Protein 7OPK (pdb70)

Sequence (649 aa):
GIPAAFRWLSNKYPKIISPVVEERPIVMPDGTEIPVDATRPNPNGEEFDNLYLDMNGIVHPCSHPEDKPAPKDEEEMMIEIFKYTDRIVKMVRPRKILMIAVDGVAPRAKMNQQRSRRFRAAQEAKEKEEEKKKAFDSNSITPGTPFMDILAASLRYWCAYKLNTDPAWAKLKVIISDATVPGEGEHKIMEFIRSQRSSPEHNPNTRHVIYGLDADLIMLGLATHEPHFRVLREDVFFQEKPFIWLHVSILREYLAAELEVPNLPFRWDLERAIDDWVFLCFFVGNDFLPHLPALEIRENGIDTLTAIWKDNLPIMGGYLTKDGHVDLERAQYILNGLAKQEDAIFRRRREVEERREAVDTVRLWEEGYADRYYEQKFKVDPKDIEFRHKVGRAYAEGLAWVLQYYYQGCPSWEWFYPYHYAPFAADFVDLAKMEIKFEKGRISRPFEQLMSVLPAASRHAIPEVYHDLMTDPNSPIIDFYPEEFEIDLNGKKMAWQGVALLPFIEMPRLLAAMKEREHLLSEEDRARNEPGFDVLLISDAHPGLYEDITSHFYSKKQGAPKFKLNPRRSDGLAGKVEKIEGYVPHGSLVYPLARNSMPDVDYDRSITVRYIMPSSAHQHKSMLLRGVKLPPPALSRSDIEIIRSKAKN

Solvent-accessible surface area: 29882 Å² total; per-residue (Å²): 27,9,70,33,2,16,124,31,2,20,115,48,1,78,96,0,46,36,108,16,78,51,85,192,54,123,102,83,133,114,46,81,111,67,102,13,73,5,69,149,89,8,54,22,81,50,70,1,23,8,0,1,0,10,0,18,30,0,0,61,47,8,1,70,17,154,114,101,124,66,18,188,48,61,14,56,6,0,29,42,0,8,135,43,1,36,60,0,5,29,1,0,5,3,62,64,6,0,0,1,0,2,10,0,6,2,1,12,5,4,3,29,46,0,10,24,100,12,3,33,27,20,16,91,58,67,92,115,97,105,115,152,217,247,106,52,40,34,4,10,3,1,2,10,0,66,9,6,57,57,1,20,42,0,1,86,3,7,0,5,46,14,3,22,65,9,101,21,4,29,120,2,0,0,0,0,0,4,6,51,20,39,9,1,0,8,12,10,1,2,92,0,5,19,12,10,13,42,16,132,80,35,78,25,29,10,63,4,0,4,1,1,77,35,8,1,0,1,4,4,1,0,0,1,2,1,4,11,5,30,0,0,10,28,34,66,78,114,122,190,187,49,5,15,2,0,25,0,21,22,0,13,40,3,0,27,9,6,1,92,21,116,139,30,100,43,178,63,23,42,11,59,0,0,1,0,3,0,1,2,0,2,1,9,8,20,24,11,4,34,45,0,10,3,0,31,8,121,62,76,2,4,37,31,0,4,46,6,2,43,118,20,0,48,115,15,48,8,10,2,1,137,26,0,89,28,52,16,105,55,1,28,79,2,1,68,14,0,29,169,64,3,72,35,18,1,116,140,58,63,84,90,81,89,170,194,123,126,191,75,72,10,80,28,74,69,173,36,26,24,53,38,13,0,90,51,34,24,124,46,80,31,161,65,85,103,31,16,42,99,0,0,79,15,0,0,54,0,1,10,0,0,0,40,7,1,0,40,16,27,17,7,34,94,32,48,13,55,45,50,8,2,0,3,1,58,11,3,47,86,1,57,164,42,170,54,161,24,120,128,31,104,51,16,93,10,0,16,0,0,0,2,0,0,7,16,74,2,94,95,3,5,16,144,37,4,34,62,0,3,64,61,111,136,12,84,2,53,74,2,7,40,146,126,25,113,46,24,74,47,81,46,180,111,72,127,33,21,31,6,38,9,53,54,3,91,34,105,87,0,44,61,9,7,143,133,57,80,118,108,13,61,132,134,33,99,69,54,14,90,85,29,73,14,0,1,2,1,0,44,47,6,75,16,0,44,106,26,0,30,53,70,1,49,49,182,168,91,54,62,81,77,30,150,7,70,25,195,104,2,36,36,0,6,4,83,0,47,42,33,135,88,58,125,18,39,39,74,21,94,6,63,26,97,133,94,62,36,67,71,27,123,131,15,77,1,1,19,1,72,6,50,35,34,115,56,105,131,88,8,96,10,83,52,42,220,42,21,146,97,41,120,109,42,14,57,211,75,21,50,86,92,12,95,62,136,19,155,154

Structure (mmCIF, N/CA/C/O backbone):
data_7OPK
#
_entry.id   7OPK
#
_cell.length_a   198.780
_cell.length_b   198.780
_cell.length_c   69.140
_cell.angle_alpha   90.000
_cell.angle_beta   90.000
_cell.angle_gamma   120.000
#
_symmetry.space_group_name_H-M   'P 31 2 1'
#
loop_
_entity.id
_entity.type
_entity.pdbx_description
1 polymer "5'-3' exoribonuclease"
2 non-polymer 'MAGNESIUM ION'
3 water water
#
loop_
_atom_site.group_PDB
_atom_site.id
_atom_site.type_symbol
_atom_site.label_atom_id
_atom_site.label_alt_id
_atom_site.label_comp_id
_atom_site.label_asym_id
_atom_site.label_entity_id
_atom_site.label_seq_id
_atom_site.pdbx_PDB_ins_code
_atom_site.Cartn_x
_atom_site.Cartn_y
_atom_site.Cartn_z
_atom_site.occupancy
_atom_site.B_iso_or_equiv
_atom_site.auth_seq_id
_atom_site.auth_comp_id
_atom_site.auth_asym_id
_atom_site.auth_atom_id
_atom_site.pdbx_PDB_model_num
ATOM 1 N N . GLY A 1 2 ? 92.25119 -28.63278 -4.53587 1.000 60.08066 2 GLY A N 1
ATOM 2 C CA . GLY A 1 2 ? 93.36078 -27.92587 -5.14690 1.000 61.69010 2 GLY A CA 1
ATOM 3 C C . GLY A 1 2 ? 93.43630 -28.13652 -6.64374 1.000 64.94446 2 GLY A C 1
ATOM 4 O O . GLY A 1 2 ? 93.52643 -29.26951 -7.11657 1.000 64.30923 2 GLY A O 1
ATOM 5 N N . ILE A 1 3 ? 93.38761 -27.04333 -7.39759 1.000 64.74667 3 ILE A N 1
ATOM 6 C CA . ILE A 1 3 ? 93.50650 -27.11128 -8.85283 1.000 62.63304 3 ILE A CA 1
ATOM 7 C C . ILE A 1 3 ? 94.65352 -26.20430 -9.28308 1.000 61.05617 3 ILE A C 1
ATOM 8 O O . ILE A 1 3 ? 94.43244 -25.01203 -9.54872 1.000 61.90248 3 ILE A O 1
ATOM 13 N N . PRO A 1 4 ? 95.88382 -26.71457 -9.35794 1.000 54.58346 4 PRO A N 1
ATOM 14 C CA . PRO A 1 4 ? 97.02165 -25.84888 -9.69282 1.000 52.91251 4 PRO A CA 1
ATOM 15 C C . PRO A 1 4 ? 96.86255 -25.22998 -11.07338 1.000 64.60329 4 PRO A C 1
ATOM 16 O O . PRO A 1 4 ? 96.36933 -25.86508 -12.00919 1.000 70.06012 4 PRO A O 1
ATOM 20 N N . ALA A 1 5 ? 97.27982 -23.96927 -11.18200 1.000 66.19204 5 ALA A N 1
ATOM 21 C CA . ALA A 1 5 ? 97.22710 -23.13803 -12.37982 1.000 62.03930 5 ALA A CA 1
ATOM 22 C C . ALA A 1 5 ? 95.80884 -22.73893 -12.76599 1.000 56.19806 5 ALA A C 1
ATOM 23 O O . ALA A 1 5 ? 95.63878 -21.98754 -13.73074 1.000 60.77782 5 ALA A O 1
ATOM 25 N N . ALA A 1 6 ? 94.78405 -23.20037 -12.04787 1.000 61.35715 6 ALA A N 1
ATOM 26 C CA . ALA A 1 6 ? 93.42321 -22.80981 -12.39808 1.000 54.00050 6 ALA A CA 1
ATOM 27 C C . ALA A 1 6 ? 93.19210 -21.32432 -12.15363 1.000 54.72342 6 ALA A C 1
ATOM 28 O O . ALA A 1 6 ? 92.45883 -20.67599 -12.90735 1.000 53.66980 6 ALA A O 1
ATOM 30 N N . PHE A 1 7 ? 93.80759 -20.76139 -11.11196 1.000 58.39397 7 PHE A N 1
ATOM 31 C CA . PHE A 1 7 ? 93.59698 -19.34471 -10.83526 1.000 49.17802 7 PHE A CA 1
ATOM 32 C C . PHE A 1 7 ? 94.30700 -18.47607 -11.86456 1.000 59.90669 7 PHE A C 1
ATOM 33 O O . PHE A 1 7 ? 93.73308 -17.50752 -12.37758 1.000 51.61359 7 PHE A O 1
ATOM 41 N N . ARG A 1 8 ? 95.56682 -18.79906 -12.16770 1.000 61.38319 8 ARG A N 1
ATOM 42 C CA . ARG A 1 8 ? 96.30336 -18.03988 -13.17215 1.000 48.55283 8 ARG A CA 1
ATOM 43 C C . ARG A 1 8 ? 95.61900 -18.11345 -14.53039 1.000 60.01453 8 ARG A C 1
ATOM 44 O O . ARG A 1 8 ? 95.76472 -17.20221 -15.35309 1.000 60.43579 8 ARG A O 1
ATOM 52 N N . TRP A 1 9 ? 94.85064 -19.17523 -14.77431 1.000 58.67265 9 TRP A N 1
ATOM 53 C CA . TRP A 1 9 ? 94.13624 -19.30455 -16.03697 1.000 52.62844 9 TRP A CA 1
ATOM 54 C C . TRP A 1 9 ? 92.86536 -18.46310 -16.04074 1.000 52.84564 9 TRP A C 1
ATOM 55 O O . TRP A 1 9 ? 92.64433 -17.67036 -16.96094 1.000 60.73161 9 TRP A O 1
ATOM 66 N N . LEU A 1 10 ? 92.02333 -18.61102 -15.01387 1.000 52.86339 10 LEU A N 1
ATOM 67 C CA . LEU A 1 10 ? 90.76369 -17.87185 -14.98526 1.000 51.26528 10 LEU A CA 1
ATOM 68 C C . LEU A 1 10 ? 90.99839 -16.36812 -14.96605 1.000 53.65652 10 LEU A C 1
ATOM 69 O O . LEU A 1 10 ? 90.28601 -15.61466 -15.63883 1.000 57.85375 10 LEU A O 1
ATOM 74 N N . SER A 1 11 ? 91.99338 -15.90851 -14.20572 1.000 53.52434 11 SER A N 1
ATOM 75 C CA . SER A 1 11 ? 92.22983 -14.47135 -14.12486 1.000 59.13453 11 SER A CA 1
ATOM 76 C C . SER A 1 11 ? 92.78199 -13.91097 -15.43428 1.000 61.73001 11 SER A C 1
ATOM 77 O O . SER A 1 11 ? 92.58940 -12.72415 -15.72436 1.000 60.63330 11 SER A O 1
ATOM 80 N N . ASN A 1 12 ? 93.45704 -14.73455 -16.24285 1.000 60.06647 12 ASN A N 1
ATOM 81 C CA . ASN A 1 12 ? 93.88771 -14.26065 -17.55807 1.000 66.21917 12 ASN A CA 1
ATOM 82 C C . ASN A 1 12 ? 92.74123 -14.26067 -18.56130 1.000 60.70037 12 ASN A C 1
ATOM 83 O O . ASN A 1 12 ? 92.56282 -13.28625 -19.29936 1.000 51.35119 12 ASN A O 1
ATOM 88 N N . LYS A 1 13 ? 91.95067 -15.33576 -18.59113 1.000 60.96534 13 LYS A N 1
ATOM 89 C CA . LYS A 1 13 ? 90.83001 -15.40706 -19.52134 1.000 56.77690 13 LYS A CA 1
ATOM 90 C C . LYS A 1 13 ? 89.72795 -14.42218 -19.14100 1.000 56.04032 13 LYS A C 1
ATOM 91 O O . LYS A 1 13 ? 89.18093 -13.72807 -20.00562 1.000 54.90484 13 LYS A O 1
ATOM 97 N N . TYR A 1 14 ? 89.39523 -14.33900 -17.85209 1.000 57.37165 14 TYR A N 1
ATOM 98 C CA . TYR A 1 14 ? 88.27893 -13.53683 -17.35539 1.000 58.19280 14 TYR A CA 1
ATOM 99 C C . TYR A 1 14 ? 88.82548 -12.44682 -16.43818 1.000 63.49832 14 TYR A C 1
ATOM 100 O O . TYR A 1 14 ? 88.70451 -12.54051 -15.20844 1.000 64.02916 14 TYR A O 1
ATOM 109 N N . PRO A 1 15 ? 89.41069 -11.38447 -16.99974 1.000 64.79168 15 PRO A N 1
ATOM 110 C CA . PRO A 1 15 ? 90.18374 -10.45704 -16.15559 1.000 49.89243 15 PRO A CA 1
ATOM 111 C C . PRO A 1 15 ? 89.34331 -9.69075 -15.15152 1.000 52.86485 15 PRO A C 1
ATOM 112 O O . PRO A 1 15 ? 89.80460 -9.45380 -14.02939 1.000 54.39645 15 PRO A O 1
ATOM 116 N N . LYS A 1 16 ? 88.12541 -9.28871 -15.51798 1.000 59.16343 16 LYS A N 1
ATOM 117 C CA . LYS A 1 16 ? 87.34503 -8.39194 -14.67220 1.000 59.75592 16 LYS A CA 1
ATOM 118 C C . LYS A 1 16 ? 86.84002 -9.05194 -13.39033 1.000 66.78659 16 LYS A C 1
ATOM 119 O O . LYS A 1 16 ? 86.22257 -8.36371 -12.56875 1.000 59.05722 16 LYS A O 1
ATOM 125 N N . ILE A 1 17 ? 87.08870 -10.34915 -13.18541 1.000 55.03824 17 ILE A N 1
ATOM 126 C CA . ILE A 1 17 ? 86.71183 -10.98949 -11.92703 1.000 55.65456 17 ILE A CA 1
ATOM 127 C C . ILE A 1 17 ? 87.64734 -10.63769 -10.78084 1.000 64.45133 17 ILE A C 1
ATOM 128 O O . ILE A 1 17 ? 87.35694 -10.98224 -9.62617 1.000 62.96366 17 ILE A O 1
ATOM 133 N N . ILE A 1 18 ? 88.75821 -9.95989 -11.05825 1.000 51.97765 18 ILE A N 1
ATOM 134 C CA . ILE A 1 18 ? 89.74885 -9.61164 -10.04756 1.000 50.56547 18 ILE A CA 1
ATOM 135 C C . ILE A 1 18 ? 89.71486 -8.10581 -9.82451 1.000 55.85395 18 ILE A C 1
ATOM 136 O O . ILE A 1 18 ? 89.62766 -7.32713 -10.78165 1.000 59.26890 18 ILE A O 1
ATOM 141 N N . SER A 1 19 ? 89.77008 -7.69783 -8.55764 1.000 63.39550 19 SER A N 1
ATOM 142 C CA . SER A 1 19 ? 89.86035 -6.29324 -8.17961 1.000 56.27612 19 SER A CA 1
ATOM 143 C C . SER A 1 19 ? 90.61339 -6.20550 -6.86460 1.000 57.38395 19 SER A C 1
ATOM 144 O O . SER A 1 19 ? 90.51292 -7.11730 -6.03526 1.000 62.17290 19 SER A O 1
ATOM 147 N N . PRO A 1 20 ? 91.37579 -5.13850 -6.64528 1.000 60.94900 20 PRO A N 1
ATOM 148 C CA . PRO A 1 20 ? 92.17542 -5.04914 -5.41924 1.000 60.86851 20 PRO A CA 1
ATOM 149 C C . PRO A 1 20 ? 91.30399 -4.81780 -4.19751 1.000 65.29818 20 PRO A C 1
ATOM 150 O O . PRO A 1 20 ? 90.22822 -4.21615 -4.27032 1.000 66.85660 20 PRO A O 1
ATOM 154 N N . VAL A 1 21 ? 91.78535 -5.31355 -3.06323 1.000 66.75141 21 VAL A N 1
ATOM 155 C CA . VAL A 1 21 ? 91.12943 -5.10065 -1.77976 1.000 62.13861 21 VAL A CA 1
ATOM 156 C C . VAL A 1 21 ? 91.62766 -3.78188 -1.20747 1.000 65.62397 21 VAL A C 1
ATOM 157 O O . VAL A 1 21 ? 92.83795 -3.57704 -1.05789 1.000 56.51234 21 VAL A O 1
ATOM 161 N N . VAL A 1 22 ? 90.69807 -2.88227 -0.89982 1.000 69.85135 22 VAL A N 1
ATOM 162 C CA . VAL A 1 22 ? 91.03461 -1.64750 -0.20174 1.000 62.95171 22 VAL A CA 1
ATOM 163 C C . VAL A 1 22 ? 91.17408 -1.98343 1.27805 1.000 69.50015 22 VAL A C 1
ATOM 164 O O . VAL A 1 22 ? 90.19582 -2.33586 1.94137 1.000 69.68489 22 VAL A O 1
ATOM 168 N N . GLU A 1 23 ? 92.39511 -1.89646 1.79068 1.000 73.59942 23 GLU A N 1
ATOM 169 C CA . GLU A 1 23 ? 92.69316 -2.20486 3.18099 1.000 62.94924 23 GLU A CA 1
ATOM 170 C C . GLU A 1 23 ? 93.17228 -0.93344 3.86473 1.000 66.35725 23 GLU A C 1
ATOM 171 O O . GLU A 1 23 ? 94.17354 -0.34078 3.44893 1.000 59.69979 23 GLU A O 1
ATOM 177 N N . GLU A 1 24 ? 92.44845 -0.51316 4.89881 1.000 71.69976 24 GLU A N 1
ATOM 178 C CA . GLU A 1 24 ? 92.86937 0.62352 5.70580 1.000 69.17783 24 GLU A CA 1
ATOM 179 C C . GLU A 1 24 ? 94.05793 0.21802 6.57034 1.000 67.68653 24 GLU A C 1
ATOM 180 O O . GLU A 1 24 ? 94.07424 -0.87559 7.14315 1.000 67.67301 24 GLU A O 1
ATOM 186 N N . ARG A 1 25 ? 95.07638 1.09392 6.64474 1.000 61.38104 25 ARG A N 1
ATOM 187 C CA . ARG A 1 25 ? 96.22952 0.67766 7.43091 1.000 77.31616 25 ARG A CA 1
ATOM 188 C C . ARG A 1 25 ? 96.25703 1.39535 8.77719 1.000 79.04527 25 ARG A C 1
ATOM 189 O O . ARG A 1 25 ? 95.74648 2.51168 8.90523 1.000 84.69834 25 ARG A O 1
ATOM 197 N N . PRO A 1 26 ? 96.83528 0.78108 9.80700 1.000 80.32291 26 PRO A N 1
ATOM 198 C CA . PRO A 1 26 ? 96.89447 1.44202 11.11365 1.000 76.70041 26 PRO A CA 1
ATOM 199 C C . PRO A 1 26 ? 97.87448 2.60377 11.10665 1.000 78.30332 26 PRO A C 1
ATOM 200 O O . PRO A 1 26 ? 98.86982 2.60357 10.37845 1.000 90.13938 26 PRO A O 1
ATOM 204 N N . ILE A 1 27 ? 97.57646 3.60609 11.92919 1.000 81.08908 27 ILE A N 1
ATOM 205 C CA . ILE A 1 27 ? 98.48289 4.72705 12.15659 1.000 86.37634 27 ILE A CA 1
ATOM 206 C C . ILE A 1 27 ? 99.49091 4.32071 13.22400 1.000 87.82927 27 ILE A C 1
ATOM 207 O O . ILE A 1 27 ? 99.11877 3.73783 14.24921 1.000 89.10209 27 ILE A O 1
ATOM 212 N N . VAL A 1 28 ? 100.76690 4.61680 12.98583 1.000 86.46058 28 VAL A N 1
ATOM 213 C CA . VAL A 1 28 ? 101.84779 4.23689 13.89141 1.000 99.44437 28 VAL A CA 1
ATOM 214 C C . VAL A 1 28 ? 102.32571 5.48489 14.62699 1.000 95.35481 28 VAL A C 1
ATOM 215 O O . VAL A 1 28 ? 102.75182 6.46461 14.00149 1.000 82.41765 28 VAL A O 1
ATOM 219 N N . MET A 1 29 ? 102.25088 5.44713 15.95608 1.000 97.94252 29 MET A N 1
ATOM 220 C CA . MET A 1 29 ? 102.61414 6.59265 16.76922 1.000 97.91028 29 MET A CA 1
ATOM 221 C C . MET A 1 29 ? 104.11900 6.83334 16.71725 1.000 100.87453 29 MET A C 1
ATOM 222 O O . MET A 1 29 ? 104.89464 5.92149 16.41931 1.000 101.88676 29 MET A O 1
ATOM 227 N N . PRO A 1 30 ? 104.55578 8.06651 16.98624 1.000 96.52608 30 PRO A N 1
ATOM 228 C CA . PRO A 1 30 ? 105.99796 8.29806 17.14938 1.000 97.00403 30 PRO A CA 1
ATOM 229 C C . PRO A 1 30 ? 106.61363 7.42310 18.22721 1.000 105.11661 30 PRO A C 1
ATOM 230 O O . PRO A 1 30 ? 107.76213 6.98960 18.07447 1.000 112.90337 30 PRO A O 1
ATOM 234 N N . ASP A 1 31 ? 105.87574 7.12562 19.30268 1.000 109.05866 31 ASP A N 1
ATOM 235 C CA . ASP A 1 31 ? 106.34754 6.17181 20.30151 1.000 104.18381 31 ASP A CA 1
ATOM 236 C C . ASP A 1 31 ? 106.32397 4.73397 19.80166 1.000 105.94140 31 ASP A C 1
ATOM 237 O O . ASP A 1 31 ? 106.78275 3.84321 20.52335 1.000 111.74163 31 ASP A O 1
ATOM 242 N N . GLY A 1 32 ? 105.81421 4.48750 18.59334 1.000 111.72072 32 GLY A N 1
ATOM 243 C CA . GLY A 1 32 ? 105.77179 3.16696 18.00803 1.000 111.90267 32 GLY A CA 1
ATOM 244 C C . GLY A 1 32 ? 104.43356 2.46870 18.12666 1.000 112.70053 32 GLY A C 1
ATOM 245 O O . GLY A 1 32 ? 104.16575 1.53518 17.35890 1.000 102.86247 32 GLY A O 1
ATOM 246 N N . THR A 1 33 ? 103.59123 2.90163 19.06189 1.000 110.36100 33 THR A N 1
ATOM 247 C CA . THR A 1 33 ? 102.28954 2.28177 19.27430 1.000 111.51250 33 THR A CA 1
ATOM 248 C C . THR A 1 33 ? 101.43831 2.37450 18.01200 1.000 104.12169 33 THR A C 1
ATOM 249 O O . THR A 1 33 ? 101.21397 3.46685 17.48279 1.000 107.12144 33 THR A O 1
ATOM 253 N N . GLU A 1 34 ? 100.97205 1.22930 17.52167 1.000 92.60064 34 GLU A N 1
ATOM 254 C CA . GLU A 1 34 ? 100.04215 1.21999 16.40065 1.000 100.25532 34 GLU A CA 1
ATOM 255 C C . GLU A 1 34 ? 98.62508 1.44469 16.91279 1.000 95.47927 34 GLU A C 1
ATOM 256 O O . GLU A 1 34 ? 98.19485 0.80042 17.87456 1.000 106.90593 34 GLU A O 1
ATOM 262 N N . ILE A 1 35 ? 97.90868 2.36993 16.28401 1.000 80.38584 35 ILE A N 1
ATOM 263 C CA . ILE A 1 35 ? 96.51561 2.64528 16.61896 1.000 73.80656 35 ILE A CA 1
ATOM 264 C C . ILE A 1 35 ? 95.64304 1.75095 15.74383 1.000 80.90738 35 ILE A C 1
ATOM 265 O O . ILE A 1 35 ? 95.69738 1.87636 14.50975 1.000 84.94889 35 ILE A O 1
ATOM 270 N N . PRO A 1 36 ? 94.83144 0.86811 16.32326 1.000 71.85180 36 PRO A N 1
ATOM 271 C CA . PRO A 1 36 ? 94.05506 -0.07434 15.50970 1.000 74.14533 36 PRO A CA 1
ATOM 272 C C . PRO A 1 36 ? 93.04270 0.63257 14.61720 1.000 70.73505 36 PRO A C 1
ATOM 273 O O . PRO A 1 36 ? 92.67821 1.79125 14.82852 1.000 75.85283 36 PRO A O 1
ATOM 277 N N . VAL A 1 37 ? 92.58212 -0.09658 13.60677 1.000 64.30527 37 VAL A N 1
ATOM 278 C CA . VAL A 1 37 ? 91.67019 0.43825 12.60148 1.000 73.63890 37 VAL A CA 1
ATOM 279 C C . VAL A 1 37 ? 90.24035 0.34979 13.11992 1.000 67.92423 37 VAL A C 1
ATOM 280 O O . VAL A 1 37 ? 89.81809 -0.69225 13.63777 1.000 67.28905 37 VAL A O 1
ATOM 284 N N . ASP A 1 38 ? 89.49472 1.44470 12.97998 1.000 58.83425 38 ASP A N 1
ATOM 285 C CA . ASP A 1 38 ? 88.08064 1.48983 13.34894 1.000 58.84363 38 ASP A CA 1
ATOM 286 C C . ASP A 1 38 ? 87.28165 0.77382 12.26702 1.000 57.53228 38 ASP A C 1
ATOM 287 O O . ASP A 1 38 ? 86.94645 1.35818 11.23480 1.000 75.06728 38 ASP A O 1
ATOM 292 N N . ALA A 1 39 ? 86.97354 -0.49965 12.50237 1.000 66.28743 39 ALA A N 1
ATOM 293 C CA . ALA A 1 39 ? 86.25493 -1.33048 11.54610 1.000 54.79114 39 ALA A CA 1
ATOM 294 C C . ALA A 1 39 ? 84.74304 -1.18554 11.65143 1.000 59.11061 39 ALA A C 1
ATOM 295 O O . ALA A 1 39 ? 84.01540 -1.93888 11.00044 1.000 65.26488 39 ALA A O 1
ATOM 297 N N . THR A 1 40 ? 84.25301 -0.25164 12.46432 1.000 63.75038 40 THR A N 1
ATOM 298 C CA . THR A 1 40 ? 82.82504 0.03485 12.49711 1.000 64.82294 40 THR A CA 1
ATOM 299 C C . THR A 1 40 ? 82.41692 1.02910 11.42142 1.000 66.83765 40 THR A C 1
ATOM 300 O O . THR A 1 40 ? 81.22549 1.14007 11.11419 1.000 71.47017 40 THR A O 1
ATOM 304 N N . ARG A 1 41 ? 83.38055 1.74771 10.85155 1.000 69.73471 41 ARG A N 1
ATOM 305 C CA . ARG A 1 41 ? 83.11719 2.68958 9.78259 1.000 70.16143 41 ARG A CA 1
ATOM 306 C C . ARG A 1 41 ? 82.77860 1.94363 8.49120 1.000 63.79634 41 ARG A C 1
ATOM 307 O O . ARG A 1 41 ? 83.06683 0.75057 8.36171 1.000 67.72379 41 ARG A O 1
ATOM 315 N N . PRO A 1 42 ? 82.14430 2.62062 7.52857 1.000 67.36195 42 PRO A N 1
ATOM 316 C CA . PRO A 1 42 ? 81.76753 1.94328 6.28040 1.000 71.56666 42 PRO A CA 1
ATOM 317 C C . PRO A 1 42 ? 82.96020 1.28508 5.60276 1.000 59.71301 42 PRO A C 1
ATOM 318 O O . PRO A 1 42 ? 84.06820 1.82408 5.58559 1.000 69.59233 42 PRO A O 1
ATOM 322 N N . ASN A 1 43 ? 82.71624 0.10863 5.04615 1.000 55.72275 43 ASN A N 1
ATOM 323 C CA . ASN A 1 43 ? 83.75422 -0.65961 4.36518 1.000 60.72289 43 ASN A CA 1
ATOM 324 C C . ASN A 1 43 ? 84.24453 0.07272 3.12291 1.000 65.68196 43 ASN A C 1
ATOM 325 O O . ASN A 1 43 ? 83.45355 0.33206 2.20824 1.000 68.03954 43 ASN A O 1
ATOM 330 N N . PRO A 1 44 ? 85.52988 0.40750 3.03882 1.000 63.89006 44 PRO A N 1
ATOM 331 C CA . PRO A 1 44 ? 86.06171 1.10694 1.86729 1.000 68.68942 44 PRO A CA 1
ATOM 332 C C . PRO A 1 44 ? 86.10756 0.27610 0.59260 1.000 68.35111 44 PRO A C 1
ATOM 333 O O . PRO A 1 44 ? 86.74308 0.70593 -0.37179 1.000 63.48826 44 PRO A O 1
ATOM 337 N N . ASN A 1 45 ? 85.46413 -0.88850 0.54249 1.000 61.92191 45 ASN A N 1
ATOM 338 C CA . ASN A 1 45 ? 85.37946 -1.68257 -0.67503 1.000 59.59849 45 ASN A CA 1
ATOM 339 C C . ASN A 1 45 ? 84.05841 -1.48530 -1.39547 1.000 60.00426 45 ASN A C 1
ATOM 340 O O . ASN A 1 45 ? 83.77116 -2.21693 -2.34921 1.000 69.26646 45 ASN A O 1
ATOM 345 N N . GLY A 1 46 ? 83.24748 -0.52121 -0.95086 1.000 55.04329 46 GLY A N 1
ATOM 346 C CA . GLY A 1 46 ? 82.00954 -0.16772 -1.60184 1.000 60.80626 46 GLY A CA 1
ATOM 347 C C . GLY A 1 46 ? 80.79439 -0.93966 -1.13884 1.000 60.93898 46 GLY A C 1
ATOM 348 O O . GLY A 1 46 ? 79.67021 -0.46311 -1.32662 1.000 69.37371 46 GLY A O 1
ATOM 349 N N . GLU A 1 47 ? 80.98602 -2.11388 -0.54381 1.000 55.06854 47 GLU A N 1
ATOM 350 C CA . GLU A 1 47 ? 79.89588 -2.98472 -0.13576 1.000 62.82203 47 GLU A CA 1
ATOM 351 C C . GLU A 1 47 ? 80.06794 -3.33914 1.33527 1.000 62.43913 47 GLU A C 1
ATOM 352 O O . GLU A 1 47 ? 81.13501 -3.13882 1.91899 1.000 61.98400 47 GLU A O 1
ATOM 358 N N . GLU A 1 48 ? 79.00476 -3.86350 1.93778 1.000 57.00289 48 GLU A N 1
ATOM 359 C CA . GLU A 1 48 ? 79.05269 -4.37839 3.30088 1.000 58.94044 48 GLU A CA 1
ATOM 360 C C . GLU A 1 48 ? 78.84326 -5.88260 3.27479 1.000 56.68386 48 GLU A C 1
ATOM 361 O O . GLU A 1 48 ? 77.85528 -6.36277 2.71089 1.000 70.54792 48 GLU A O 1
ATOM 367 N N . PHE A 1 49 ? 79.76128 -6.61924 3.89269 1.000 56.32851 49 PHE A N 1
ATOM 368 C CA . PHE A 1 49 ? 79.76248 -8.07547 3.83401 1.000 59.35907 49 PHE A CA 1
ATOM 369 C C . PHE A 1 49 ? 79.15321 -8.64514 5.10994 1.000 59.93623 49 PHE A C 1
ATOM 370 O O . PHE A 1 49 ? 79.63101 -8.36181 6.21359 1.000 60.26210 49 PHE A O 1
ATOM 378 N N . ASP A 1 50 ? 78.10658 -9.45687 4.95362 1.000 59.88642 50 ASP A N 1
ATOM 379 C CA . ASP A 1 50 ? 77.45112 -10.05858 6.10927 1.000 52.01935 50 ASP A CA 1
ATOM 380 C C . ASP A 1 50 ? 78.30791 -11.16439 6.71311 1.000 58.35525 50 ASP A C 1
ATOM 381 O O . ASP A 1 50 ? 78.67222 -11.11116 7.89344 1.000 64.59031 50 ASP A O 1
ATOM 386 N N . ASN A 1 51 ? 78.64038 -12.17697 5.91507 1.000 51.69394 51 ASN A N 1
ATOM 387 C CA . ASN A 1 51 ? 79.31977 -13.37329 6.39176 1.000 52.26622 51 ASN A CA 1
ATOM 388 C C . ASN A 1 51 ? 80.73899 -13.43734 5.84315 1.000 50.30041 51 ASN A C 1
ATOM 389 O O . ASN A 1 51 ? 80.97540 -13.13243 4.67117 1.000 58.48412 51 ASN A O 1
ATOM 394 N N . LEU A 1 52 ? 81.67983 -13.84210 6.69385 1.000 45.34785 52 LEU A N 1
ATOM 395 C CA . LEU A 1 52 ? 83.07007 -14.04674 6.30196 1.000 49.81449 52 LEU A CA 1
ATOM 396 C C . LEU A 1 52 ? 83.49867 -15.42846 6.76651 1.000 54.94998 52 LEU A C 1
ATOM 397 O O . LEU A 1 52 ? 83.48362 -15.71084 7.96850 1.000 60.94259 52 LEU A O 1
ATOM 402 N N . TYR A 1 53 ? 83.87400 -16.28618 5.82344 1.000 52.70752 53 TYR A N 1
ATOM 403 C CA . TYR A 1 53 ? 84.28568 -17.65125 6.12353 1.000 57.33812 53 TYR A CA 1
ATOM 404 C C . TYR A 1 53 ? 85.78752 -17.77731 5.91582 1.000 61.58472 53 TYR A C 1
ATOM 405 O O . TYR A 1 53 ? 86.30236 -17.40756 4.85519 1.000 61.28184 53 TYR A O 1
ATOM 414 N N . LEU A 1 54 ? 86.48704 -18.29845 6.92172 1.000 49.93100 54 LEU A N 1
ATOM 415 C CA . LEU A 1 54 ? 87.94140 -18.41256 6.88668 1.000 46.95002 54 LEU A CA 1
ATOM 416 C C . LEU A 1 54 ? 88.32903 -19.88049 6.76872 1.000 54.51684 54 LEU A C 1
ATOM 417 O O . LEU A 1 54 ? 88.15703 -20.64723 7.72129 1.000 53.60939 54 LEU A O 1
ATOM 422 N N . ASP A 1 55 ? 88.84047 -20.27284 5.59794 1.000 59.32391 55 ASP A N 1
ATOM 423 C CA . ASP A 1 55 ? 89.53853 -21.54711 5.47617 1.000 48.47220 55 ASP A CA 1
ATOM 424 C C . ASP A 1 55 ? 90.83569 -21.40205 6.25760 1.000 49.23705 55 ASP A C 1
ATOM 425 O O . ASP A 1 55 ? 91.84670 -20.93765 5.72182 1.000 55.50225 55 ASP A O 1
ATOM 430 N N . MET A 1 56 ? 90.79975 -21.79079 7.53378 1.000 56.31635 56 MET A N 1
ATOM 431 C CA . MET A 1 56 ? 91.77904 -21.31051 8.50241 1.000 49.89931 56 MET A CA 1
ATOM 432 C C . MET A 1 56 ? 93.18299 -21.83054 8.22375 1.000 55.78336 56 MET A C 1
ATOM 433 O O . MET A 1 56 ? 94.16449 -21.13852 8.51688 1.000 52.57775 56 MET A O 1
ATOM 438 N N . ASN A 1 57 ? 93.30662 -23.03604 7.66707 1.000 64.87890 57 ASN A N 1
ATOM 439 C CA . ASN A 1 57 ? 94.63046 -23.60142 7.44293 1.000 64.82260 57 ASN A CA 1
ATOM 440 C C . ASN A 1 57 ? 95.43298 -22.80720 6.42404 1.000 62.73190 57 ASN A C 1
ATOM 441 O O . ASN A 1 57 ? 96.65775 -22.95443 6.36876 1.000 65.91200 57 ASN A O 1
ATOM 446 N N . GLY A 1 58 ? 94.77895 -21.95891 5.63227 1.000 61.29075 58 GLY A N 1
ATOM 447 C CA . GLY A 1 58 ? 95.50331 -21.02253 4.79635 1.000 52.75383 58 GLY A CA 1
ATOM 448 C C . GLY A 1 58 ? 96.17006 -19.89565 5.55626 1.000 61.54693 58 GLY A C 1
ATOM 449 O O . GLY A 1 58 ? 96.95831 -19.15414 4.96054 1.000 66.20108 58 GLY A O 1
ATOM 450 N N . ILE A 1 59 ? 95.86680 -19.74709 6.84626 1.000 67.16570 59 ILE A N 1
ATOM 451 C CA . ILE A 1 59 ? 96.50052 -18.75203 7.70575 1.000 59.01527 59 ILE A CA 1
ATOM 452 C C . ILE A 1 59 ? 97.56036 -19.43567 8.55965 1.000 65.26328 59 ILE A C 1
ATOM 453 O O . ILE A 1 59 ? 98.60488 -18.84916 8.86818 1.000 64.99905 59 ILE A O 1
ATOM 458 N N . VAL A 1 60 ? 97.29888 -20.68663 8.94263 1.000 59.98028 60 VAL A N 1
ATOM 459 C CA . VAL A 1 60 ? 98.22932 -21.40763 9.80394 1.000 58.34997 60 VAL A CA 1
ATOM 460 C C . VAL A 1 60 ? 99.53534 -21.69717 9.07045 1.000 60.76848 60 VAL A C 1
ATOM 461 O O . VAL A 1 60 ? 100.62493 -21.53812 9.63436 1.000 58.68132 60 VAL A O 1
ATOM 465 N N . HIS A 1 61 ? 99.45364 -22.10703 7.80224 1.000 67.02296 61 HIS A N 1
ATOM 466 C CA . HIS A 1 61 ? 100.66578 -22.45914 7.06194 1.000 67.19979 61 HIS A CA 1
ATOM 467 C C . HIS A 1 61 ? 101.61561 -21.28209 6.87186 1.000 67.09160 61 HIS A C 1
ATOM 468 O O . HIS A 1 61 ? 102.79815 -21.41252 7.23541 1.000 65.80003 61 HIS A O 1
ATOM 475 N N . PRO A 1 62 ? 101.19748 -20.13104 6.32909 1.000 62.96395 62 PRO A N 1
ATOM 476 C CA . PRO A 1 62 ? 102.15819 -19.02558 6.16141 1.000 62.51953 62 PRO A CA 1
ATOM 477 C C . PRO A 1 62 ? 102.71801 -18.49501 7.47225 1.000 73.87265 62 PRO A C 1
ATOM 478 O O . PRO A 1 62 ? 103.85114 -17.99846 7.49415 1.000 69.05146 62 PRO A O 1
ATOM 482 N N . CYS A 1 63 ? 101.96129 -18.57936 8.56765 1.000 63.81644 63 CYS A N 1
ATOM 483 C CA . CYS A 1 63 ? 102.42722 -18.03961 9.83736 1.000 61.56678 63 CYS A CA 1
ATOM 484 C C . CYS A 1 63 ? 103.33461 -18.99812 10.59226 1.000 72.39273 63 CYS A C 1
ATOM 485 O O . CYS A 1 63 ? 104.03659 -18.56428 11.51171 1.000 73.17779 63 CYS A O 1
ATOM 488 N N . SER A 1 64 ? 103.33612 -20.28087 10.23003 1.000 72.36588 64 SER A N 1
ATOM 489 C CA . SER A 1 64 ? 104.14664 -21.28907 10.90316 1.000 64.72559 64 SER A CA 1
ATOM 490 C C . SER A 1 64 ? 105.46983 -21.55575 10.19687 1.000 79.23178 64 SER A C 1
ATOM 491 O O . SER A 1 64 ? 106.51531 -21.62600 10.84783 1.000 76.10720 64 SER A O 1
ATOM 494 N N . HIS A 1 65 ? 105.45073 -21.71650 8.87664 1.000 86.32733 65 HIS A N 1
ATOM 495 C CA . HIS A 1 65 ? 106.67077 -21.87374 8.08544 1.000 79.96921 65 HIS A CA 1
ATOM 496 C C . HIS A 1 65 ? 106.66915 -20.82170 6.98557 1.000 81.44427 65 HIS A C 1
ATOM 497 O O . HIS A 1 65 ? 106.42078 -21.12748 5.81176 1.000 83.87157 65 HIS A O 1
ATOM 504 N N . PRO A 1 66 ? 106.94036 -19.56313 7.33366 1.000 85.53912 66 PRO A N 1
ATOM 505 C CA . PRO A 1 66 ? 106.97534 -18.51089 6.31334 1.000 96.51479 66 PRO A CA 1
ATOM 506 C C . PRO A 1 66 ? 108.16168 -18.71004 5.38379 1.000 115.58637 66 PRO A C 1
ATOM 507 O O . PRO A 1 66 ? 109.28037 -18.97879 5.82781 1.000 114.75813 66 PRO A O 1
ATOM 511 N N . GLU A 1 67 ? 107.90398 -18.58172 4.08639 1.000 127.74238 67 GLU A N 1
ATOM 512 C CA . GLU A 1 67 ? 108.93815 -18.69318 3.06952 1.000 125.48862 67 GLU A CA 1
ATOM 513 C C . GLU A 1 67 ? 109.64048 -17.37095 2.79112 1.000 132.10638 67 GLU A C 1
ATOM 514 O O . GLU A 1 67 ? 110.63716 -17.35832 2.06160 1.000 133.45435 67 GLU A O 1
ATOM 520 N N . ASP A 1 68 ? 109.15386 -16.26531 3.35916 1.000 129.39239 68 ASP A N 1
ATOM 521 C CA . ASP A 1 68 ? 109.67914 -14.94112 3.06342 1.000 123.78171 68 ASP A CA 1
ATOM 522 C C . ASP A 1 68 ? 110.36059 -14.26643 4.24350 1.000 122.81383 68 ASP A C 1
ATOM 523 O O . ASP A 1 68 ? 111.13940 -13.33224 4.02988 1.000 121.00854 68 ASP A O 1
ATOM 528 N N . LYS A 1 69 ? 110.09507 -14.70652 5.46431 1.000 122.70307 69 LYS A N 1
ATOM 529 C CA . LYS A 1 69 ? 110.61204 -14.09003 6.67649 1.000 116.37481 69 LYS A CA 1
ATOM 530 C C . LYS A 1 69 ? 111.20281 -15.16344 7.57341 1.000 113.30559 69 LYS A C 1
ATOM 531 O O . LYS A 1 69 ? 111.04434 -16.36115 7.31449 1.000 105.43455 69 LYS A O 1
ATOM 537 N N . PRO A 1 70 ? 111.92813 -14.77023 8.62402 1.000 111.25793 70 PRO A N 1
ATOM 538 C CA . PRO A 1 70 ? 112.39252 -15.75857 9.60697 1.000 101.79221 70 PRO A CA 1
ATOM 539 C C . PRO A 1 70 ? 111.22848 -16.46677 10.28876 1.000 108.55013 70 PRO A C 1
ATOM 540 O O . PRO A 1 70 ? 110.22246 -15.85023 10.64834 1.000 104.54267 70 PRO A O 1
ATOM 544 N N . ALA A 1 71 ? 111.38346 -17.77614 10.47521 1.000 98.56618 71 ALA A N 1
ATOM 545 C CA . ALA A 1 71 ? 110.32224 -18.58538 11.05173 1.000 90.63208 71 ALA A CA 1
ATOM 546 C C . ALA A 1 71 ? 110.15748 -18.28737 12.54363 1.000 89.84162 71 ALA A C 1
ATOM 547 O O . ALA A 1 71 ? 111.11676 -17.90556 13.21948 1.000 93.66034 71 ALA A O 1
ATOM 549 N N . PRO A 1 72 ? 108.94690 -18.45335 13.07955 1.000 78.93596 72 PRO A N 1
ATOM 550 C CA . PRO A 1 72 ? 108.71997 -18.17236 14.50163 1.000 84.48174 72 PRO A CA 1
ATOM 551 C C . PRO A 1 72 ? 109.50618 -19.11100 15.40601 1.000 85.01669 72 PRO A C 1
ATOM 552 O O . PRO A 1 72 ? 109.85981 -20.23304 15.03457 1.000 83.05494 72 PRO A O 1
ATOM 556 N N . LYS A 1 73 ? 109.75324 -18.63417 16.63085 1.000 72.94366 73 LYS A N 1
ATOM 557 C CA . LYS A 1 73 ? 110.63573 -19.33226 17.55984 1.000 64.90147 73 LYS A CA 1
ATOM 558 C C . LYS A 1 73 ? 109.96062 -20.51659 18.24339 1.000 74.66831 73 LYS A C 1
ATOM 559 O O . LYS A 1 73 ? 110.63481 -21.50406 18.55488 1.000 76.29385 73 LYS A O 1
ATOM 565 N N . ASP A 1 74 ? 108.65641 -20.44184 18.50377 1.000 73.60413 74 ASP A N 1
ATOM 566 C CA . ASP A 1 74 ? 107.91946 -21.58098 19.03784 1.000 62.93922 74 ASP A CA 1
ATOM 567 C C . ASP A 1 74 ? 106.44983 -21.43967 18.66072 1.000 63.23477 74 ASP A C 1
ATOM 568 O O . ASP A 1 74 ? 106.05065 -20.49270 17.97662 1.000 66.59022 74 ASP A O 1
ATOM 573 N N . GLU A 1 75 ? 105.64147 -22.39944 19.12175 1.000 58.81020 75 GLU A N 1
ATOM 574 C CA . GLU A 1 75 ? 104.22219 -22.41344 18.77695 1.000 57.99479 75 GLU A CA 1
ATOM 575 C C . GLU A 1 75 ? 103.50257 -21.16220 19.25869 1.000 65.32344 75 GLU A C 1
ATOM 576 O O . GLU A 1 75 ? 102.57502 -20.69028 18.59181 1.000 66.73742 75 GLU A O 1
ATOM 582 N N . GLU A 1 76 ? 103.89931 -20.61826 20.41264 1.000 60.33557 76 GLU A N 1
ATOM 583 C CA . GLU A 1 76 ? 103.23388 -19.42518 20.92304 1.000 55.92687 76 GLU A CA 1
ATOM 584 C C . GLU A 1 76 ? 103.42401 -18.24211 19.98402 1.000 67.76333 76 GLU A C 1
ATOM 585 O O . GLU A 1 76 ? 102.46745 -17.51471 19.69286 1.000 72.62437 76 GLU A O 1
ATOM 591 N N . GLU A 1 77 ? 104.64905 -18.03500 19.49119 1.000 66.73675 77 GLU A N 1
ATOM 592 C CA . GLU A 1 77 ? 104.87134 -16.95050 18.54055 1.000 66.90780 77 GLU A CA 1
ATOM 593 C C . GLU A 1 77 ? 104.14192 -17.20261 17.22586 1.000 66.43686 77 GLU A C 1
ATOM 594 O O . GLU A 1 77 ? 103.74031 -16.24762 16.55149 1.000 67.54893 77 GLU A O 1
ATOM 600 N N . MET A 1 78 ? 103.95352 -18.47170 16.84978 1.000 59.88786 78 MET A N 1
ATOM 601 C CA . MET A 1 78 ? 103.14032 -18.77728 15.67775 1.000 54.82507 78 MET A CA 1
ATOM 602 C C . MET A 1 78 ? 101.69275 -18.36766 15.89733 1.000 62.45332 78 MET A C 1
ATOM 603 O O . MET A 1 78 ? 101.06475 -17.78414 15.00700 1.000 66.61459 78 MET A O 1
ATOM 608 N N . MET A 1 79 ? 101.14206 -18.67450 17.07609 1.000 59.55594 79 MET A N 1
ATOM 609 C CA . MET A 1 79 ? 99.77611 -18.26384 17.38483 1.000 53.01638 79 MET A CA 1
ATOM 610 C C . MET A 1 79 ? 99.64505 -16.74811 17.37394 1.000 62.51332 79 MET A C 1
ATOM 611 O O . MET A 1 79 ? 98.60804 -16.20808 16.97044 1.000 64.09483 79 MET A O 1
ATOM 616 N N . ILE A 1 80 ? 100.68706 -16.04430 17.81821 1.000 60.96486 80 ILE A N 1
ATOM 617 C CA . ILE A 1 80 ? 100.66056 -14.58592 17.79243 1.000 61.66689 80 ILE A CA 1
ATOM 618 C C . ILE A 1 80 ? 100.57253 -14.08677 16.35671 1.000 64.78804 80 ILE A C 1
ATOM 619 O O . ILE A 1 80 ? 99.74903 -13.22340 16.03127 1.000 65.89253 80 ILE A O 1
ATOM 624 N N . GLU A 1 81 ? 101.41499 -14.63074 15.47346 1.000 58.45657 81 GLU A N 1
ATOM 625 C CA . GLU A 1 81 ? 101.34006 -14.26080 14.06439 1.000 60.53909 81 GLU A CA 1
ATOM 626 C C . GLU A 1 81 ? 99.97376 -14.60144 13.48502 1.000 56.69388 81 GLU A C 1
ATOM 627 O O . GLU A 1 81 ? 99.41690 -13.83376 12.69099 1.000 56.71957 81 GLU A O 1
ATOM 633 N N . ILE A 1 82 ? 99.41177 -15.74291 13.88508 1.000 47.71917 82 ILE A N 1
ATOM 634 C CA . ILE A 1 82 ? 98.08552 -16.12630 13.41274 1.000 53.71866 82 ILE A CA 1
ATOM 635 C C . ILE A 1 82 ? 97.04545 -15.11894 13.87995 1.000 54.21014 82 ILE A C 1
ATOM 636 O O . ILE A 1 82 ? 96.10925 -14.78503 13.14452 1.000 55.18552 82 ILE A O 1
ATOM 641 N N . PHE A 1 83 ? 97.19830 -14.60926 15.10432 1.000 61.22992 83 PHE A N 1
ATOM 642 C CA . PHE A 1 83 ? 96.30030 -13.56567 15.59113 1.000 58.84002 83 PHE A CA 1
ATOM 643 C C . PHE A 1 83 ? 96.42934 -12.30228 14.74828 1.000 60.26789 83 PHE A C 1
ATOM 644 O O . PHE A 1 83 ? 95.42835 -11.75122 14.27398 1.000 55.18399 83 PHE A O 1
ATOM 652 N N . LYS A 1 84 ? 97.66617 -11.83268 14.55041 1.000 53.23039 84 LYS A N 1
ATOM 653 C CA . LYS A 1 84 ? 97.89785 -10.62610 13.76278 1.000 48.54987 84 LYS A CA 1
ATOM 654 C C . LYS A 1 84 ? 97.39194 -10.78770 12.33487 1.000 57.48974 84 LYS A C 1
ATOM 655 O O . LYS A 1 84 ? 96.81414 -9.85624 11.76261 1.000 61.93629 84 LYS A O 1
ATOM 661 N N . TYR A 1 85 ? 97.60570 -11.95992 11.73793 1.000 52.81409 85 TYR A N 1
ATOM 662 C CA . TYR A 1 85 ? 97.17917 -12.16525 10.35834 1.000 55.50063 85 TYR A CA 1
ATOM 663 C C . TYR A 1 85 ? 95.66009 -12.21139 10.26133 1.000 56.35635 85 TYR A C 1
ATOM 664 O O . TYR A 1 85 ? 95.06056 -11.53588 9.41610 1.000 57.69239 85 TYR A O 1
ATOM 673 N N . THR A 1 86 ? 95.01853 -12.99256 11.13460 1.000 55.31133 86 THR A N 1
ATOM 674 C CA . THR A 1 86 ? 93.56294 -13.09466 11.10460 1.000 52.37671 86 THR A CA 1
ATOM 675 C C . THR A 1 86 ? 92.90588 -11.75988 11.42592 1.000 58.27527 86 THR A C 1
ATOM 676 O O . THR A 1 86 ? 91.89414 -11.39865 10.81245 1.000 61.07904 86 THR A O 1
ATOM 680 N N . ASP A 1 87 ? 93.45933 -11.01455 12.38627 1.000 48.85651 87 ASP A N 1
ATOM 681 C CA . ASP A 1 87 ? 92.91002 -9.69663 12.68645 1.000 59.97361 87 ASP A CA 1
ATOM 682 C C . ASP A 1 87 ? 92.97524 -8.79105 11.46451 1.000 60.57963 87 ASP A C 1
ATOM 683 O O . ASP A 1 87 ? 92.02895 -8.04907 11.17901 1.000 58.88431 87 ASP A O 1
ATOM 688 N N . ARG A 1 88 ? 94.08214 -8.85217 10.72295 1.000 56.12788 88 ARG A N 1
ATOM 689 C CA . ARG A 1 88 ? 94.21900 -8.03921 9.52110 1.000 54.46981 88 ARG A CA 1
ATOM 690 C C . ARG A 1 88 ? 93.13100 -8.36746 8.50775 1.000 61.29537 88 ARG A C 1
ATOM 691 O O . ARG A 1 88 ? 92.58656 -7.46885 7.85258 1.000 51.10326 88 ARG A O 1
ATOM 699 N N . ILE A 1 89 ? 92.79556 -9.65177 8.37464 1.000 54.71996 89 ILE A N 1
ATOM 700 C CA . ILE A 1 89 ? 91.75300 -10.06024 7.44039 1.000 51.66508 89 ILE A CA 1
ATOM 701 C C . ILE A 1 89 ? 90.39886 -9.52312 7.88320 1.000 60.01835 89 ILE A C 1
ATOM 702 O O . ILE A 1 89 ? 89.65305 -8.94423 7.08415 1.000 55.20164 89 ILE A O 1
ATOM 707 N N . VAL A 1 90 ? 90.06193 -9.70048 9.16404 1.000 52.02977 90 VAL A N 1
ATOM 708 C CA . VAL A 1 90 ? 88.75749 -9.25379 9.63976 1.000 46.45477 90 VAL A CA 1
ATOM 709 C C . VAL A 1 90 ? 88.65525 -7.73504 9.57600 1.000 50.83976 90 VAL A C 1
ATOM 710 O O . VAL A 1 90 ? 87.57053 -7.18805 9.34131 1.000 56.43252 90 VAL A O 1
ATOM 714 N N . LYS A 1 91 ? 89.77344 -7.02830 9.75841 1.000 51.04772 91 LYS A N 1
ATOM 715 C CA . LYS A 1 91 ? 89.77110 -5.58159 9.57954 1.000 52.02401 91 LYS A CA 1
ATOM 716 C C . LYS A 1 91 ? 89.60148 -5.18757 8.11758 1.000 62.99017 91 LYS A C 1
ATOM 717 O O . LYS A 1 91 ? 89.23524 -4.04033 7.83900 1.000 59.38041 91 LYS A O 1
ATOM 723 N N . MET A 1 92 ? 89.86003 -6.11277 7.18555 1.000 67.09244 92 MET A N 1
ATOM 724 C CA . MET A 1 92 ? 89.65553 -5.86521 5.75903 1.000 56.21467 92 MET A CA 1
ATOM 725 C C . MET A 1 92 ? 88.20699 -6.10121 5.35114 1.000 62.05502 92 MET A C 1
ATOM 726 O O . MET A 1 92 ? 87.56249 -5.22742 4.75845 1.000 57.57883 92 MET A O 1
ATOM 731 N N . VAL A 1 93 ? 87.69885 -7.30503 5.62769 1.000 53.52062 93 VAL A N 1
ATOM 732 C CA . VAL A 1 93 ? 86.34917 -7.67213 5.21444 1.000 48.80429 93 VAL A CA 1
ATOM 733 C C . VAL A 1 93 ? 85.31425 -6.94250 6.05889 1.000 55.50397 93 VAL A C 1
ATOM 734 O O . VAL A 1 93 ? 84.27130 -6.51161 5.55095 1.000 59.52875 93 VAL A O 1
ATOM 738 N N . ARG A 1 94 ? 85.59037 -6.78227 7.35011 1.000 52.70352 94 ARG A N 1
ATOM 739 C CA . ARG A 1 94 ? 84.65137 -6.19964 8.30020 1.000 52.61131 94 ARG A CA 1
ATOM 740 C C . ARG A 1 94 ? 83.28974 -6.89225 8.21069 1.000 55.45384 94 ARG A C 1
ATOM 741 O O . ARG A 1 94 ? 82.29584 -6.26806 7.82332 1.000 56.86629 94 ARG A O 1
ATOM 749 N N . PRO A 1 95 ? 83.21360 -8.18330 8.53670 1.000 51.30415 95 PRO A N 1
ATOM 750 C CA . PRO A 1 95 ? 81.91565 -8.86515 8.49467 1.000 50.80303 95 PRO A CA 1
ATOM 751 C C . PRO A 1 95 ? 80.97353 -8.28330 9.53463 1.000 55.32103 95 PRO A C 1
ATOM 752 O O . PRO A 1 95 ? 81.38447 -7.91752 10.63812 1.000 58.48191 95 PRO A O 1
ATOM 756 N N . ARG A 1 96 ? 79.69446 -8.19953 9.17043 1.000 53.06400 96 ARG A N 1
ATOM 757 C CA . ARG A 1 96 ? 78.69879 -7.57299 10.02388 1.000 53.58219 96 ARG A CA 1
ATOM 758 C C . ARG A 1 96 ? 77.76951 -8.55409 10.72042 1.000 62.65755 96 ARG A C 1
ATOM 759 O O . ARG A 1 96 ? 77.10146 -8.16392 11.68461 1.000 70.93180 96 ARG A O 1
ATOM 767 N N . LYS A 1 97 ? 77.71035 -9.80596 10.27261 1.000 51.31096 97 LYS A N 1
ATOM 768 C CA . LYS A 1 97 ? 76.76628 -10.74517 10.86179 1.000 62.60192 97 LYS A CA 1
ATOM 769 C C . LYS A 1 97 ? 77.44367 -12.01833 11.34983 1.000 62.04624 97 LYS A C 1
ATOM 770 O O . LYS A 1 97 ? 77.35037 -12.35905 12.53290 1.000 66.60217 97 LYS A O 1
ATOM 776 N N . ILE A 1 98 ? 78.12218 -12.73070 10.45678 1.000 55.36811 98 ILE A N 1
ATOM 777 C CA . ILE A 1 98 ? 78.63178 -14.06289 10.75078 1.000 53.94231 98 ILE A CA 1
ATOM 778 C C . ILE A 1 98 ? 80.11718 -14.11447 10.41987 1.000 53.22300 98 ILE A C 1
ATOM 779 O O . ILE A 1 98 ? 80.57207 -13.48288 9.46087 1.000 56.11127 98 ILE A O 1
ATOM 784 N N . LEU A 1 99 ? 80.87577 -14.84388 11.23888 1.000 55.65308 99 LEU A N 1
ATOM 785 C CA . LEU A 1 99 ? 82.30069 -15.08181 11.01662 1.000 47.34840 99 LEU A CA 1
ATOM 786 C C . LEU A 1 99 ? 82.58848 -16.52362 11.40241 1.000 51.77621 99 LEU A C 1
ATOM 787 O O . LEU A 1 99 ? 82.49475 -16.87841 12.58107 1.000 55.27317 99 LEU A O 1
ATOM 792 N N . MET A 1 100 ? 82.93227 -17.35360 10.42329 1.000 54.58852 100 MET A N 1
ATOM 793 C CA . MET A 1 100 ? 83.18896 -18.76741 10.65965 1.000 53.15579 100 MET A CA 1
ATOM 794 C C . MET A 1 100 ? 84.68307 -19.04760 10.58731 1.000 51.72912 100 MET A C 1
ATOM 795 O O . MET A 1 100 ? 85.34672 -18.66267 9.61843 1.000 61.88667 100 MET A O 1
ATOM 800 N N . ILE A 1 101 ? 85.20500 -19.71166 11.61231 1.000 42.29375 101 ILE A N 1
ATOM 801 C CA . ILE A 1 101 ? 86.58740 -20.17106 11.64015 1.000 40.95396 101 ILE A CA 1
ATOM 802 C C . ILE A 1 101 ? 86.56306 -21.66957 11.38913 1.000 56.11068 101 ILE A C 1
ATOM 803 O O . ILE A 1 101 ? 86.16314 -22.44349 12.26451 1.000 55.31586 101 ILE A O 1
ATOM 808 N N . ALA A 1 102 ? 86.99815 -22.09296 10.20643 1.000 55.41343 102 ALA A N 1
ATOM 809 C CA . ALA A 1 102 ? 86.93070 -23.49448 9.80960 1.000 49.87655 102 ALA A CA 1
ATOM 810 C C . ALA A 1 102 ? 88.34009 -24.06850 9.73087 1.000 54.66493 102 ALA A C 1
ATOM 811 O O . ALA A 1 102 ? 89.09222 -23.76296 8.79852 1.000 59.89013 102 ALA A O 1
ATOM 813 N N . VAL A 1 103 ? 88.68811 -24.91018 10.70176 1.000 52.26697 103 VAL A N 1
ATOM 814 C CA . VAL A 1 103 ? 89.95490 -25.63366 10.70800 1.000 60.20927 103 VAL A CA 1
ATOM 815 C C . VAL A 1 103 ? 89.72024 -27.02714 10.14114 1.000 58.07024 103 VAL A C 1
ATOM 816 O O . VAL A 1 103 ? 88.69141 -27.65629 10.42102 1.000 48.35514 103 VAL A O 1
ATOM 820 N N . ASP A 1 104 ? 90.66316 -27.50328 9.32506 1.000 64.06598 104 ASP A N 1
ATOM 821 C CA . ASP A 1 104 ? 90.53980 -28.82279 8.71676 1.000 56.76867 104 ASP A CA 1
ATOM 822 C C . ASP A 1 104 ? 90.36573 -29.88166 9.79558 1.000 58.56842 104 ASP A C 1
ATOM 823 O O . ASP A 1 104 ? 91.21686 -30.02731 10.67815 1.000 59.71870 104 ASP A O 1
ATOM 828 N N . GLY A 1 105 ? 89.24676 -30.60290 9.73850 1.000 51.19388 105 GLY A N 1
ATOM 829 C CA . GLY A 1 105 ? 89.03285 -31.76747 10.56608 1.000 46.67355 105 GLY A CA 1
ATOM 830 C C . GLY A 1 105 ? 89.28368 -33.05184 9.79675 1.000 47.00607 105 GLY A C 1
ATOM 831 O O . GLY A 1 105 ? 89.72926 -33.04899 8.64832 1.000 58.27754 105 GLY A O 1
ATOM 832 N N . VAL A 1 106 ? 88.99970 -34.17298 10.45954 1.000 53.97822 106 VAL A N 1
ATOM 833 C CA . VAL A 1 106 ? 89.15350 -35.47632 9.81936 1.000 44.64437 106 VAL A CA 1
ATOM 834 C C . VAL A 1 106 ? 88.33234 -35.49034 8.53811 1.000 48.59372 106 VAL A C 1
ATOM 835 O O . VAL A 1 106 ? 87.12553 -35.21565 8.55060 1.000 50.45314 106 VAL A O 1
ATOM 839 N N . ALA A 1 107 ? 88.98973 -35.77693 7.42289 1.000 53.77886 107 ALA A N 1
ATOM 840 C CA . ALA A 1 107 ? 88.42275 -35.62892 6.09024 1.000 46.08215 107 ALA A CA 1
ATOM 841 C C . ALA A 1 107 ? 88.01711 -36.98067 5.52485 1.000 44.69766 107 ALA A C 1
ATOM 842 O O . ALA A 1 107 ? 88.38496 -38.03047 6.06083 1.000 47.55590 107 ALA A O 1
ATOM 844 N N . PRO A 1 108 ? 87.22585 -36.99653 4.44532 1.000 48.50595 108 PRO A N 1
ATOM 845 C CA . PRO A 1 108 ? 86.90819 -38.26647 3.78306 1.000 38.40203 108 PRO A CA 1
ATOM 846 C C . PRO A 1 108 ? 88.15588 -38.95946 3.25288 1.000 42.09198 108 PRO A C 1
ATOM 847 O O . PRO A 1 108 ? 89.20871 -38.34758 3.05721 1.000 38.88561 108 PRO A O 1
ATOM 851 N N . ARG A 1 109 ? 88.01313 -40.26552 3.00423 1.000 40.83027 109 ARG A N 1
ATOM 852 C CA . ARG A 1 109 ? 89.14666 -41.07624 2.56415 1.000 39.97016 109 ARG A CA 1
ATOM 853 C C . ARG A 1 109 ? 89.78065 -40.51582 1.29512 1.000 50.59393 109 ARG A C 1
ATOM 854 O O . ARG A 1 109 ? 91.00806 -40.54158 1.14289 1.000 48.37787 109 ARG A O 1
ATOM 862 N N . ALA A 1 110 ? 88.95915 -39.99545 0.37762 1.000 50.44189 110 ALA A N 1
ATOM 863 C CA . ALA A 1 110 ? 89.48107 -39.44759 -0.87179 1.000 41.45479 110 ALA A CA 1
ATOM 864 C C . ALA A 1 110 ? 90.39838 -38.25487 -0.62604 1.000 44.30544 110 ALA A C 1
ATOM 865 O O . ALA A 1 110 ? 91.41148 -38.09050 -1.31566 1.000 54.23263 110 ALA A O 1
ATOM 867 N N . LYS A 1 111 ? 90.05427 -37.39950 0.33637 1.000 41.98038 111 LYS A N 1
ATOM 868 C CA . LYS A 1 111 ? 90.93279 -36.28247 0.65637 1.000 45.29933 111 LYS A CA 1
ATOM 869 C C . LYS A 1 111 ? 92.14648 -36.73660 1.45327 1.000 53.30653 111 LYS A C 1
ATOM 870 O O . LYS A 1 111 ? 93.22962 -36.15747 1.30627 1.000 50.75797 111 LYS A O 1
ATOM 876 N N . MET A 1 112 ? 91.99394 -37.77311 2.28407 1.000 47.68149 112 MET A N 1
ATOM 877 C CA . MET A 1 112 ? 93.12169 -38.23601 3.08498 1.000 48.87679 112 MET A CA 1
ATOM 878 C C . MET A 1 112 ? 94.25772 -38.74209 2.20706 1.000 46.76434 112 MET A C 1
ATOM 879 O O . MET A 1 112 ? 95.43196 -38.54465 2.54000 1.000 46.52994 112 MET A O 1
ATOM 884 N N . ASN A 1 113 ? 93.93556 -39.37104 1.07410 1.000 44.97528 113 ASN A N 1
ATOM 885 C CA . ASN A 1 113 ? 94.98616 -39.81897 0.16293 1.000 43.35049 113 ASN A CA 1
ATOM 886 C C . ASN A 1 113 ? 95.76707 -38.64106 -0.41190 1.000 42.88699 113 ASN A C 1
ATOM 887 O O . ASN A 1 113 ? 96.98488 -38.73721 -0.60974 1.000 43.71754 113 ASN A O 1
ATOM 892 N N . GLN A 1 114 ? 95.09348 -37.51661 -0.66935 1.000 43.05828 114 GLN A N 1
ATOM 893 C CA . GLN A 1 114 ? 95.80686 -36.31376 -1.08691 1.000 37.49689 114 GLN A CA 1
ATOM 894 C C . GLN A 1 114 ? 96.66607 -35.78418 0.04681 1.000 46.21008 114 GLN A C 1
ATOM 895 O O . GLN A 1 114 ? 97.83180 -35.42785 -0.15719 1.000 44.17007 114 GLN A O 1
ATOM 901 N N . GLN A 1 115 ? 96.09742 -35.72375 1.25400 1.000 50.03063 115 GLN A N 1
ATOM 902 C CA . GLN A 1 115 ? 96.84873 -35.24933 2.40862 1.000 48.39394 115 GLN A CA 1
ATOM 903 C C . GLN A 1 115 ? 98.02255 -36.16824 2.70247 1.000 50.00482 115 GLN A C 1
ATOM 904 O O . GLN A 1 115 ? 99.11161 -35.70595 3.06519 1.000 44.57941 115 GLN A O 1
ATOM 910 N N . ARG A 1 116 ? 97.81825 -37.47669 2.53975 1.000 47.37467 116 ARG A N 1
ATOM 911 C CA . ARG A 1 116 ? 98.91195 -38.42635 2.70053 1.000 48.26657 116 ARG A CA 1
ATOM 912 C C . ARG A 1 116 ? 100.03796 -38.13311 1.71639 1.000 49.65381 116 ARG A C 1
ATOM 913 O O . ARG A 1 116 ? 101.22120 -38.23393 2.06368 1.000 50.51866 116 ARG A O 1
ATOM 921 N N . SER A 1 117 ? 99.68926 -37.74358 0.48782 1.000 46.18621 117 SER A N 1
ATOM 922 C CA . SER A 1 117 ? 100.71225 -37.46825 -0.51453 1.000 48.94273 117 SER A CA 1
ATOM 923 C C . SER A 1 117 ? 101.51135 -36.21419 -0.16548 1.000 52.63868 117 SER A C 1
ATOM 924 O O . SER A 1 117 ? 102.74439 -36.26492 -0.06600 1.000 46.54143 117 SER A O 1
ATOM 927 N N . ARG A 1 118 ? 100.83243 -35.07702 0.03516 1.000 47.39415 118 ARG A N 1
ATOM 928 C CA . ARG A 1 118 ? 101.56799 -33.84721 0.31454 1.000 48.82627 118 ARG A CA 1
ATOM 929 C C . ARG A 1 118 ? 102.35620 -33.93344 1.61894 1.000 52.90596 118 ARG A C 1
ATOM 930 O O . ARG A 1 118 ? 103.38890 -33.26729 1.74434 1.000 46.62761 118 ARG A O 1
ATOM 938 N N . ARG A 1 119 ? 101.93098 -34.77827 2.56415 1.000 51.41909 119 ARG A N 1
ATOM 939 C CA . ARG A 1 119 ? 102.65990 -34.92070 3.81960 1.000 46.99147 119 ARG A CA 1
ATOM 940 C C . ARG A 1 119 ? 103.83488 -35.87913 3.68694 1.000 51.26325 119 ARG A C 1
ATOM 941 O O . ARG A 1 119 ? 104.87235 -35.67571 4.32547 1.000 47.78919 119 ARG A O 1
ATOM 949 N N . PHE A 1 120 ? 103.69280 -36.93781 2.88555 1.000 49.43887 120 PHE A N 1
ATOM 950 C CA . PHE A 1 120 ? 104.84328 -37.79422 2.61584 1.000 46.62194 120 PHE A CA 1
ATOM 951 C C . PHE A 1 120 ? 105.93481 -37.04513 1.86302 1.000 55.42337 120 PHE A C 1
ATOM 952 O O . PHE A 1 120 ? 107.12507 -37.31745 2.06632 1.000 57.08639 120 PHE A O 1
ATOM 960 N N . ARG A 1 121 ? 105.55143 -36.10255 0.99607 1.000 53.31144 121 ARG A N 1
ATOM 961 C CA . ARG A 1 121 ? 106.54123 -35.33310 0.24893 1.000 53.08557 121 ARG A CA 1
ATOM 962 C C . ARG A 1 121 ? 107.27707 -34.35023 1.14793 1.000 55.86662 121 ARG A C 1
ATOM 963 O O . ARG A 1 121 ? 108.48912 -34.15798 0.99899 1.000 55.73509 121 ARG A O 1
ATOM 971 N N . ALA A 1 122 ? 106.55578 -33.70359 2.07085 1.000 59.71660 122 ALA A N 1
ATOM 972 C CA . ALA A 1 122 ? 107.19128 -32.77432 3.00122 1.000 51.25895 122 ALA A CA 1
ATOM 973 C C . ALA A 1 122 ? 108.26759 -33.46844 3.82308 1.000 56.39036 122 ALA A C 1
ATOM 974 O O . ALA A 1 122 ? 109.31939 -32.88222 4.10654 1.000 59.38366 122 ALA A O 1
ATOM 976 N N . ALA A 1 123 ? 108.02284 -34.72158 4.21176 1.000 50.46003 123 ALA A N 1
ATOM 977 C CA . ALA A 1 123 ? 109.02280 -35.47108 4.96077 1.000 51.07268 123 ALA A CA 1
ATOM 978 C C . ALA A 1 123 ? 110.24833 -35.76151 4.10694 1.000 61.76605 123 ALA A C 1
ATOM 979 O O . ALA A 1 123 ? 111.38008 -35.70097 4.60070 1.000 71.26979 123 ALA A O 1
ATOM 981 N N . GLN A 1 124 ? 110.04677 -36.07398 2.82251 1.000 65.39822 124 GLN A N 1
ATOM 982 C CA . GLN A 1 124 ? 111.17995 -36.35192 1.94634 1.000 64.93181 124 GLN A CA 1
ATOM 983 C C . GLN A 1 124 ? 111.92865 -35.08113 1.56442 1.000 65.94883 124 GLN A C 1
ATOM 984 O O . GLN A 1 124 ? 113.15942 -35.09652 1.47151 1.000 75.78845 124 GLN A O 1
ATOM 990 N N . GLU A 1 125 ? 111.21465 -33.97489 1.34074 1.000 63.87443 125 GLU A N 1
ATOM 991 C CA . GLU A 1 125 ? 111.89752 -32.70725 1.10110 1.000 66.28448 125 GLU A CA 1
ATOM 992 C C . GLU A 1 125 ? 112.74873 -32.31449 2.29960 1.000 74.20643 125 GLU A C 1
ATOM 993 O O . GLU A 1 125 ? 113.87342 -31.83026 2.13820 1.000 80.19343 125 GLU A O 1
ATOM 999 N N . ALA A 1 126 ? 112.23031 -32.52499 3.51288 1.000 77.29290 126 ALA A N 1
ATOM 1000 C CA . ALA A 1 126 ? 112.98873 -32.19230 4.71458 1.000 68.24481 126 ALA A CA 1
ATOM 1001 C C . ALA A 1 126 ? 114.21918 -33.07846 4.85861 1.000 82.45644 126 ALA A C 1
ATOM 1002 O O . ALA A 1 126 ? 115.29652 -32.59929 5.23140 1.000 93.76594 126 ALA A O 1
ATOM 1004 N N . LYS A 1 127 ? 114.07836 -34.37376 4.57163 1.000 82.56823 127 LYS A N 1
ATOM 1005 C CA . LYS A 1 127 ? 115.22617 -35.27059 4.63223 1.000 70.95826 127 LYS A CA 1
ATOM 1006 C C . LYS A 1 127 ? 116.26263 -34.90730 3.57716 1.000 92.14285 127 LYS A C 1
ATOM 1007 O O . LYS A 1 127 ? 117.46432 -34.87262 3.86691 1.000 106.39300 127 LYS A O 1
ATOM 1013 N N . GLU A 1 128 ? 115.81432 -34.61761 2.35103 1.000 95.23023 128 GLU A N 1
ATOM 1014 C CA . GLU A 1 128 ? 116.73043 -34.27856 1.26617 1.000 95.61626 128 GLU A CA 1
ATOM 1015 C C . GLU A 1 128 ? 117.35867 -32.89960 1.43476 1.000 95.38281 128 GLU A C 1
ATOM 1016 O O . GLU A 1 128 ? 118.41829 -32.64509 0.85357 1.000 102.09803 128 GLU A O 1
ATOM 1022 N N . LYS A 1 129 ? 116.73197 -32.00349 2.19919 1.000 98.14328 129 LYS A N 1
ATOM 1023 C CA . LYS A 1 129 ? 117.32208 -30.70347 2.49444 1.000 104.52143 129 LYS A CA 1
ATOM 1024 C C . LYS A 1 129 ? 118.23439 -30.73199 3.71492 1.000 113.68942 129 LYS A C 1
ATOM 1025 O O . LYS A 1 129 ? 118.96319 -29.76126 3.94753 1.000 124.18163 129 LYS A O 1
ATOM 1031 N N . GLU A 1 130 ? 118.21244 -31.80979 4.49777 1.000 107.77195 130 GLU A N 1
ATOM 1032 C CA . GLU A 1 130 ? 119.18861 -32.00156 5.56209 1.000 117.48183 130 GLU A CA 1
ATOM 1033 C C . GLU A 1 130 ? 120.35363 -32.88202 5.14060 1.000 124.66643 130 GLU A C 1
ATOM 1034 O O . GLU A 1 130 ? 121.46121 -32.71466 5.66074 1.000 129.77973 130 GLU A O 1
ATOM 1040 N N . GLU A 1 131 ? 120.13348 -33.81271 4.20909 1.000 110.40014 131 GLU A N 1
ATOM 1041 C CA . GLU A 1 131 ? 121.25248 -34.55380 3.64026 1.000 111.49402 131 GLU A CA 1
ATOM 1042 C C . GLU A 1 131 ? 122.13960 -33.65185 2.79110 1.000 128.69584 131 GLU A C 1
ATOM 1043 O O . GLU A 1 131 ? 123.34285 -33.90823 2.66979 1.000 132.33606 131 GLU A O 1
ATOM 1049 N N . GLU A 1 132 ? 121.57132 -32.59318 2.20247 1.000 145.61196 132 GLU A N 1
ATOM 1050 C CA . GLU A 1 132 ? 122.37105 -31.62773 1.45699 1.000 147.47080 132 GLU A CA 1
ATOM 1051 C C . GLU A 1 132 ? 123.15515 -30.69750 2.37214 1.000 144.26442 132 GLU A C 1
ATOM 1052 O O . GLU A 1 132 ? 124.09497 -30.04220 1.90944 1.000 145.32731 132 GLU A O 1
ATOM 1058 N N . LYS A 1 133 ? 122.78999 -30.62117 3.65215 1.000 128.38209 133 LYS A N 1
ATOM 1059 C CA . LYS A 1 133 ? 123.56361 -29.89130 4.64499 1.000 128.51319 133 LYS A CA 1
ATOM 1060 C C . LYS A 1 133 ? 124.61717 -30.76545 5.31730 1.000 134.02474 133 LYS A C 1
ATOM 1061 O O . LYS A 1 133 ? 125.10433 -30.41383 6.39810 1.000 126.75180 133 LYS A O 1
ATOM 1067 N N . LYS A 1 134 ? 124.96948 -31.89429 4.70589 1.000 134.97765 134 LYS A N 1
ATOM 1068 C CA . LYS A 1 134 ? 126.02002 -32.76782 5.21978 1.000 134.56515 134 LYS A CA 1
ATOM 1069 C C . LYS A 1 134 ? 127.10460 -32.98670 4.16713 1.000 121.37319 134 LYS A C 1
ATOM 1070 O O . LYS A 1 134 ? 127.46197 -32.06945 3.42637 1.000 110.93310 134 LYS A O 1
ATOM 1076 N N . LYS A 1 159 ? 115.55766 -28.74429 16.76857 1.000 84.31591 159 LYS A N 1
ATOM 1077 C CA . LYS A 1 159 ? 114.68197 -29.34366 15.76493 1.000 95.10382 159 LYS A CA 1
ATOM 1078 C C . LYS A 1 159 ? 113.72009 -28.31328 15.17296 1.000 95.86566 159 LYS A C 1
ATOM 1079 O O . LYS A 1 159 ? 113.05312 -27.58039 15.90259 1.000 89.11413 159 LYS A O 1
ATOM 1085 N N . ALA A 1 160 ? 113.64950 -28.26626 13.84417 1.000 103.91584 160 ALA A N 1
ATOM 1086 C CA . ALA A 1 160 ? 112.76162 -27.33364 13.16639 1.000 95.46364 160 ALA A CA 1
ATOM 1087 C C . ALA A 1 160 ? 111.30553 -27.76293 13.35004 1.000 90.87348 160 ALA A C 1
ATOM 1088 O O . ALA A 1 160 ? 110.99854 -28.79576 13.95206 1.000 92.64454 160 ALA A O 1
ATOM 1090 N N . PHE A 1 161 ? 110.39253 -26.95269 12.82383 1.000 74.63740 161 PHE A N 1
ATOM 1091 C CA . PHE A 1 161 ? 108.96500 -27.21842 12.94263 1.000 68.23428 161 PHE A CA 1
ATOM 1092 C C . PHE A 1 161 ? 108.52079 -28.10702 11.78849 1.000 72.96480 161 PHE A C 1
ATOM 1093 O O . PHE A 1 161 ? 108.71149 -27.75656 10.61906 1.000 79.26823 161 PHE A O 1
ATOM 1101 N N . ASP A 1 162 ? 107.93502 -29.25445 12.11594 1.000 69.37954 162 ASP A N 1
ATOM 1102 C CA . ASP A 1 162 ? 107.38653 -30.13416 11.09280 1.000 59.60812 162 ASP A CA 1
ATOM 1103 C C . ASP A 1 162 ? 106.09370 -29.53441 10.55627 1.000 57.06117 162 ASP A C 1
ATOM 1104 O O . ASP A 1 162 ? 105.11399 -29.39871 11.29508 1.000 62.07609 162 ASP A O 1
ATOM 1109 N N . SER A 1 163 ? 106.08791 -29.17130 9.27119 1.000 60.37574 163 SER A N 1
ATOM 1110 C CA . SER A 1 163 ? 104.87201 -28.63645 8.67043 1.000 61.95329 163 SER A CA 1
ATOM 1111 C C . SER A 1 163 ? 103.72222 -29.63209 8.73519 1.000 59.15395 163 SER A C 1
ATOM 1112 O O . SER A 1 163 ? 102.55989 -29.22633 8.62946 1.000 61.40564 163 SER A O 1
ATOM 1115 N N . ASN A 1 164 ? 104.01699 -30.92297 8.91797 1.000 53.21177 164 ASN A N 1
ATOM 1116 C CA . ASN A 1 164 ? 102.96439 -31.92771 8.99352 1.000 59.14948 164 ASN A CA 1
ATOM 1117 C C . ASN A 1 164 ? 102.18730 -31.85949 10.29796 1.000 53.53702 164 ASN A C 1
ATOM 1118 O O . ASN A 1 164 ? 101.18098 -32.56361 10.43641 1.000 51.60098 164 ASN A O 1
ATOM 1123 N N . SER A 1 165 ? 102.63130 -31.04456 11.25655 1.000 53.92668 165 SER A N 1
ATOM 1124 C CA . SER A 1 165 ? 101.84396 -30.83420 12.46279 1.000 51.77096 165 SER A CA 1
ATOM 1125 C C . SER A 1 165 ? 100.52149 -30.14361 12.15787 1.000 55.77714 165 SER A C 1
ATOM 1126 O O . SER A 1 165 ? 99.56816 -30.28114 12.93180 1.000 53.13609 165 SER A O 1
ATOM 1129 N N . ILE A 1 166 ? 100.43765 -29.41720 11.04359 1.000 51.98467 166 ILE A N 1
ATOM 1130 C CA . ILE A 1 166 ? 99.18904 -28.80237 10.60916 1.000 48.00956 166 ILE A CA 1
ATOM 1131 C C . ILE A 1 166 ? 98.32473 -29.88522 9.97230 1.000 58.56099 166 ILE A C 1
ATOM 1132 O O . ILE A 1 166 ? 98.13296 -29.91541 8.75074 1.000 47.52508 166 ILE A O 1
ATOM 1137 N N . THR A 1 167 ? 97.80879 -30.79098 10.80864 1.000 57.99531 167 THR A N 1
ATOM 1138 C CA . THR A 1 167 ? 97.04431 -31.96622 10.41929 1.000 52.58151 167 THR A CA 1
ATOM 1139 C C . THR A 1 167 ? 96.03629 -32.22021 11.52860 1.000 52.26310 167 THR A C 1
ATOM 1140 O O . THR A 1 167 ? 96.38525 -32.07317 12.70783 1.000 58.23993 167 THR A O 1
ATOM 1144 N N . PRO A 1 168 ? 94.79744 -32.57682 11.19767 1.000 53.98405 168 PRO A N 1
ATOM 1145 C CA . PRO A 1 168 ? 93.79332 -32.82917 12.24107 1.000 49.02050 168 PRO A CA 1
ATOM 1146 C C . PRO A 1 168 ? 94.27044 -33.83721 13.27842 1.000 48.60574 168 PRO A C 1
ATOM 1147 O O . PRO A 1 168 ? 94.82209 -34.88612 12.94558 1.000 68.97291 168 PRO A O 1
ATOM 1151 N N . GLY A 1 169 ? 94.06416 -33.50639 14.55077 1.000 53.92282 169 GLY A N 1
ATOM 1152 C CA . GLY A 1 169 ? 94.33845 -34.42526 15.63684 1.000 54.51187 169 GLY A CA 1
ATOM 1153 C C . GLY A 1 169 ? 95.72376 -34.34216 16.24079 1.000 56.74110 169 GLY A C 1
ATOM 1154 O O . GLY A 1 169 ? 95.99903 -35.05422 17.21586 1.000 54.84184 169 GLY A O 1
ATOM 1155 N N . THR A 1 170 ? 96.60368 -33.50723 15.70255 1.000 59.54983 170 THR A N 1
ATOM 1156 C CA . THR A 1 170 ? 97.95238 -33.40483 16.23278 1.000 56.85634 170 THR A CA 1
ATOM 1157 C C . THR A 1 170 ? 97.97165 -32.57568 17.50853 1.000 56.93514 170 THR A C 1
ATOM 1158 O O . THR A 1 170 ? 97.04586 -31.80829 17.77691 1.000 58.69760 170 THR A O 1
ATOM 1162 N N . PRO A 1 171 ? 99.02132 -32.72259 18.31944 1.000 58.40429 171 PRO A N 1
ATOM 1163 C CA . PRO A 1 171 ? 99.19288 -31.81676 19.46336 1.000 51.19718 171 PRO A CA 1
ATOM 1164 C C . PRO A 1 171 ? 99.21932 -30.35069 19.07339 1.000 56.24367 171 PRO A C 1
ATOM 1165 O O . PRO A 1 171 ? 98.81034 -29.49667 19.87108 1.000 59.77586 171 PRO A O 1
ATOM 1169 N N . PHE A 1 172 ?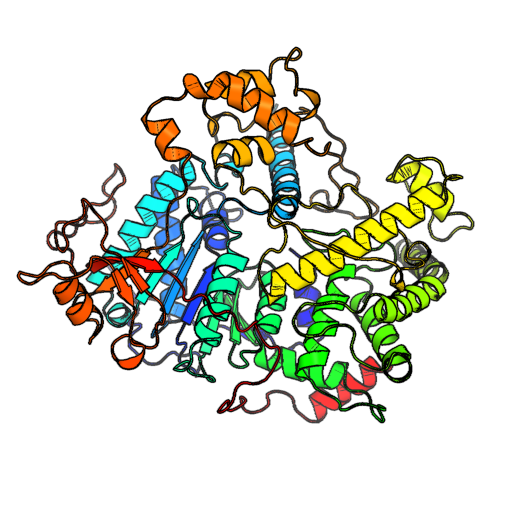 99.69756 -30.03022 17.87088 1.000 53.76792 172 PHE A N 1
ATOM 1170 C CA . PHE A 1 172 ? 99.72767 -28.63782 17.43721 1.000 60.43019 172 PHE A CA 1
ATOM 1171 C C . PHE A 1 172 ? 98.31897 -28.07836 17.27934 1.000 59.13074 172 PHE A C 1
ATOM 1172 O O . PHE A 1 172 ? 98.04635 -26.94392 17.68763 1.000 51.19828 172 PHE A O 1
ATOM 1180 N N . MET A 1 173 ? 97.40952 -28.86303 16.69655 1.000 54.79817 173 MET A N 1
ATOM 1181 C CA . MET A 1 173 ? 96.03748 -28.41154 16.50654 1.000 47.48102 173 MET A CA 1
ATOM 1182 C C . MET A 1 173 ? 95.30288 -28.19269 17.82092 1.000 51.57661 173 MET A C 1
ATOM 1183 O O . MET A 1 173 ? 94.33607 -27.42558 17.85179 1.000 56.98683 173 MET A O 1
ATOM 1188 N N . ASP A 1 174 ? 95.72794 -28.85309 18.90022 1.000 58.53294 174 ASP A N 1
ATOM 1189 C CA . ASP A 1 174 ? 95.12899 -28.59483 20.20621 1.000 58.73942 174 ASP A CA 1
ATOM 1190 C C . ASP A 1 174 ? 95.54730 -27.22903 20.73603 1.000 56.50967 174 ASP A C 1
ATOM 1191 O O . ASP A 1 174 ? 94.73092 -26.50528 21.31937 1.000 57.15020 174 ASP A O 1
ATOM 1196 N N . ILE A 1 175 ? 96.81905 -26.86526 20.54706 1.000 51.83105 175 ILE A N 1
ATOM 1197 C CA . ILE A 1 175 ? 97.26608 -25.50928 20.85470 1.000 45.63970 175 ILE A CA 1
ATOM 1198 C C . ILE A 1 175 ? 96.47886 -24.49529 20.03811 1.000 56.70292 175 ILE A C 1
ATOM 1199 O O . ILE A 1 175 ? 96.05641 -23.45201 20.55286 1.000 47.68074 175 ILE A O 1
ATOM 1204 N N . LEU A 1 176 ? 96.27618 -24.78397 18.74812 1.000 52.90120 176 LEU A N 1
ATOM 1205 C CA . LEU A 1 176 ? 95.58209 -23.84495 17.87628 1.000 48.31279 176 LEU A CA 1
ATOM 1206 C C . LEU A 1 176 ? 94.11990 -23.70426 18.27262 1.000 50.37712 176 LEU A C 1
ATOM 1207 O O . LEU A 1 176 ? 93.56030 -22.60346 18.21188 1.000 51.55893 176 LEU A O 1
ATOM 1212 N N . ALA A 1 177 ? 93.48362 -24.80482 18.67977 1.000 39.45413 177 ALA A N 1
ATOM 1213 C CA . ALA A 1 177 ? 92.08586 -24.73388 19.09259 1.000 40.30125 177 ALA A CA 1
ATOM 1214 C C . ALA A 1 177 ? 91.92690 -23.83130 20.30705 1.000 55.75863 177 ALA A C 1
ATOM 1215 O O . ALA A 1 177 ? 91.04057 -22.97084 20.34864 1.000 53.41587 177 ALA A O 1
ATOM 1217 N N . ALA A 1 178 ? 92.79109 -24.00958 21.30595 1.000 55.59577 178 ALA A N 1
ATOM 1218 C CA . ALA A 1 178 ? 92.72315 -23.18273 22.50114 1.000 42.56411 178 ALA A CA 1
ATOM 1219 C C . ALA A 1 178 ? 93.07311 -21.73084 22.20130 1.000 56.43367 178 ALA A C 1
ATOM 1220 O O . ALA A 1 178 ? 92.54781 -20.82016 22.85456 1.000 53.54114 178 ALA A O 1
ATOM 1222 N N . SER A 1 179 ? 93.94307 -21.49322 21.21475 1.000 47.66059 179 SER A N 1
ATOM 1223 C CA . SER A 1 179 ? 94.33839 -20.12451 20.89579 1.000 50.77951 179 SER A CA 1
ATOM 1224 C C . SER A 1 179 ? 93.22974 -19.38015 20.16058 1.000 56.22925 179 SER A C 1
ATOM 1225 O O . SER A 1 179 ? 93.00817 -18.18810 20.40640 1.000 71.10284 179 SER A O 1
ATOM 1228 N N . LEU A 1 180 ? 92.52134 -20.05850 19.25535 1.000 47.98699 180 LEU A N 1
ATOM 1229 C CA . LEU A 1 180 ? 91.43772 -19.39119 18.54085 1.000 53.05183 180 LEU A CA 1
ATOM 1230 C C . LEU A 1 180 ? 90.24087 -19.13321 19.44675 1.000 51.60372 180 LEU A C 1
ATOM 1231 O O . LEU A 1 180 ? 89.57333 -18.10315 19.30268 1.000 51.35552 180 LEU A O 1
ATOM 1236 N N . ARG A 1 181 ? 89.96310 -20.03928 20.38748 1.000 53.84012 181 ARG A N 1
ATOM 1237 C CA . ARG A 1 181 ? 88.92217 -19.77763 21.37452 1.000 50.02553 181 ARG A CA 1
ATOM 1238 C C . ARG A 1 181 ? 89.23953 -18.52851 22.18163 1.000 51.02878 181 ARG A C 1
ATOM 1239 O O . ARG A 1 181 ? 88.35733 -17.69925 22.42918 1.000 54.44572 181 ARG A O 1
ATOM 1247 N N . TYR A 1 182 ? 90.49498 -18.37729 22.60534 1.000 45.19667 182 TYR A N 1
ATOM 1248 C CA . TYR A 1 182 ? 90.87824 -17.17637 23.33679 1.000 47.98139 182 TYR A CA 1
ATOM 1249 C C . TYR A 1 182 ? 90.72681 -15.93542 22.47300 1.000 63.22770 182 TYR A C 1
ATOM 1250 O O . TYR A 1 182 ? 90.09866 -14.95153 22.88060 1.000 60.51873 182 TYR A O 1
ATOM 1259 N N . TRP A 1 183 ? 91.31746 -15.96072 21.27610 1.000 63.87313 183 TRP A N 1
ATOM 1260 C CA . TRP A 1 183 ? 91.41072 -14.75031 20.47015 1.000 56.00304 183 TRP A CA 1
ATOM 1261 C C . TRP A 1 183 ? 90.03533 -14.25710 20.04399 1.000 58.64911 183 TRP A C 1
ATOM 1262 O O . TRP A 1 183 ? 89.79200 -13.04610 19.99440 1.000 63.42913 183 TRP A O 1
ATOM 1273 N N . CYS A 1 184 ? 89.11845 -15.17454 19.73952 1.000 50.84561 184 CYS A N 1
ATOM 1274 C CA . CYS A 1 184 ? 87.77449 -14.75307 19.36450 1.000 51.09101 184 CYS A CA 1
ATOM 1275 C C . CYS A 1 184 ? 87.05498 -14.11808 20.54480 1.000 58.17190 184 CYS A C 1
ATOM 1276 O O . CYS A 1 184 ? 86.46922 -13.03594 20.41963 1.000 57.10013 184 CYS A O 1
ATOM 1279 N N . ALA A 1 185 ? 87.09498 -14.77460 21.70579 1.000 65.19409 185 ALA A N 1
ATOM 1280 C CA . ALA A 1 185 ? 86.52236 -14.17528 22.90509 1.000 60.91724 185 ALA A CA 1
ATOM 1281 C C . ALA A 1 185 ? 87.19940 -12.84975 23.22980 1.000 64.36085 185 ALA A C 1
ATOM 1282 O O . ALA A 1 185 ? 86.54280 -11.89963 23.67116 1.000 69.66739 185 ALA A O 1
ATOM 1284 N N . TYR A 1 186 ? 88.51047 -12.75993 22.99952 1.000 61.25274 186 TYR A N 1
ATOM 1285 C CA . TYR A 1 186 ? 89.21950 -11.50912 23.24781 1.000 59.05373 186 TYR A CA 1
ATOM 1286 C C . TYR A 1 186 ? 88.73010 -10.40789 22.31624 1.000 61.73628 186 TYR A C 1
ATOM 1287 O O . TYR A 1 186 ? 88.47914 -9.27801 22.74956 1.000 53.97537 186 TYR A O 1
ATOM 1296 N N . LYS A 1 187 ? 88.59246 -10.71931 21.02499 1.000 66.27752 187 LYS A N 1
ATOM 1297 C CA . LYS A 1 187 ? 88.10869 -9.72003 20.07939 1.000 61.44220 187 LYS A CA 1
ATOM 1298 C C . LYS A 1 187 ? 86.66827 -9.32831 20.38480 1.000 63.09289 187 LYS A C 1
ATOM 1299 O O . LYS A 1 187 ? 86.30657 -8.15034 20.28348 1.000 57.69470 187 LYS A O 1
ATOM 1305 N N . LEU A 1 188 ? 85.83490 -10.29824 20.77398 1.000 58.99580 188 LEU A N 1
ATOM 1306 C CA . LEU A 1 188 ? 84.47258 -9.97563 21.18444 1.000 56.21935 188 LEU A CA 1
ATOM 1307 C C . LEU A 1 188 ? 84.45688 -9.01324 22.36339 1.000 61.46335 188 LEU A C 1
ATOM 1308 O O . LEU A 1 188 ? 83.51588 -8.22550 22.50932 1.000 62.57980 188 LEU A O 1
ATOM 1313 N N . ASN A 1 189 ? 85.48822 -9.05945 23.20870 1.000 62.16199 189 ASN A N 1
ATOM 1314 C CA . ASN A 1 189 ? 85.58117 -8.14558 24.34155 1.000 58.83042 189 ASN A CA 1
ATOM 1315 C C . ASN A 1 189 ? 86.09265 -6.77303 23.92330 1.000 62.58620 189 ASN A C 1
ATOM 1316 O O . ASN A 1 189 ? 85.54435 -5.75009 24.34601 1.000 73.91782 189 ASN A O 1
ATOM 1321 N N . THR A 1 190 ? 87.13375 -6.73115 23.09176 1.000 68.18106 190 THR A N 1
ATOM 1322 C CA . THR A 1 190 ? 87.85981 -5.49379 22.81748 1.000 56.69585 190 THR A CA 1
ATOM 1323 C C . THR A 1 190 ? 87.32628 -4.75450 21.59119 1.000 65.95554 190 THR A C 1
ATOM 1324 O O . THR A 1 190 ? 86.94268 -3.58525 21.68924 1.000 78.21702 190 THR A O 1
ATOM 1328 N N . ASP A 1 191 ? 87.30906 -5.41620 20.43621 1.000 75.08278 191 ASP A N 1
ATOM 1329 C CA . ASP A 1 191 ? 86.95338 -4.75727 19.17636 1.000 75.22466 191 ASP A CA 1
ATOM 1330 C C . ASP A 1 191 ? 85.47342 -4.39048 19.16660 1.000 71.67039 191 ASP A C 1
ATOM 1331 O O . ASP A 1 191 ? 84.62113 -5.28681 19.23827 1.000 70.58976 191 ASP A O 1
ATOM 1336 N N . PRO A 1 192 ? 85.11948 -3.10351 19.07935 1.000 66.63440 192 PRO A N 1
ATOM 1337 C CA . PRO A 1 192 ? 83.69708 -2.72840 19.05897 1.000 63.87233 192 PRO A CA 1
ATOM 1338 C C . PRO A 1 192 ? 82.98392 -3.09914 17.77270 1.000 70.24417 192 PRO A C 1
ATOM 1339 O O . PRO A 1 192 ? 81.76033 -2.92584 17.69736 1.000 70.84986 192 PRO A O 1
ATOM 1343 N N . ALA A 1 193 ? 83.69956 -3.59378 16.76595 1.000 72.15718 193 ALA A N 1
ATOM 1344 C CA . ALA A 1 193 ? 83.09168 -4.03783 15.52152 1.000 64.74015 193 ALA A CA 1
ATOM 1345 C C . ALA A 1 193 ? 82.68369 -5.50313 15.55680 1.000 63.35620 193 ALA A C 1
ATOM 1346 O O . ALA A 1 193 ? 82.21444 -6.02034 14.54030 1.000 70.12028 193 ALA A O 1
ATOM 1348 N N . TRP A 1 194 ? 82.84785 -6.18233 16.69306 1.000 67.71448 194 TRP A N 1
ATOM 1349 C CA . TRP A 1 194 ? 82.41762 -7.56713 16.84651 1.000 65.56719 194 TRP A CA 1
ATOM 1350 C C . TRP A 1 194 ? 81.18023 -7.71604 17.71946 1.000 69.67539 194 TRP A C 1
ATOM 1351 O O . TRP A 1 194 ? 80.77229 -8.85002 17.99417 1.000 61.64630 194 TRP A O 1
ATOM 1362 N N . ALA A 1 195 ? 80.58478 -6.60817 18.17121 1.000 67.17966 195 ALA A N 1
ATOM 1363 C CA . ALA A 1 195 ? 79.44040 -6.67425 19.07565 1.000 53.68990 195 ALA A CA 1
ATOM 1364 C C . ALA A 1 195 ? 78.33433 -7.56204 18.51209 1.000 70.41460 195 ALA A C 1
ATOM 1365 O O . ALA A 1 195 ? 77.99908 -8.60087 19.09171 1.000 79.70999 195 ALA A O 1
ATOM 1367 N N . LYS A 1 196 ? 77.76341 -7.17896 17.37116 1.000 58.69490 196 LYS A N 1
ATOM 1368 C CA . LYS A 1 196 ? 76.69245 -7.96076 16.76685 1.000 56.30329 196 LYS A CA 1
ATOM 1369 C C . LYS A 1 196 ? 77.20548 -9.15745 15.97382 1.000 63.99563 196 LYS A C 1
ATOM 1370 O O . LYS A 1 196 ? 76.41340 -9.80014 15.27459 1.000 73.54448 196 LYS A O 1
ATOM 1376 N N . LEU A 1 197 ? 78.49543 -9.47505 16.06534 1.000 54.45938 197 LEU A N 1
ATOM 1377 C CA . LEU A 1 197 ? 79.09981 -10.51069 15.23679 1.000 53.40975 197 LEU A CA 1
ATOM 1378 C C . LEU A 1 197 ? 78.96898 -11.87304 15.90593 1.000 54.19749 197 LEU A C 1
ATOM 1379 O O . LEU A 1 197 ? 79.33059 -12.03470 17.07548 1.000 72.04080 197 LEU A O 1
ATOM 1384 N N . LYS A 1 198 ? 78.44834 -12.84551 15.16319 1.000 52.22506 198 LYS A N 1
ATOM 1385 C CA . LYS A 1 198 ? 78.33668 -14.22242 15.62673 1.000 53.62573 198 LYS A CA 1
ATOM 1386 C C . LYS A 1 198 ? 79.53183 -15.01528 15.10984 1.000 57.63669 198 LYS A C 1
ATOM 1387 O O . LYS A 1 198 ? 79.71296 -15.15478 13.89521 1.000 56.61770 198 LYS A O 1
ATOM 1393 N N . VAL A 1 199 ? 80.34098 -15.53075 16.02834 1.000 51.94227 199 VAL A N 1
ATOM 1394 C CA . VAL A 1 199 ? 81.57355 -16.23009 15.68902 1.000 50.48531 199 VAL A CA 1
ATOM 1395 C C . VAL A 1 199 ? 81.33817 -17.72580 15.83905 1.000 58.95034 199 VAL A C 1
ATOM 1396 O O . VAL A 1 199 ? 81.00056 -18.20560 16.92774 1.000 61.97871 199 VAL A O 1
ATOM 1400 N N . ILE A 1 200 ? 81.51997 -18.46419 14.74934 1.000 58.14677 200 ILE A N 1
ATOM 1401 C CA . ILE A 1 200 ? 81.36915 -19.91312 14.73833 1.000 49.91394 200 ILE A CA 1
ATOM 1402 C C . ILE A 1 200 ? 82.74687 -20.52144 14.53088 1.000 53.03866 200 ILE A C 1
ATOM 1403 O O . ILE A 1 200 ? 83.43060 -20.19994 13.55149 1.000 54.69199 200 ILE A O 1
ATOM 1408 N N . ILE A 1 201 ? 83.15564 -21.39659 15.44810 1.000 46.97613 201 ILE A N 1
ATOM 1409 C CA . ILE A 1 201 ? 84.48985 -21.99207 15.44067 1.000 42.90199 201 ILE A CA 1
ATOM 1410 C C . ILE A 1 201 ? 84.33969 -23.50113 15.30104 1.000 49.51576 201 ILE A C 1
ATOM 1411 O O . ILE A 1 201 ? 83.92040 -24.18364 16.24537 1.000 60.10464 201 ILE A O 1
ATOM 1416 N N . SER A 1 202 ? 84.69679 -24.02726 14.13585 1.000 50.35086 202 SER A N 1
ATOM 1417 C CA . SER A 1 202 ? 84.70355 -25.46686 13.89075 1.000 57.42810 202 SER A CA 1
ATOM 1418 C C . SER A 1 202 ? 86.16099 -25.92165 13.82426 1.000 62.13175 202 SER A C 1
ATOM 1419 O O . SER A 1 202 ? 86.77940 -25.91605 12.75782 1.000 56.66894 202 SER A O 1
ATOM 1422 N N . ASP A 1 203 ? 86.69961 -26.32971 14.97479 1.000 56.21759 203 ASP A N 1
ATOM 1423 C CA . ASP A 1 203 ? 88.10932 -26.67027 15.10151 1.000 54.42233 203 ASP A CA 1
ATOM 1424 C C . ASP A 1 203 ? 88.39877 -28.05271 14.51139 1.000 56.13490 203 ASP A C 1
ATOM 1425 O O . ASP A 1 203 ? 87.51347 -28.74691 14.00273 1.000 59.19909 203 ASP A O 1
ATOM 1430 N N . ALA A 1 204 ? 89.66867 -28.46063 14.59187 1.000 53.27809 204 ALA A N 1
ATOM 1431 C CA . ALA A 1 204 ? 90.14847 -29.69967 13.98624 1.000 47.81200 204 ALA A CA 1
ATOM 1432 C C . ALA A 1 204 ? 89.64329 -30.95436 14.68389 1.000 50.29130 204 ALA A C 1
ATOM 1433 O O . ALA A 1 204 ? 90.00614 -32.05760 14.26348 1.000 39.10919 204 ALA A O 1
ATOM 1435 N N . THR A 1 205 ? 88.84077 -30.83237 15.73279 1.000 45.53509 205 THR A N 1
ATOM 1436 C CA . THR A 1 205 ? 88.21526 -31.99822 16.33367 1.000 52.00550 205 THR A CA 1
ATOM 1437 C C . THR A 1 205 ? 86.82791 -32.25519 15.77086 1.000 54.87466 205 THR A C 1
ATOM 1438 O O . THR A 1 205 ? 86.19883 -33.25457 16.13585 1.000 61.56842 205 THR A O 1
ATOM 1442 N N . VAL A 1 206 ? 86.34596 -31.38395 14.89471 1.000 41.11365 206 VAL A N 1
ATOM 1443 C CA . VAL A 1 206 ? 85.06510 -31.55883 14.21773 1.000 55.11146 206 VAL A CA 1
ATOM 1444 C C . VAL A 1 206 ? 85.34445 -32.08573 12.81404 1.000 59.31389 206 VAL A C 1
ATOM 1445 O O . VAL A 1 206 ? 85.98909 -31.38117 12.01840 1.000 52.11080 206 VAL A O 1
ATOM 1449 N N . PRO A 1 207 ? 84.88943 -33.29062 12.46951 1.000 49.31274 207 PRO A N 1
ATOM 1450 C CA . PRO A 1 207 ? 85.24492 -33.87184 11.17199 1.000 50.30776 207 PRO A CA 1
ATOM 1451 C C . PRO A 1 207 ? 84.77690 -33.00422 10.01265 1.000 58.30793 207 PRO A C 1
ATOM 1452 O O . PRO A 1 207 ? 83.77066 -32.29499 10.09558 1.000 51.21813 207 PRO A O 1
ATOM 1456 N N . GLY A 1 208 ? 85.52728 -33.06998 8.91942 1.000 45.09307 208 GLY A N 1
ATOM 1457 C CA . GLY A 1 208 ? 85.16501 -32.32445 7.73910 1.000 53.50860 208 GLY A CA 1
ATOM 1458 C C . GLY A 1 208 ? 86.29150 -31.46203 7.22489 1.000 57.68736 208 GLY A C 1
ATOM 1459 O O . GLY A 1 208 ? 86.98298 -30.80138 8.00562 1.000 50.89407 208 GLY A O 1
ATOM 1460 N N . GLU A 1 209 ? 86.49077 -31.48307 5.90831 1.000 55.17865 209 GLU A N 1
ATOM 1461 C CA . GLU A 1 209 ? 87.45317 -30.59704 5.27388 1.000 42.44221 209 GLU A CA 1
ATOM 1462 C C . GLU A 1 209 ? 87.04108 -29.14485 5.49354 1.000 45.66620 209 GLU A C 1
ATOM 1463 O O . GLU A 1 209 ? 85.85839 -28.80363 5.41602 1.000 52.86011 209 GLU A O 1
ATOM 1469 N N . GLY A 1 210 ? 88.02566 -28.28646 5.77095 1.000 42.33043 210 GLY A N 1
ATOM 1470 C CA . GLY A 1 210 ? 87.72046 -26.90420 6.11865 1.000 40.42262 210 GLY A CA 1
ATOM 1471 C C . GLY A 1 210 ? 86.88065 -26.18846 5.07649 1.000 53.74466 210 GLY A C 1
ATOM 1472 O O . GLY A 1 210 ? 85.95463 -25.44626 5.41699 1.000 48.35786 210 GLY A O 1
ATOM 1473 N N . GLU A 1 211 ? 87.19735 -26.39512 3.79292 1.000 61.01880 211 GLU A N 1
ATOM 1474 C CA . GLU A 1 211 ? 86.39754 -25.81448 2.71605 1.000 50.03772 211 GLU A CA 1
ATOM 1475 C C . GLU A 1 211 ? 84.94463 -26.26775 2.79674 1.000 47.45343 211 GLU A C 1
ATOM 1476 O O . GLU A 1 211 ? 84.02460 -25.47190 2.58130 1.000 43.20067 211 GLU A O 1
ATOM 1482 N N . HIS A 1 212 ? 84.71805 -27.54140 3.11326 1.000 44.95957 212 HIS A N 1
ATOM 1483 C CA . HIS A 1 212 ? 83.38177 -28.11038 3.05223 1.000 41.65919 212 HIS A CA 1
ATOM 1484 C C . HIS A 1 212 ? 82.61811 -27.99999 4.36144 1.000 45.72016 212 HIS A C 1
ATOM 1485 O O . HIS A 1 212 ? 81.39412 -28.17394 4.36211 1.000 45.28516 212 HIS A O 1
ATOM 1492 N N . LYS A 1 213 ? 83.29622 -27.71820 5.47475 1.000 48.82889 213 LYS A N 1
ATOM 1493 C CA . LYS A 1 213 ? 82.55706 -27.30006 6.65899 1.000 47.50185 213 LYS A CA 1
ATOM 1494 C C . LYS A 1 213 ? 81.95216 -25.91882 6.44586 1.000 52.32888 213 LYS A C 1
ATOM 1495 O O . LYS A 1 213 ? 80.84451 -25.63958 6.92309 1.000 53.59239 213 LYS A O 1
ATOM 1501 N N . ILE A 1 214 ? 82.65157 -25.05925 5.70479 1.000 44.18204 214 ILE A N 1
ATOM 1502 C CA . ILE A 1 214 ? 82.07211 -23.79244 5.27481 1.000 42.19372 214 ILE A CA 1
ATOM 1503 C C . ILE A 1 214 ? 80.92866 -24.03723 4.29985 1.000 46.06515 214 ILE A C 1
ATOM 1504 O O . ILE A 1 214 ? 79.85152 -23.44096 4.41266 1.000 46.20123 214 ILE A O 1
ATOM 1509 N N . MET A 1 215 ? 81.15011 -24.92189 3.32640 1.000 50.43622 215 MET A N 1
ATOM 1510 C CA . MET A 1 215 ? 80.15566 -25.15401 2.28690 1.000 43.81994 215 MET A CA 1
ATOM 1511 C C . MET A 1 215 ? 78.87449 -25.73435 2.86995 1.000 49.41615 215 MET A C 1
ATOM 1512 O O . MET A 1 215 ? 77.77119 -25.40695 2.41606 1.000 46.19544 215 MET A O 1
ATOM 1517 N N . GLU A 1 216 ? 78.99949 -26.59218 3.88563 1.000 52.82773 216 GLU A N 1
ATOM 1518 C CA . GLU A 1 216 ? 77.81453 -27.17035 4.50773 1.000 55.89196 216 GLU A CA 1
ATOM 1519 C C . GLU A 1 216 ? 77.06908 -26.14334 5.35232 1.000 58.65104 216 GLU A C 1
ATOM 1520 O O . GLU A 1 216 ? 75.83799 -26.20844 5.45909 1.000 55.35441 216 GLU A O 1
ATOM 1526 N N . PHE A 1 217 ? 77.78638 -25.18616 5.95078 1.000 49.15200 217 PHE A N 1
ATOM 1527 C CA . PHE A 1 217 ? 77.10601 -24.11603 6.67387 1.000 55.69256 217 PHE A CA 1
ATOM 1528 C C . PHE A 1 217 ? 76.33082 -23.21630 5.71908 1.000 53.68559 217 PHE A C 1
ATOM 1529 O O . PHE A 1 217 ? 75.21308 -22.78878 6.03003 1.000 58.27655 217 PHE A O 1
ATOM 1537 N N . ILE A 1 218 ? 76.90462 -22.91994 4.55244 1.000 48.37966 218 ILE A N 1
ATOM 1538 C CA . ILE A 1 218 ? 76.20454 -22.08922 3.57959 1.000 53.69142 218 ILE A CA 1
ATOM 1539 C C . ILE A 1 218 ? 74.95214 -22.79517 3.07478 1.000 55.93730 218 ILE A C 1
ATOM 1540 O O . ILE A 1 218 ? 73.88988 -22.17685 2.94093 1.000 57.85893 218 ILE A O 1
ATOM 1545 N N . ARG A 1 219 ? 75.04802 -24.10083 2.80349 1.000 53.27188 219 ARG A N 1
ATOM 1546 C CA . ARG A 1 219 ? 73.87817 -24.84872 2.34978 1.000 57.27363 219 ARG A CA 1
ATOM 1547 C C . ARG A 1 219 ? 72.78977 -24.88692 3.41556 1.000 61.82502 219 ARG A C 1
ATOM 1548 O O . ARG A 1 219 ? 71.59890 -24.81270 3.09068 1.000 69.75721 219 ARG A O 1
ATOM 1556 N N . SER A 1 220 ? 73.17625 -25.00352 4.69078 1.000 56.81423 220 SER A N 1
ATOM 1557 C CA . SER A 1 220 ? 72.18560 -25.07864 5.76184 1.000 63.38055 220 SER A CA 1
ATOM 1558 C C . SER A 1 220 ? 71.44435 -23.75812 5.92626 1.000 68.52663 220 SER A C 1
ATOM 1559 O O . SER A 1 220 ? 70.21880 -23.74493 6.09350 1.000 72.03628 220 SER A O 1
ATOM 1562 N N . GLN A 1 221 ? 72.17170 -22.63873 5.89667 1.000 63.48627 221 GLN A N 1
ATOM 1563 C CA . GLN A 1 221 ? 71.52739 -21.33637 6.01039 1.000 60.65486 221 GLN A CA 1
ATOM 1564 C C . GLN A 1 221 ? 70.67984 -21.02785 4.78689 1.000 65.97982 221 GLN A C 1
ATOM 1565 O O . GLN A 1 221 ? 69.63605 -20.37740 4.90581 1.000 72.06285 221 GLN A O 1
ATOM 1571 N N . ARG A 1 222 ? 71.10779 -21.49548 3.61210 1.000 67.91337 222 ARG A N 1
ATOM 1572 C CA . ARG A 1 222 ? 70.36806 -21.24324 2.37905 1.000 61.36505 222 ARG A CA 1
ATOM 1573 C C . ARG A 1 222 ? 69.01099 -21.93780 2.38990 1.000 60.38401 222 ARG A C 1
ATOM 1574 O O . ARG A 1 222 ? 68.02076 -21.37812 1.90686 1.000 58.85352 222 ARG A O 1
ATOM 1582 N N . SER A 1 223 ? 68.94197 -23.15110 2.94614 1.000 67.13937 223 SER A N 1
ATOM 1583 C CA . SER A 1 223 ? 67.68773 -23.88687 3.06630 1.000 56.70941 223 SER A CA 1
ATOM 1584 C C . SER A 1 223 ? 66.76682 -23.33711 4.14533 1.000 69.01033 223 SER A C 1
ATOM 1585 O O . SER A 1 223 ? 65.63807 -23.82279 4.26823 1.000 67.78244 223 SER A O 1
ATOM 1588 N N . SER A 1 224 ? 67.21951 -22.36211 4.93176 1.000 73.69164 224 SER A N 1
ATOM 1589 C CA . SER A 1 224 ? 66.38502 -21.80355 5.98628 1.000 73.03708 224 SER A CA 1
ATOM 1590 C C . SER A 1 224 ? 65.27495 -20.94347 5.38314 1.000 75.48207 224 SER A C 1
ATOM 1591 O O . SER A 1 224 ? 65.51320 -20.19973 4.42560 1.000 75.30035 224 SER A O 1
ATOM 1594 N N . PRO A 1 225 ? 64.05430 -21.02008 5.92150 1.000 69.34463 225 PRO A N 1
ATOM 1595 C CA . PRO A 1 225 ? 62.94705 -20.23550 5.35019 1.000 72.61850 225 PRO A CA 1
ATOM 1596 C C . PRO A 1 225 ? 63.10077 -18.73923 5.53586 1.000 72.62600 225 PRO A C 1
ATOM 1597 O O . PRO A 1 225 ? 62.52705 -17.97197 4.75390 1.000 75.25140 225 PRO A O 1
ATOM 1601 N N . GLU A 1 226 ? 63.84410 -18.29970 6.54430 1.000 82.71166 226 GLU A N 1
ATOM 1602 C CA . GLU A 1 226 ? 64.03241 -16.88532 6.82388 1.000 82.31852 226 GLU A CA 1
ATOM 1603 C C . GLU A 1 226 ? 65.28220 -16.31953 6.16223 1.000 78.01046 226 GLU A C 1
ATOM 1604 O O . GLU A 1 226 ? 65.62649 -15.16012 6.40460 1.000 71.81368 226 GLU A O 1
ATOM 1610 N N . HIS A 1 227 ? 65.95590 -17.10284 5.32568 1.000 74.44061 227 HIS A N 1
ATOM 1611 C CA . HIS A 1 227 ? 67.26299 -16.71349 4.81746 1.000 64.97630 227 HIS A CA 1
ATOM 1612 C C . HIS A 1 227 ? 67.17343 -15.48409 3.92214 1.000 70.61906 227 HIS A C 1
ATOM 1613 O O . HIS A 1 227 ? 66.20161 -15.29547 3.18555 1.000 76.02204 227 HIS A O 1
ATOM 1620 N N . ASN A 1 228 ? 68.19615 -14.64463 3.99214 1.000 70.66465 228 ASN A N 1
ATOM 1621 C CA . ASN A 1 228 ? 68.30261 -13.50797 3.09048 1.000 55.75316 228 ASN A CA 1
ATOM 1622 C C . ASN A 1 228 ? 68.89346 -13.96817 1.76427 1.000 66.56170 228 ASN A C 1
ATOM 1623 O O . ASN A 1 228 ? 70.04619 -14.41500 1.73505 1.000 66.77293 228 ASN A O 1
ATOM 1628 N N . PRO A 1 229 ? 68.15779 -13.87407 0.65421 1.000 65.29448 229 PRO A N 1
ATOM 1629 C CA . PRO A 1 229 ? 68.72734 -14.29509 -0.63455 1.000 65.55071 229 PRO A CA 1
ATOM 1630 C C . PRO A 1 229 ? 69.85509 -13.40408 -1.12208 1.000 67.74258 229 PRO A C 1
ATOM 1631 O O . PRO A 1 229 ? 70.66980 -13.85504 -1.94046 1.000 67.67379 229 PRO A O 1
ATOM 1635 N N . ASN A 1 230 ? 69.93287 -12.16191 -0.64356 1.000 63.03366 230 ASN A N 1
ATOM 1636 C CA . ASN A 1 230 ? 70.95727 -11.21489 -1.06186 1.000 67.88416 230 ASN A CA 1
ATOM 1637 C C . ASN A 1 230 ? 72.07302 -11.07741 -0.03310 1.000 60.44398 230 ASN A C 1
ATOM 1638 O O . ASN A 1 230 ? 72.69573 -10.01617 0.07094 1.000 62.37516 230 ASN A O 1
ATOM 1643 N N . THR A 1 231 ? 72.33594 -12.13825 0.72493 1.000 59.18738 231 THR A N 1
ATOM 1644 C CA . THR A 1 231 ? 73.46351 -12.15522 1.64595 1.000 64.00041 231 THR A CA 1
ATOM 1645 C C . THR A 1 231 ? 74.77427 -11.99437 0.88768 1.000 60.82483 231 THR A C 1
ATOM 1646 O O . THR A 1 231 ? 75.00605 -12.66657 -0.12090 1.000 71.40450 231 THR A O 1
ATOM 1650 N N . ARG A 1 232 ? 75.63785 -11.10970 1.37860 1.000 54.85959 232 ARG A N 1
ATOM 1651 C CA . ARG A 1 232 ? 76.96559 -10.92192 0.80118 1.000 66.83396 232 ARG A CA 1
ATOM 1652 C C . ARG A 1 232 ? 77.94715 -11.83769 1.52846 1.000 67.68851 232 ARG A C 1
ATOM 1653 O O . ARG A 1 232 ? 78.23270 -11.63653 2.71434 1.000 61.33884 232 ARG A O 1
ATOM 1661 N N . HIS A 1 233 ? 78.46045 -12.84224 0.82040 1.000 56.49797 233 HIS A N 1
ATOM 1662 C CA . HIS A 1 233 ? 79.39441 -13.80900 1.37858 1.000 48.44781 233 HIS A CA 1
ATOM 1663 C C . HIS A 1 233 ? 80.82091 -13.48932 0.95062 1.000 51.98425 233 HIS A C 1
ATOM 1664 O O . HIS A 1 233 ? 81.05964 -12.99658 -0.15477 1.000 60.54780 233 HIS A O 1
ATOM 1671 N N . VAL A 1 234 ? 81.77131 -13.78210 1.83778 1.000 45.55225 234 VAL A N 1
ATOM 1672 C CA . VAL A 1 234 ? 83.19506 -13.74265 1.51449 1.000 46.64074 234 VAL A CA 1
ATOM 1673 C C . VAL A 1 234 ? 83.85113 -14.97971 2.10470 1.000 54.87236 234 VAL A C 1
ATOM 1674 O O . VAL A 1 234 ? 83.63664 -15.30023 3.27835 1.000 59.87306 234 VAL A O 1
ATOM 1678 N N . ILE A 1 235 ? 84.65886 -15.66573 1.30170 1.000 52.75585 235 ILE A N 1
ATOM 1679 C CA . ILE A 1 235 ? 85.41423 -16.82815 1.74928 1.000 53.77578 235 ILE A CA 1
ATOM 1680 C C . ILE A 1 235 ? 86.89178 -16.57346 1.48357 1.000 56.27832 235 ILE A C 1
ATOM 1681 O O . ILE A 1 235 ? 87.26159 -16.05811 0.42292 1.000 63.69759 235 ILE A O 1
ATOM 1686 N N . TYR A 1 236 ? 87.73263 -16.90687 2.46055 1.000 59.73763 236 TYR A N 1
ATOM 1687 C CA . TYR A 1 236 ? 89.16706 -16.66807 2.38066 1.000 57.20704 236 TYR A CA 1
ATOM 1688 C C . TYR A 1 236 ? 89.91714 -17.96985 2.13882 1.000 60.31926 236 TYR A C 1
ATOM 1689 O O . TYR A 1 236 ? 89.63905 -18.98524 2.78420 1.000 62.43613 236 TYR A O 1
ATOM 1698 N N . GLY A 1 237 ? 90.88801 -17.92172 1.24304 1.000 62.33209 237 GLY A N 1
ATOM 1699 C CA . GLY A 1 237 ? 91.76412 -19.04713 0.98131 1.000 60.23675 237 GLY A CA 1
ATOM 1700 C C . GLY A 1 237 ? 92.31038 -18.99212 -0.42754 1.000 54.74491 237 GLY A C 1
ATOM 1701 O O . GLY A 1 237 ? 91.79461 -18.30662 -1.30634 1.000 63.00286 237 GLY A O 1
ATOM 1702 N N . LEU A 1 238 ? 93.39686 -19.73424 -0.64431 1.000 63.27917 238 LEU A N 1
ATOM 1703 C CA . LEU A 1 238 ? 94.01265 -19.83542 -1.96178 1.000 46.08475 238 LEU A CA 1
ATOM 1704 C C . LEU A 1 238 ? 93.62221 -21.10107 -2.71040 1.000 49.44982 238 LEU A C 1
ATOM 1705 O O . LEU A 1 238 ? 93.76727 -21.13977 -3.93681 1.000 64.57401 238 LEU A O 1
ATOM 1710 N N . ASP A 1 239 ? 93.14829 -22.12816 -2.00276 1.000 50.06307 239 ASP A N 1
ATOM 1711 C CA . ASP A 1 239 ? 92.63647 -23.34820 -2.61987 1.000 43.83159 239 ASP A CA 1
ATOM 1712 C C . ASP A 1 239 ? 91.66100 -23.00672 -3.73656 1.000 57.83511 239 ASP A C 1
ATOM 1713 O O . ASP A 1 239 ? 90.62082 -22.38766 -3.49566 1.000 48.48978 239 ASP A O 1
ATOM 1718 N N . ALA A 1 240 ? 92.01419 -23.39974 -4.96721 1.000 56.80575 240 ALA A N 1
ATOM 1719 C CA . ALA A 1 240 ? 91.15759 -23.13648 -6.11794 1.000 41.40264 240 ALA A CA 1
ATOM 1720 C C . ALA A 1 240 ? 89.78702 -23.78082 -5.97429 1.000 49.35192 240 ALA A C 1
ATOM 1721 O O . ALA A 1 240 ? 88.84911 -23.37648 -6.66893 1.000 52.09603 240 ALA A 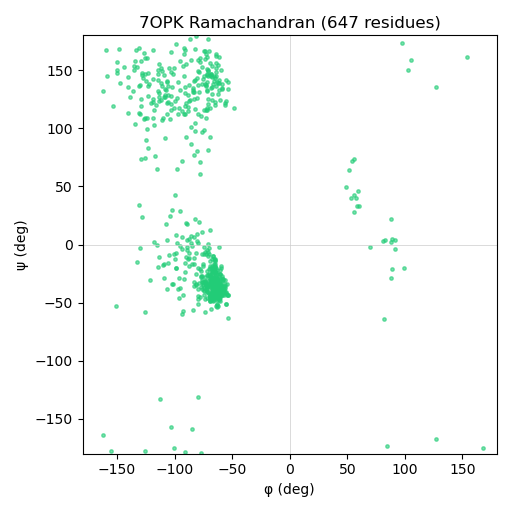O 1
ATOM 1723 N N . ASP A 1 241 ? 89.65004 -24.76799 -5.08377 1.000 48.35751 241 ASP A N 1
ATOM 1724 C CA . ASP A 1 241 ? 88.34645 -25.37039 -4.82826 1.000 54.21135 241 ASP A CA 1
ATOM 1725 C C . ASP A 1 241 ? 87.33845 -24.34750 -4.31505 1.000 54.80059 241 ASP A C 1
ATOM 1726 O O . ASP A 1 241 ? 86.12774 -24.53556 -4.48142 1.000 58.79557 241 ASP A O 1
ATOM 1731 N N . LEU A 1 242 ? 87.81080 -23.26534 -3.68813 1.000 53.28282 242 LEU A N 1
ATOM 1732 C CA . LEU A 1 242 ? 86.89343 -22.26629 -3.14945 1.000 45.42414 242 LEU A CA 1
ATOM 1733 C C . LEU A 1 242 ? 86.19513 -21.49392 -4.25619 1.000 48.40544 242 LEU A C 1
ATOM 1734 O O . LEU A 1 242 ? 85.08432 -20.99140 -4.05361 1.000 55.52981 242 LEU A O 1
ATOM 1739 N N . ILE A 1 243 ? 86.82789 -21.38193 -5.42311 1.000 44.62012 243 ILE A N 1
ATOM 1740 C CA . ILE A 1 243 ? 86.17097 -20.75507 -6.56390 1.000 44.98707 243 ILE A CA 1
ATOM 1741 C C . ILE A 1 243 ? 85.02425 -21.62728 -7.05826 1.000 50.76171 243 ILE A C 1
ATOM 1742 O O . ILE A 1 243 ? 83.91062 -21.14439 -7.29551 1.000 46.16710 243 ILE A O 1
ATOM 1747 N N . MET A 1 244 ? 85.27949 -22.92766 -7.21708 1.000 49.83916 244 MET A N 1
ATOM 1748 C CA . MET A 1 244 ? 84.23362 -23.83857 -7.66828 1.000 49.78986 244 MET A CA 1
ATOM 1749 C C . MET A 1 244 ? 83.08231 -23.87672 -6.67585 1.000 53.86694 244 MET A C 1
ATOM 1750 O O . MET A 1 244 ? 81.91015 -23.78970 -7.06123 1.000 49.55351 244 MET A O 1
ATOM 1755 N N . LEU A 1 245 ? 83.40367 -23.99454 -5.38466 1.000 55.64595 245 LEU A N 1
ATOM 1756 C CA . LEU A 1 245 ? 82.36625 -24.04633 -4.36061 1.000 54.65605 245 LEU A CA 1
ATOM 1757 C C . LEU A 1 245 ? 81.59147 -22.73610 -4.28693 1.000 50.89075 245 LEU A C 1
ATOM 1758 O O . LEU A 1 245 ? 80.37705 -22.74478 -4.06426 1.000 55.45606 245 LEU A O 1
ATOM 1763 N N . GLY A 1 246 ? 82.27037 -21.60231 -4.47081 1.000 43.73159 246 GLY A N 1
ATOM 1764 C CA . GLY A 1 246 ? 81.55904 -20.33471 -4.54263 1.000 50.69280 246 GLY A CA 1
ATOM 1765 C C . GLY A 1 246 ? 80.54585 -20.30362 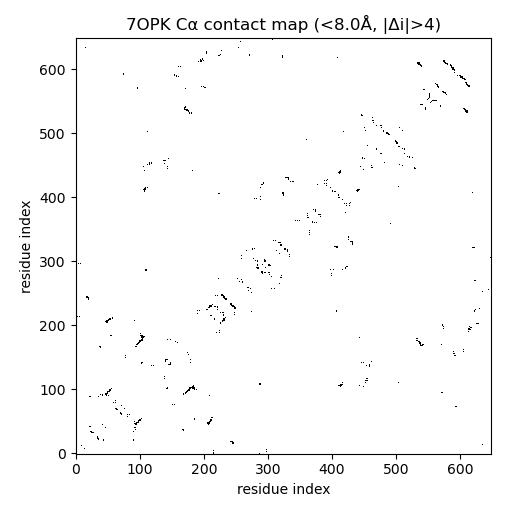-5.67198 1.000 60.92996 246 GLY A C 1
ATOM 1766 O O . GLY A 1 246 ? 79.47800 -19.69691 -5.55004 1.000 62.43229 246 GLY A O 1
ATOM 1767 N N . LEU A 1 247 ? 80.87075 -20.95334 -6.79333 1.000 50.44718 247 LEU A N 1
ATOM 1768 C CA . LEU A 1 247 ? 79.89761 -21.09047 -7.87057 1.000 54.48273 247 LEU A CA 1
ATOM 1769 C C . LEU A 1 247 ? 78.79203 -22.07234 -7.50118 1.000 54.90911 247 LEU A C 1
ATOM 1770 O O . LEU A 1 247 ? 77.62850 -21.86414 -7.86573 1.000 55.38936 247 LEU A O 1
ATOM 1775 N N . ALA A 1 248 ? 79.13024 -23.12977 -6.76089 1.000 54.02805 248 ALA A N 1
ATOM 1776 C CA . ALA A 1 248 ? 78.15509 -24.15840 -6.42280 1.000 56.44411 248 ALA A CA 1
ATOM 1777 C C . ALA A 1 248 ? 77.09596 -23.67736 -5.43634 1.000 61.73308 248 ALA A C 1
ATOM 1778 O O . ALA A 1 248 ? 76.02312 -24.28443 -5.36553 1.000 58.94966 248 ALA A O 1
ATOM 1780 N N . THR A 1 249 ? 77.36059 -22.61002 -4.67499 1.000 58.08640 249 THR A N 1
ATOM 1781 C CA . THR A 1 249 ? 76.35108 -22.11857 -3.73979 1.000 52.85189 249 THR A CA 1
ATOM 1782 C C . THR A 1 249 ? 75.17458 -21.48089 -4.46392 1.000 62.07064 249 THR A C 1
ATOM 1783 O O . THR A 1 249 ? 74.05260 -21.48781 -3.94471 1.000 66.83237 249 THR A O 1
ATOM 1787 N N . HIS A 1 250 ? 75.41191 -20.92229 -5.65234 1.000 69.14569 250 HIS A N 1
ATOM 1788 C CA . HIS A 1 250 ? 74.41570 -20.13519 -6.38048 1.000 65.17544 250 HIS A CA 1
ATOM 1789 C C . HIS A 1 250 ? 73.89407 -18.97867 -5.53178 1.000 62.58653 250 HIS A C 1
ATOM 1790 O O . HIS A 1 250 ? 72.75389 -18.53113 -5.68641 1.000 54.19460 250 HIS A O 1
ATOM 1797 N N . GLU A 1 251 ? 74.73948 -18.50335 -4.61755 1.000 60.15523 251 GLU A N 1
ATOM 1798 C CA . GLU A 1 251 ? 74.53401 -17.22236 -3.96336 1.000 65.02169 251 GLU A CA 1
ATOM 1799 C C . GLU A 1 251 ? 75.26163 -16.17650 -4.79390 1.000 61.68302 251 GLU A C 1
ATOM 1800 O O . GLU A 1 251 ? 76.50006 -16.21265 -4.86580 1.000 58.18197 251 GLU A O 1
ATOM 1806 N N . PRO A 1 252 ? 74.55360 -15.26060 -5.45892 1.000 65.70845 252 PRO A N 1
ATOM 1807 C CA . PRO A 1 252 ? 75.23955 -14.36370 -6.40317 1.000 57.66009 252 PRO A CA 1
ATOM 1808 C C . PRO A 1 252 ? 76.21847 -13.42209 -5.73358 1.000 63.12595 252 PRO A C 1
ATOM 1809 O O . PRO A 1 252 ? 77.29614 -13.16393 -6.28342 1.000 65.46889 252 PRO A O 1
ATOM 1813 N N . HIS A 1 253 ? 75.87679 -12.90164 -4.55553 1.000 68.64450 253 HIS A N 1
ATOM 1814 C CA . HIS A 1 253 ? 76.70526 -11.90900 -3.87376 1.000 60.03568 253 HIS A CA 1
ATOM 1815 C C . HIS A 1 253 ? 77.79766 -12.63980 -3.10088 1.000 57.81512 253 HIS A C 1
ATOM 1816 O O . HIS A 1 253 ? 77.76062 -12.78360 -1.87694 1.000 63.68111 253 HIS A O 1
ATOM 1823 N N . PHE A 1 254 ? 78.80443 -13.09093 -3.84200 1.000 52.13678 254 PHE A N 1
ATOM 1824 C CA . PHE A 1 254 ? 79.82454 -13.98228 -3.31293 1.000 47.75585 254 PHE A CA 1
ATOM 1825 C C . PHE A 1 254 ? 81.18236 -13.55140 -3.84325 1.000 48.95504 254 PHE A C 1
ATOM 1826 O O . PHE A 1 254 ? 81.35229 -13.39469 -5.05528 1.000 59.57115 254 PHE A O 1
ATOM 1834 N N . ARG A 1 255 ? 82.13783 -13.34795 -2.94182 1.000 49.81442 255 ARG A N 1
ATOM 1835 C CA . ARG A 1 255 ? 83.51011 -13.03726 -3.31014 1.000 51.22089 255 ARG A CA 1
ATOM 1836 C C . ARG A 1 255 ? 84.45278 -14.05220 -2.68018 1.000 58.30908 255 ARG A C 1
ATOM 1837 O O . ARG A 1 255 ? 84.10663 -14.74506 -1.71938 1.000 59.08692 255 ARG A O 1
ATOM 1845 N N . VAL A 1 256 ? 85.65663 -14.13178 -3.23531 1.000 54.70439 256 VAL A N 1
ATOM 1846 C CA . VAL A 1 256 ? 86.73639 -14.93085 -2.67091 1.000 52.25625 256 VAL A CA 1
ATOM 1847 C C . VAL A 1 256 ? 87.87636 -13.98128 -2.34011 1.000 57.25029 256 VAL A C 1
ATOM 1848 O O . VAL A 1 256 ? 88.32257 -13.21267 -3.20110 1.000 61.25018 256 VAL A O 1
ATOM 1852 N N . LEU A 1 257 ? 88.32520 -14.01108 -1.09305 1.000 51.84950 257 LEU A N 1
ATOM 1853 C CA . LEU A 1 257 ? 89.43229 -13.18197 -0.64635 1.000 52.70663 257 LEU A CA 1
ATOM 1854 C C . LEU A 1 257 ? 90.70416 -14.01332 -0.66205 1.000 60.15954 257 LEU A C 1
ATOM 1855 O O . LEU A 1 257 ? 90.74768 -15.09555 -0.06698 1.000 65.22098 257 LEU A O 1
ATOM 1860 N N . ARG A 1 258 ? 91.73158 -13.51671 -1.34793 1.000 50.35045 258 ARG A N 1
ATOM 1861 C CA . ARG A 1 258 ? 92.99901 -14.22988 -1.39083 1.000 54.13519 258 ARG A CA 1
ATOM 1862 C C . ARG A 1 258 ? 94.14468 -13.24128 -1.54546 1.000 53.52375 258 ARG A C 1
ATOM 1863 O O . ARG A 1 258 ? 93.96405 -12.11479 -2.01356 1.000 60.61501 258 ARG A O 1
ATOM 1871 N N . GLU A 1 259 ? 95.32954 -13.67750 -1.12544 1.000 52.52431 259 GLU A N 1
ATOM 1872 C CA . GLU A 1 259 ? 96.51905 -12.84629 -1.23300 1.000 50.71826 259 GLU A CA 1
ATOM 1873 C C . GLU A 1 259 ? 96.93723 -12.71632 -2.68954 1.000 59.51167 259 GLU A C 1
ATOM 1874 O O . GLU A 1 259 ? 96.80576 -13.65884 -3.47523 1.000 77.85388 259 GLU A O 1
ATOM 1880 N N . ASP A 1 260 ? 97.45136 -11.54088 -3.05079 1.000 66.84626 260 ASP A N 1
ATOM 1881 C CA . ASP A 1 260 ? 97.91611 -11.29165 -4.41582 1.000 72.16325 260 ASP A CA 1
ATOM 1882 C C . ASP A 1 260 ? 99.19438 -12.09437 -4.64271 1.000 70.99513 260 ASP A C 1
ATOM 1883 O O . ASP A 1 260 ? 100.31548 -11.58918 -4.55494 1.000 76.34102 260 ASP A O 1
ATOM 1888 N N . VAL A 1 261 ? 99.00951 -13.38026 -4.95022 1.000 86.20233 261 VAL A N 1
ATOM 1889 C CA . VAL A 1 261 ? 100.14001 -14.28831 -5.12133 1.000 81.77702 261 VAL A CA 1
ATOM 1890 C C . VAL A 1 261 ? 101.03243 -13.84282 -6.27055 1.000 79.74859 261 VAL A C 1
ATOM 1891 O O . VAL A 1 261 ? 102.25234 -14.04461 -6.23474 1.000 79.58025 261 VAL A O 1
ATOM 1895 N N . PHE A 1 262 ? 100.45202 -13.22483 -7.29738 1.000 83.71372 262 PHE A N 1
ATOM 1896 C CA . PHE A 1 262 ? 101.22132 -12.72965 -8.43896 1.000 83.43417 262 PHE A CA 1
ATOM 1897 C C . PHE A 1 262 ? 101.57998 -11.26254 -8.20971 1.000 85.97227 262 PHE A C 1
ATOM 1898 O O . PHE A 1 262 ? 101.04808 -10.34227 -8.83283 1.000 86.61589 262 PHE A O 1
ATOM 1906 N N . PHE A 1 263 ? 102.50510 -11.05818 -7.27549 1.000 98.88037 263 PHE A N 1
ATOM 1907 C CA . PHE A 1 263 ? 102.98206 -9.71414 -6.98522 1.000 103.98693 263 PHE A CA 1
ATOM 1908 C C . PHE A 1 263 ? 104.46036 -9.60020 -7.33996 1.000 104.55449 263 PHE A C 1
ATOM 1909 O O . PHE A 1 263 ? 105.31102 -9.42566 -6.46218 1.000 103.26933 263 PHE A O 1
ATOM 1917 N N . GLN A 1 264 ? 104.77243 -9.72148 -8.62874 1.000 114.05384 264 GLN A N 1
ATOM 1918 C CA . GLN A 1 264 ? 106.11107 -9.48569 -9.14822 1.000 109.21644 264 GLN A CA 1
ATOM 1919 C C . GLN A 1 264 ? 106.01254 -8.55432 -10.34840 1.000 117.59400 264 GLN A C 1
ATOM 1920 O O . GLN A 1 264 ? 105.12304 -8.70469 -11.19347 1.000 92.38163 264 GLN A O 1
ATOM 1926 N N . GLU A 1 265 ? 106.91421 -7.57801 -10.40458 1.000 123.76870 265 GLU A N 1
ATOM 1927 C CA . GLU A 1 265 ? 106.88346 -6.56561 -11.45488 1.000 113.62050 265 GLU A CA 1
ATOM 1928 C C . GLU A 1 265 ? 108.27854 -6.03024 -11.76208 1.000 106.66994 265 GLU A C 1
ATOM 1929 O O . GLU A 1 265 ? 108.57320 -5.65605 -12.89779 1.000 97.39491 265 GLU A O 1
ATOM 1935 N N . LYS A 1 305 ? 102.49228 -6.64397 -0.06113 1.000 99.98452 305 LYS A N 1
ATOM 1936 C CA . LYS A 1 305 ? 101.79227 -7.69219 0.67613 1.000 80.52814 305 LYS A CA 1
ATOM 1937 C C . LYS A 1 305 ? 100.25866 -7.59571 0.60962 1.000 73.71563 305 LYS A C 1
ATOM 1938 O O . LYS A 1 305 ? 99.59592 -7.79743 1.62462 1.000 78.36541 305 LYS A O 1
ATOM 1944 N N . PRO A 1 306 ? 99.68226 -7.31125 -0.58297 1.000 71.32731 306 PRO A N 1
ATOM 1945 C CA . PRO A 1 306 ? 98.25646 -6.96625 -0.63137 1.000 68.74510 306 PRO A CA 1
ATOM 1946 C C . PRO A 1 306 ? 97.33328 -8.15784 -0.83645 1.000 67.23952 306 PRO A C 1
ATOM 1947 O O . PRO A 1 306 ? 97.77618 -9.30875 -0.92450 1.000 61.60530 306 PRO A O 1
ATOM 1951 N N . PHE A 1 307 ? 96.03480 -7.87312 -0.91458 1.000 67.33969 307 PHE A N 1
ATOM 1952 C CA . PHE A 1 307 ? 95.00511 -8.87991 -1.12335 1.000 63.98102 307 PHE A CA 1
ATOM 1953 C C . PHE A 1 307 ? 94.16716 -8.49074 -2.33124 1.000 62.11103 307 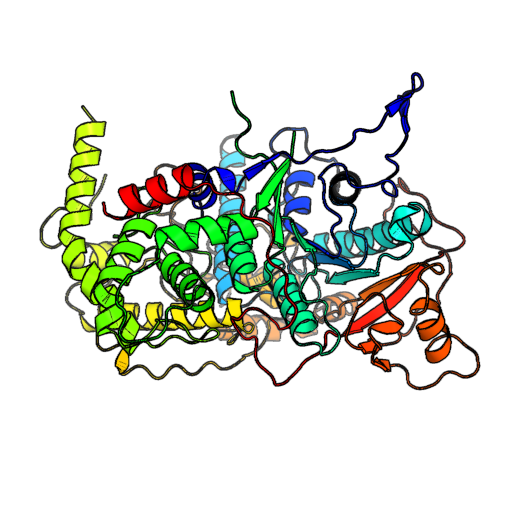PHE A C 1
ATOM 1954 O O . PHE A 1 307 ? 94.15676 -7.33153 -2.75502 1.000 66.57638 307 PHE A O 1
ATOM 1962 N N . ILE A 1 308 ? 93.46160 -9.47691 -2.88709 1.000 49.85792 308 ILE A N 1
ATOM 1963 C CA . ILE A 1 308 ? 92.60683 -9.26113 -4.04758 1.000 60.56337 308 ILE A CA 1
ATOM 1964 C C . ILE A 1 308 ? 91.27348 -9.95589 -3.82237 1.000 57.59355 308 ILE A C 1
ATOM 1965 O O . ILE A 1 308 ? 91.17528 -10.93647 -3.07841 1.000 52.14768 308 ILE A O 1
ATOM 1970 N N . TRP A 1 309 ? 90.24172 -9.42854 -4.47158 1.000 63.20392 309 TRP A N 1
ATOM 1971 C CA . TRP A 1 309 ? 88.94331 -10.07636 -4.53968 1.000 58.53629 309 TRP A CA 1
ATOM 1972 C C . TRP A 1 309 ? 88.86214 -10.93413 -5.79294 1.000 59.07607 309 TRP A C 1
ATOM 1973 O O . TRP A 1 309 ? 89.52681 -10.66563 -6.79714 1.000 63.24580 309 TRP A O 1
ATOM 1984 N N . LEU A 1 310 ? 88.03210 -11.97001 -5.72836 1.000 55.31744 310 LEU A N 1
ATOM 1985 C CA . LEU A 1 310 ? 87.59457 -12.69130 -6.91761 1.000 56.98695 310 LEU A CA 1
ATOM 1986 C C . LEU A 1 310 ? 86.07315 -12.70131 -6.89297 1.000 63.55966 310 LEU A C 1
ATOM 1987 O O . LEU A 1 310 ? 85.46770 -13.38133 -6.05703 1.000 62.70575 310 LEU A O 1
ATOM 1992 N N . HIS A 1 311 ? 85.46004 -11.93869 -7.79666 1.000 55.89827 311 HIS A N 1
ATOM 1993 C CA . HIS A 1 311 ? 84.01146 -11.75082 -7.80055 1.000 50.99333 311 HIS A CA 1
ATOM 1994 C C . HIS A 1 311 ? 83.35597 -12.92780 -8.49920 1.000 46.34914 311 HIS A C 1
ATOM 1995 O O . HIS A 1 311 ? 83.37103 -13.02264 -9.72615 1.000 66.56439 311 HIS A O 1
ATOM 2002 N N . VAL A 1 312 ? 82.76187 -13.82636 -7.71664 1.000 48.08102 312 VAL A N 1
ATOM 2003 C CA . VAL A 1 312 ? 82.00365 -14.92007 -8.30733 1.000 47.86492 312 VAL A CA 1
ATOM 2004 C C . VAL A 1 312 ? 80.81503 -14.37908 -9.08578 1.000 61.87406 312 VAL A C 1
ATOM 2005 O O . VAL A 1 312 ? 80.40401 -14.96464 -10.09464 1.000 61.81422 312 VAL A O 1
ATOM 2009 N N . SER A 1 313 ? 80.25898 -13.24483 -8.65385 1.000 56.85839 313 SER A N 1
ATOM 2010 C CA . SER A 1 313 ? 79.17813 -12.62847 -9.41480 1.000 63.03204 313 SER A CA 1
ATOM 2011 C C . SER A 1 313 ? 79.63946 -12.25265 -10.81823 1.000 70.34802 313 SER A C 1
ATOM 2012 O O . SER A 1 313 ? 78.89879 -12.43081 -11.79339 1.000 66.85384 313 SER A O 1
ATOM 2015 N N . ILE A 1 314 ? 80.86738 -11.74221 -10.93746 1.000 67.67691 314 ILE A N 1
ATOM 2016 C CA . ILE A 1 314 ? 81.42086 -11.37643 -12.23707 1.000 59.59804 314 ILE A CA 1
ATOM 2017 C C . ILE A 1 314 ? 81.85752 -12.61312 -13.01080 1.000 56.27911 314 ILE A C 1
ATOM 2018 O O . ILE A 1 314 ? 81.69641 -12.67950 -14.23384 1.000 61.22266 314 ILE A O 1
ATOM 2023 N N . LEU A 1 315 ? 82.42728 -13.60510 -12.32239 1.000 50.68914 315 LEU A N 1
ATOM 2024 C CA . LEU A 1 315 ? 82.75088 -14.85970 -12.99045 1.000 50.35539 315 LEU A CA 1
ATOM 2025 C C . LEU A 1 315 ? 81.50910 -15.47292 -13.61602 1.000 58.85164 315 LEU A C 1
ATOM 2026 O O . LEU A 1 315 ? 81.57848 -16.07124 -14.69492 1.000 56.80134 315 LEU A O 1
ATOM 2031 N N . ARG A 1 316 ? 80.35871 -15.31948 -12.95651 1.000 59.11456 316 ARG A N 1
ATOM 2032 C CA . ARG A 1 316 ? 79.11039 -15.81832 -13.51777 1.000 53.16234 316 ARG A CA 1
ATOM 2033 C C . ARG A 1 316 ? 78.74464 -15.08419 -14.79759 1.000 55.33018 316 ARG A C 1
ATOM 2034 O O . ARG A 1 316 ? 78.14392 -15.67693 -15.70096 1.000 63.33972 316 ARG A O 1
ATOM 2042 N N . GLU A 1 317 ? 79.09423 -13.79823 -14.89299 1.000 54.95562 317 GLU A N 1
ATOM 2043 C CA . GLU A 1 317 ? 78.86488 -13.05625 -16.12919 1.000 56.35087 317 GLU A CA 1
ATOM 2044 C C . GLU A 1 317 ? 79.73442 -13.59009 -17.25943 1.000 59.88402 317 GLU A C 1
ATOM 2045 O O . GLU A 1 317 ? 79.27333 -13.71547 -18.39990 1.000 48.02527 317 GLU A O 1
ATOM 2051 N N . TYR A 1 318 ? 81.00095 -13.89386 -16.95948 1.000 58.94983 318 TYR A N 1
ATOM 2052 C CA . TYR A 1 318 ? 81.89720 -14.45573 -17.96348 1.000 54.97980 318 TYR A CA 1
ATOM 2053 C C . TYR A 1 318 ? 81.43886 -15.83950 -18.40083 1.000 57.47457 318 TYR A C 1
ATOM 2054 O O . TYR A 1 318 ? 81.48122 -16.16316 -19.59271 1.000 66.39234 318 TYR A O 1
ATOM 2063 N N . LEU A 1 319 ? 81.01064 -16.67639 -17.45164 1.000 55.98032 319 LEU A N 1
ATOM 2064 C CA . LEU A 1 319 ? 80.49424 -17.98898 -17.82016 1.000 54.34954 319 LEU A CA 1
ATOM 2065 C C . LEU A 1 319 ? 79.18733 -17.87390 -18.59535 1.000 62.68110 319 LEU A C 1
ATOM 2066 O O . LEU A 1 319 ? 78.88626 -18.73478 -19.43046 1.000 62.86597 319 LEU A O 1
ATOM 2071 N N . ALA A 1 320 ? 78.41037 -16.81680 -18.34814 1.000 52.08031 320 ALA A N 1
ATOM 2072 C CA . ALA A 1 320 ? 77.19568 -16.59175 -19.12491 1.000 53.50480 320 ALA A CA 1
ATOM 2073 C C . ALA A 1 320 ? 77.51593 -16.40036 -20.60451 1.000 66.52484 320 ALA A C 1
ATOM 2074 O O . ALA A 1 320 ? 76.84898 -16.96835 -21.47570 1.000 70.70851 320 ALA A O 1
ATOM 2076 N N . ALA A 1 321 ? 78.53665 -15.59584 -20.90814 1.000 67.18883 321 ALA A N 1
ATOM 2077 C CA . ALA A 1 321 ? 78.88838 -15.32923 -22.29762 1.000 58.06761 321 ALA A CA 1
ATOM 2078 C C . ALA A 1 321 ? 79.72600 -16.45093 -22.88831 1.000 58.31686 321 ALA A C 1
ATOM 2079 O O . ALA A 1 321 ? 79.72788 -16.64777 -24.10775 1.000 72.41962 321 ALA A O 1
ATOM 2081 N N . GLU A 1 322 ? 80.44185 -17.18965 -22.04380 1.000 57.66414 322 GLU A N 1
ATOM 2082 C CA . GLU A 1 322 ? 81.27496 -18.27954 -22.53445 1.000 60.77152 322 GLU A CA 1
ATOM 2083 C C . GLU A 1 322 ? 80.44169 -19.47892 -22.97163 1.000 67.24948 322 GLU A C 1
ATOM 2084 O O . GLU A 1 322 ? 80.82272 -20.18571 -23.91298 1.000 73.16567 322 GLU A O 1
ATOM 2090 N N . LEU A 1 323 ? 79.29398 -19.70865 -22.32856 1.000 64.65065 323 LEU A N 1
ATOM 2091 C CA . LEU A 1 323 ? 78.57528 -20.96868 -22.46208 1.000 67.10987 323 LEU A CA 1
ATOM 2092 C C . LEU A 1 323 ? 77.23097 -20.86132 -23.16606 1.000 63.97116 323 LEU A C 1
ATOM 2093 O O . LEU A 1 323 ? 76.64470 -21.90016 -23.48679 1.000 70.60887 323 LEU A O 1
ATOM 2098 N N . GLU A 1 324 ? 76.72318 -19.65655 -23.40836 1.000 62.43197 324 GLU A N 1
ATOM 2099 C CA . GLU A 1 324 ? 75.38869 -19.51571 -23.97776 1.000 67.39707 324 GLU A CA 1
ATOM 2100 C C . GLU A 1 324 ? 75.32272 -20.14992 -25.36116 1.000 64.99203 324 GLU A C 1
ATOM 2101 O O . GLU A 1 324 ? 76.16913 -19.88667 -26.21917 1.000 76.60528 324 GLU A O 1
ATOM 2107 N N . VAL A 1 325 ? 74.32045 -20.99777 -25.56896 1.000 69.61652 325 VAL A N 1
ATOM 2108 C CA . VAL A 1 325 ? 74.12785 -21.72000 -26.81949 1.000 74.55094 325 VAL A CA 1
ATOM 2109 C C . VAL A 1 325 ? 72.76707 -21.34095 -27.39499 1.000 92.93944 325 VAL A C 1
ATOM 2110 O O . VAL A 1 325 ? 71.74123 -21.53473 -26.73466 1.000 88.61505 325 VAL A O 1
ATOM 2114 N N . PRO A 1 326 ? 72.70198 -20.80715 -28.61295 1.000 90.14659 326 PRO A N 1
ATOM 2115 C CA . PRO A 1 326 ? 71.40633 -20.49237 -29.21686 1.000 78.91936 326 PRO A CA 1
ATOM 2116 C C . PRO A 1 326 ? 70.69407 -21.73625 -29.72038 1.000 86.46250 326 PRO A C 1
ATOM 2117 O O . PRO A 1 326 ? 71.31310 -22.74071 -30.08163 1.000 85.61477 326 PRO A O 1
ATOM 2121 N N . ASN A 1 327 ? 69.36284 -21.64838 -29.74109 1.000 93.92084 327 ASN A N 1
ATOM 2122 C CA . ASN A 1 327 ? 68.48798 -22.71565 -30.23425 1.000 100.45029 327 ASN A CA 1
ATOM 2123 C C . ASN A 1 327 ? 68.75728 -24.03237 -29.49685 1.000 91.13357 327 ASN A C 1
ATOM 2124 O O . ASN A 1 327 ? 69.36277 -24.97254 -30.01687 1.000 84.87670 327 ASN A O 1
ATOM 2129 N N . LEU A 1 328 ? 68.28816 -24.06114 -28.23805 1.000 84.31359 328 LEU A N 1
ATOM 2130 C CA . LEU A 1 328 ? 68.32256 -25.37867 -27.62878 1.000 79.10104 328 LEU A CA 1
ATOM 2131 C C . LEU A 1 328 ? 66.92859 -25.98714 -27.60830 1.000 75.61111 328 LEU A C 1
ATOM 2132 O O . LEU A 1 328 ? 65.94001 -25.25668 -27.49213 1.000 82.84546 328 LEU A O 1
ATOM 2137 N N . PRO A 1 329 ? 66.80827 -27.31353 -27.71578 1.000 69.27466 329 PRO A N 1
ATOM 2138 C CA . PRO A 1 329 ? 65.47979 -27.93718 -27.59376 1.000 68.54871 329 PRO A CA 1
ATOM 2139 C C . PRO A 1 329 ? 64.86879 -27.79936 -26.21062 1.000 73.57976 329 PRO A C 1
ATOM 2140 O O . PRO A 1 329 ? 63.65185 -27.96636 -26.07102 1.000 84.35070 329 PRO A O 1
ATOM 2144 N N . PHE A 1 330 ? 65.66572 -27.50611 -25.19102 1.000 72.99726 330 PHE A N 1
ATOM 2145 C CA . PHE A 1 330 ? 65.19252 -27.30226 -23.83271 1.000 63.82870 330 PHE A CA 1
ATOM 2146 C C . PHE A 1 330 ? 65.53436 -25.88762 -23.38602 1.000 67.18523 330 PHE A C 1
ATOM 2147 O O . PHE A 1 330 ? 66.31986 -25.18329 -24.02450 1.000 69.68702 330 PHE A O 1
ATOM 2155 N N . ARG A 1 331 ? 64.93566 -25.47424 -22.27184 1.000 70.05239 331 ARG A N 1
ATOM 2156 C CA . ARG A 1 331 ? 65.14261 -24.12080 -21.77172 1.000 73.14037 331 ARG A CA 1
ATOM 2157 C C . ARG A 1 331 ? 66.58147 -23.92619 -21.29886 1.000 72.20529 331 ARG A C 1
ATOM 2158 O O . ARG A 1 331 ? 67.15064 -24.77865 -20.61063 1.000 63.32556 331 ARG A O 1
ATOM 2166 N N . TRP A 1 332 ? 67.17244 -22.79533 -21.68358 1.000 67.23016 332 TRP A N 1
ATOM 2167 C CA . TRP A 1 332 ? 68.51808 -22.44712 -21.24741 1.000 65.00647 332 TRP A CA 1
ATOM 2168 C C . TRP A 1 332 ? 68.47417 -21.85948 -19.84068 1.000 78.58269 332 TRP A C 1
ATOM 2169 O O . TRP A 1 332 ? 67.73132 -20.90724 -19.58001 1.000 86.61327 332 TRP A O 1
ATOM 2180 N N . ASP A 1 333 ? 69.26950 -22.42940 -18.93371 1.000 65.48370 333 ASP A N 1
ATOM 2181 C CA . ASP A 1 333 ? 69.33026 -21.98765 -17.54184 1.000 69.23996 333 ASP A CA 1
ATOM 2182 C C . ASP A 1 333 ? 70.79196 -21.78586 -17.16525 1.000 68.57342 333 ASP A C 1
ATOM 2183 O O . ASP A 1 333 ? 71.55170 -22.75726 -17.07515 1.000 68.32509 333 ASP A O 1
ATOM 2188 N N . LEU A 1 334 ? 71.18016 -20.52701 -16.93604 1.000 66.70004 334 LEU A N 1
ATOM 2189 C CA . LEU A 1 334 ? 72.56073 -20.23171 -16.56399 1.000 58.13588 334 LEU A CA 1
ATOM 2190 C C . LEU A 1 334 ? 72.97850 -21.00090 -15.32016 1.000 57.63419 334 LEU A C 1
ATOM 2191 O O . LEU A 1 334 ? 74.13332 -21.42573 -15.20495 1.000 62.90523 334 LEU A O 1
ATOM 2196 N N . GLU A 1 335 ? 72.05307 -21.19600 -14.37905 1.000 58.14628 335 GLU A N 1
ATOM 2197 C CA . GLU A 1 335 ? 72.40394 -21.89502 -13.14864 1.000 63.21535 335 GLU A CA 1
ATOM 2198 C C . GLU A 1 335 ? 72.79674 -23.33684 -13.43322 1.000 64.05849 335 GLU A C 1
ATOM 2199 O O . GLU A 1 335 ? 73.79325 -23.83492 -12.89621 1.000 59.26300 335 GLU A O 1
ATOM 2205 N N . ARG A 1 336 ? 72.03754 -24.01956 -14.29149 1.000 64.69656 336 ARG A N 1
ATOM 2206 C CA . ARG A 1 336 ? 72.37828 -25.39748 -14.62155 1.000 63.96694 336 ARG A CA 1
ATOM 2207 C C . ARG A 1 336 ? 73.63645 -25.47096 -15.47575 1.000 65.75881 336 ARG A C 1
ATOM 2208 O O . ARG A 1 336 ? 74.35314 -26.47893 -15.43483 1.000 58.46051 336 ARG A O 1
ATOM 2216 N N . ALA A 1 337 ? 73.92939 -24.40914 -16.23487 1.000 56.76900 337 ALA A N 1
ATOM 2217 C CA . ALA A 1 337 ? 75.14755 -24.37442 -17.04037 1.000 57.80836 337 ALA A CA 1
ATOM 2218 C C . ALA A 1 337 ? 76.39208 -24.25384 -16.16868 1.000 54.74978 337 ALA A C 1
ATOM 2219 O O . ALA A 1 337 ? 77.40413 -24.91707 -16.42399 1.000 49.86555 337 ALA A O 1
ATOM 2221 N N . ILE A 1 338 ? 76.33880 -23.40459 -15.14226 1.000 53.02129 338 ILE A N 1
ATOM 2222 C CA . ILE A 1 338 ? 77.46053 -23.27602 -14.21772 1.000 52.47464 338 ILE A CA 1
ATOM 2223 C C . ILE A 1 338 ? 77.77433 -24.61958 -13.56878 1.000 60.36725 338 ILE A C 1
ATOM 2224 O O . ILE A 1 338 ? 78.94424 -24.98081 -13.38971 1.000 56.01178 338 ILE A O 1
ATOM 2229 N N . ASP A 1 339 ? 76.73803 -25.38756 -13.22059 1.000 55.65496 339 ASP A N 1
ATOM 2230 C CA . ASP A 1 339 ? 76.95963 -26.70185 -12.62603 1.000 53.09167 339 ASP A CA 1
ATOM 2231 C C . ASP A 1 339 ? 77.73039 -27.60855 -13.57440 1.000 59.71908 339 ASP A C 1
ATOM 2232 O O . ASP A 1 339 ? 78.68790 -28.27839 -13.16945 1.000 52.60698 339 ASP A O 1
ATOM 2237 N N . ASP A 1 340 ? 77.32518 -27.64458 -14.84744 1.000 57.53425 340 ASP A N 1
ATOM 2238 C CA . ASP A 1 340 ? 78.03364 -28.47737 -15.81398 1.000 53.84603 340 ASP A CA 1
ATOM 2239 C C . ASP A 1 340 ? 79.46985 -28.00662 -15.99680 1.000 55.19431 340 ASP A C 1
ATOM 2240 O O . ASP A 1 340 ? 80.38739 -28.82703 -16.11165 1.000 55.40682 340 ASP A O 1
ATOM 2245 N N . TRP A 1 341 ? 79.68692 -26.68914 -16.01352 1.000 49.74504 341 TRP A N 1
ATOM 2246 C CA . TRP A 1 341 ? 81.04513 -26.16556 -16.11484 1.000 42.22267 341 TRP A CA 1
ATOM 2247 C C . TRP A 1 341 ? 81.88868 -26.60892 -14.92578 1.000 53.29292 341 TRP A C 1
ATOM 2248 O O . TRP A 1 341 ? 83.03094 -27.05464 -15.09081 1.000 48.81666 341 TRP A O 1
ATOM 2259 N N . VAL A 1 342 ? 81.33382 -26.49723 -13.71385 1.000 51.30285 342 VAL A N 1
ATOM 2260 C CA . VAL A 1 342 ? 82.03022 -26.97773 -12.52281 1.000 52.49989 342 VAL A CA 1
ATOM 2261 C C . VAL A 1 342 ? 82.29573 -28.47214 -12.63398 1.000 50.12617 342 VAL A C 1
ATOM 2262 O O . VAL A 1 342 ? 83.38985 -28.95046 -12.30958 1.000 56.23996 342 VAL A O 1
ATOM 2266 N N . PHE A 1 343 ? 81.30189 -29.23263 -13.09681 1.000 48.22861 343 PHE A N 1
ATOM 2267 C CA . PHE A 1 343 ? 81.50498 -30.66330 -13.29075 1.000 55.47819 343 PHE A CA 1
ATOM 2268 C C . PHE A 1 343 ? 82.57440 -30.92820 -14.34179 1.000 54.01162 343 PHE A C 1
ATOM 2269 O O . PHE A 1 343 ? 83.41779 -31.81443 -14.16668 1.000 54.55451 343 PHE A O 1
ATOM 2277 N N . LEU A 1 344 ? 82.56030 -30.16372 -15.43847 1.000 55.47091 344 LEU A N 1
ATOM 2278 C CA . LEU A 1 344 ? 83.53177 -30.38227 -16.50615 1.000 51.58347 344 LEU A CA 1
ATOM 2279 C C . LEU A 1 344 ? 84.95691 -30.16047 -16.01427 1.000 55.56763 344 LEU A C 1
ATOM 2280 O O . LEU A 1 344 ? 85.87024 -30.90627 -16.38592 1.000 52.51665 344 LEU A O 1
ATOM 2285 N N . CYS A 1 345 ? 85.16372 -29.15384 -15.15958 1.000 53.78116 345 CYS A N 1
ATOM 2286 C CA . CYS A 1 345 ? 86.49326 -28.85211 -14.63826 1.000 45.03781 345 CYS A CA 1
ATOM 2287 C C . CYS A 1 345 ? 87.06060 -29.95101 -13.74614 1.000 53.59432 345 CYS A C 1
ATOM 2288 O O . CYS A 1 345 ? 88.25256 -29.90174 -13.42665 1.000 58.44654 345 CYS A O 1
ATOM 2291 N N . PHE A 1 346 ? 86.25266 -30.92824 -13.32379 1.000 45.57446 346 PHE A N 1
ATOM 2292 C CA . PHE A 1 346 ? 86.81433 -32.04679 -12.57471 1.000 42.62639 346 PHE A CA 1
ATOM 2293 C C . PHE A 1 346 ? 87.78928 -32.84563 -13.42741 1.000 50.59007 346 PHE A C 1
ATOM 2294 O O . PHE A 1 346 ? 88.72880 -33.44619 -12.89485 1.000 55.28411 346 PHE A O 1
ATOM 2302 N N . PHE A 1 347 ? 87.58654 -32.85768 -14.74672 1.000 49.80663 347 PHE A N 1
ATOM 2303 C CA . PHE A 1 347 ? 88.43834 -33.63514 -15.63792 1.000 49.35618 347 PHE A CA 1
ATOM 2304 C C . PHE A 1 347 ? 89.86455 -33.10783 -15.70987 1.000 50.79029 347 PHE A C 1
ATOM 2305 O O . PHE A 1 347 ? 90.77124 -33.87316 -16.05666 1.000 44.56636 347 PHE A O 1
ATOM 2313 N N . VAL A 1 348 ? 90.08994 -31.82851 -15.40561 1.000 48.07899 348 VAL A N 1
ATOM 2314 C CA . VAL A 1 348 ? 91.43558 -31.27012 -15.49591 1.000 53.47178 348 VAL A CA 1
ATOM 2315 C C . VAL A 1 348 ? 92.16992 -31.49069 -14.17979 1.000 52.20384 348 VAL A C 1
ATOM 2316 O O . VAL A 1 348 ? 93.29596 -31.01544 -13.99742 1.000 51.13136 348 VAL A O 1
ATOM 2320 N N . GLY A 1 349 ? 91.54286 -32.20899 -13.26184 1.000 59.31828 349 GLY A N 1
ATOM 2321 C CA . GLY A 1 349 ? 92.20703 -32.63984 -12.04953 1.000 52.70146 349 GLY A CA 1
ATOM 2322 C C . GLY A 1 349 ? 91.81912 -31.81652 -10.83482 1.000 57.28879 349 GLY A C 1
ATOM 2323 O O . GLY A 1 349 ? 91.49055 -30.62637 -10.92591 1.000 57.63506 349 GLY A O 1
ATOM 2324 N N . ASN A 1 350 ? 91.85013 -32.46793 -9.67673 1.000 49.86537 350 ASN A N 1
ATOM 2325 C CA . ASN A 1 350 ? 91.65325 -31.83721 -8.37821 1.000 52.51917 350 ASN A CA 1
ATOM 2326 C C . ASN A 1 350 ? 92.19088 -32.79713 -7.31855 1.000 53.99159 350 ASN A C 1
ATOM 2327 O O . ASN A 1 350 ? 92.91623 -33.74424 -7.64286 1.000 62.73785 350 ASN A O 1
ATOM 2332 N N . ASP A 1 351 ? 91.82179 -32.56816 -6.05597 1.000 56.20503 351 ASP A N 1
ATOM 2333 C CA . ASP A 1 351 ? 92.34604 -33.39647 -4.97426 1.000 63.18024 351 ASP A CA 1
ATOM 2334 C C . ASP A 1 351 ? 91.86984 -34.84168 -5.05660 1.000 53.77164 351 ASP A C 1
ATOM 2335 O O . ASP A 1 351 ? 92.50551 -35.72323 -4.46918 1.000 55.98060 351 ASP A O 1
ATOM 2340 N N . PHE A 1 352 ? 90.77546 -35.11090 -5.76837 1.000 44.13889 352 PHE A N 1
ATOM 2341 C CA . PHE A 1 352 ? 90.14726 -36.42256 -5.71639 1.000 47.28400 352 PHE A CA 1
ATOM 2342 C C . PHE A 1 352 ? 90.28725 -37.23397 -6.99406 1.000 45.63518 352 PHE A C 1
ATOM 2343 O O . PHE A 1 352 ? 90.10232 -38.45218 -6.94594 1.000 46.86192 352 PHE A O 1
ATOM 2351 N N . LEU A 1 353 ? 90.61238 -36.60177 -8.12362 1.000 51.94411 353 LEU A N 1
ATOM 2352 C CA . LEU A 1 353 ? 90.78641 -37.28598 -9.39433 1.000 39.10324 353 LEU A CA 1
ATOM 2353 C C . LEU A 1 353 ? 91.97551 -36.68530 -10.13268 1.000 47.41405 353 LEU A C 1
ATOM 2354 O O . LEU A 1 353 ? 92.21287 -35.47104 -10.03578 1.000 51.51465 353 LEU A O 1
ATOM 2359 N N . PRO A 1 354 ? 92.74052 -37.49608 -10.86247 1.000 45.54710 354 PRO A N 1
ATOM 2360 C CA . PRO A 1 354 ? 93.81885 -36.95044 -11.69006 1.000 42.66302 354 PRO A CA 1
ATOM 2361 C C . PRO A 1 354 ? 93.27208 -36.35136 -12.97493 1.000 50.84486 354 PRO A C 1
ATOM 2362 O O . PRO A 1 354 ? 92.19030 -36.70443 -13.44750 1.000 50.21446 354 PRO A O 1
ATOM 2366 N N . HIS A 1 355 ? 94.05152 -35.43693 -13.54650 1.000 56.37986 355 HIS A N 1
ATOM 2367 C CA . HIS A 1 355 ? 93.71447 -34.90314 -14.86003 1.000 53.25492 355 HIS A CA 1
ATOM 2368 C C . HIS A 1 355 ? 93.82513 -35.99834 -15.91236 1.000 47.99908 355 HIS A C 1
ATOM 2369 O O . HIS A 1 355 ? 94.72316 -36.84458 -15.85867 1.000 52.58566 355 HIS A O 1
ATOM 2376 N N . LEU A 1 356 ? 92.88846 -35.99501 -16.85850 1.000 47.01321 356 LEU A N 1
ATOM 2377 C CA . LEU A 1 356 ? 93.00328 -36.87106 -18.01342 1.000 46.97748 356 LEU A CA 1
ATOM 2378 C C . LEU A 1 356 ? 94.22950 -36.47923 -18.83686 1.000 51.79208 356 LEU A C 1
ATOM 2379 O O . LEU A 1 356 ? 94.56957 -35.29507 -18.93241 1.000 55.90703 356 LEU A O 1
ATOM 2384 N N . PRO A 1 357 ? 94.91016 -37.45294 -19.44595 1.000 46.70826 357 PRO A N 1
ATOM 2385 C CA . PRO A 1 357 ? 96.14704 -37.13149 -20.17893 1.000 45.55253 357 PRO A CA 1
ATOM 2386 C C . PRO A 1 357 ? 95.95501 -36.10946 -21.28838 1.000 57.49518 357 PRO A C 1
ATOM 2387 O O . PRO A 1 357 ? 96.88623 -35.35090 -21.58756 1.000 58.30846 357 PRO A O 1
ATOM 2391 N N . ALA A 1 358 ? 94.77311 -36.05561 -21.90206 1.000 48.58184 358 ALA A N 1
ATOM 2392 C CA . ALA A 1 358 ? 94.51567 -35.06520 -22.93738 1.000 49.33006 358 ALA A CA 1
ATOM 2393 C C . ALA A 1 358 ? 94.23000 -33.68024 -22.37340 1.000 55.75795 358 ALA A C 1
ATOM 2394 O O . ALA A 1 358 ? 94.39891 -32.68663 -23.08855 1.000 62.54745 358 ALA A O 1
ATOM 2396 N N . LEU A 1 359 ? 93.81906 -33.58746 -21.11287 1.000 56.17063 359 LEU A N 1
ATOM 2397 C CA . LEU A 1 359 ? 93.33564 -32.34208 -20.52756 1.000 58.11981 359 LEU A CA 1
ATOM 2398 C C . LEU A 1 359 ? 94.37837 -31.78566 -19.56611 1.000 58.84118 359 LEU A C 1
ATOM 2399 O O . LEU A 1 359 ? 94.63990 -32.37550 -18.51494 1.000 57.40782 359 LEU A O 1
ATOM 2404 N N . GLU A 1 360 ? 94.97016 -30.65380 -19.93241 1.000 61.06088 360 GLU A N 1
ATOM 2405 C CA . GLU A 1 360 ? 95.86634 -29.90319 -19.06877 1.000 53.55073 360 GLU A CA 1
ATOM 2406 C C . GLU A 1 360 ? 95.42213 -28.45189 -19.07339 1.000 56.27820 360 GLU A C 1
ATOM 2407 O O . GLU A 1 360 ? 95.08139 -27.90581 -20.12571 1.000 53.62001 360 GLU A O 1
ATOM 2413 N N . ILE A 1 361 ? 95.42137 -27.83053 -17.89452 1.000 58.30503 361 ILE A N 1
ATOM 2414 C CA . ILE A 1 361 ? 94.89441 -26.47400 -17.78566 1.000 61.49016 361 ILE A CA 1
ATOM 2415 C C . ILE A 1 361 ? 95.71515 -25.50859 -18.63031 1.000 68.48472 361 ILE A C 1
ATOM 2416 O O . ILE A 1 361 ? 95.16689 -24.60560 -19.27723 1.000 54.27069 361 ILE A O 1
ATOM 2421 N N . ARG A 1 362 ? 97.03832 -25.69258 -18.65474 1.000 70.13845 362 ARG A N 1
ATOM 2422 C CA . ARG A 1 362 ? 97.90998 -24.82956 -19.44553 1.000 63.83829 362 ARG A CA 1
ATOM 2423 C C . ARG A 1 362 ? 97.71086 -25.00086 -20.94625 1.000 65.25170 362 ARG A C 1
ATOM 2424 O O . ARG A 1 362 ? 98.21989 -24.17887 -21.71460 1.000 75.76518 362 ARG A O 1
ATOM 2432 N N . GLU A 1 363 ? 96.99918 -26.04372 -21.37882 1.000 65.23702 363 GLU A N 1
ATOM 2433 C CA . GLU A 1 363 ? 96.67878 -26.26827 -22.78209 1.000 62.42262 363 GLU A CA 1
ATOM 2434 C C . GLU A 1 363 ? 95.23776 -25.91084 -23.11184 1.000 55.48922 363 GLU A C 1
ATOM 2435 O O . GLU A 1 363 ? 94.67638 -26.45901 -24.06612 1.000 54.57158 363 GLU A O 1
ATOM 2441 N N . ASN A 1 364 ? 94.62475 -25.02698 -22.32817 1.000 52.85165 364 ASN A N 1
ATOM 2442 C CA . ASN A 1 364 ? 93.21851 -24.66406 -22.49572 1.000 55.50642 364 ASN A CA 1
ATOM 2443 C C . ASN A 1 364 ? 92.32377 -25.90174 -22.51503 1.000 57.25639 364 ASN A C 1
ATOM 2444 O O . ASN A 1 364 ? 91.37340 -25.99711 -23.29441 1.000 49.17687 364 ASN A O 1
ATOM 2449 N N . GLY A 1 365 ? 92.63481 -26.86369 -21.64062 1.000 51.88752 365 GLY A N 1
ATOM 2450 C CA . GLY A 1 365 ? 91.81683 -28.06018 -21.54696 1.000 45.98324 365 GLY A CA 1
ATOM 2451 C C . GLY A 1 365 ? 90.37997 -27.76564 -21.16937 1.000 60.11372 365 GLY A C 1
ATOM 2452 O O . GLY A 1 365 ? 89.46219 -28.46012 -21.61538 1.000 60.37371 365 GLY A O 1
ATOM 2453 N N . ILE A 1 366 ? 90.16261 -26.73848 -20.34305 1.000 60.19157 366 ILE A N 1
ATOM 2454 C CA . ILE A 1 366 ? 88.80217 -26.32443 -20.01308 1.000 54.56702 366 ILE A CA 1
ATOM 2455 C C . ILE A 1 366 ? 88.07157 -25.86543 -21.26853 1.000 59.89518 366 ILE A C 1
ATOM 2456 O O . ILE A 1 366 ? 86.88052 -26.14650 -21.45530 1.000 49.53120 366 ILE A O 1
ATOM 2461 N N . ASP A 1 367 ? 88.78107 -25.16940 -22.15863 1.000 62.58059 367 ASP A N 1
ATOM 2462 C CA . ASP A 1 367 ? 88.18686 -24.74925 -23.42195 1.000 53.65372 367 ASP A CA 1
ATOM 2463 C C . ASP A 1 367 ? 87.85673 -25.94809 -24.30476 1.000 59.28848 367 ASP A C 1
ATOM 2464 O O . ASP A 1 367 ? 86.81775 -25.96261 -24.97774 1.000 52.78766 367 ASP A O 1
ATOM 2469 N N . THR A 1 368 ? 88.72620 -26.96280 -24.31656 1.000 53.02372 368 THR A N 1
ATOM 2470 C CA . THR A 1 368 ? 88.40881 -28.19072 -25.03814 1.000 50.03450 368 THR A CA 1
ATOM 2471 C C . THR A 1 368 ? 87.10174 -28.78882 -24.53606 1.000 53.38582 368 THR A C 1
ATOM 2472 O O . THR A 1 368 ? 86.25292 -29.20765 -25.33129 1.000 54.81809 368 THR A O 1
ATOM 2476 N N . LEU A 1 369 ? 86.91419 -28.80954 -23.21520 1.000 57.01878 369 LEU A N 1
ATOM 2477 C CA . LEU A 1 369 ? 85.71892 -29.40839 -22.63326 1.000 52.70265 369 LEU A CA 1
ATOM 2478 C C . LEU A 1 369 ? 84.47531 -28.58583 -22.94526 1.000 53.31481 369 LEU A C 1
ATOM 2479 O O . LEU A 1 369 ? 83.45042 -29.13250 -23.36812 1.000 48.81027 369 LEU A O 1
ATOM 2484 N N . THR A 1 370 ? 84.53803 -27.26904 -22.72791 1.000 49.42941 370 THR A N 1
ATOM 2485 C CA . THR A 1 370 ? 83.36982 -26.43699 -22.99535 1.000 51.38209 370 THR A CA 1
ATOM 2486 C C . THR A 1 370 ? 83.00168 -26.45923 -24.47199 1.000 55.99264 370 THR A C 1
ATOM 2487 O O . THR A 1 370 ? 81.82418 -26.31100 -24.81974 1.000 59.68592 370 THR A O 1
ATOM 2491 N N . ALA A 1 371 ? 83.98461 -26.65978 -25.35238 1.000 49.78382 371 ALA A N 1
ATOM 2492 C CA . ALA A 1 371 ? 83.68003 -26.82324 -26.76984 1.000 53.38262 371 ALA A CA 1
ATOM 2493 C C . ALA A 1 371 ? 82.85362 -28.07940 -27.00379 1.000 56.92385 371 ALA A C 1
ATOM 2494 O O . ALA A 1 371 ? 81.78676 -28.02943 -27.62813 1.000 58.32697 371 ALA A O 1
ATOM 2496 N N . ILE A 1 372 ? 83.33402 -29.21691 -26.49872 1.000 53.83222 372 ILE A N 1
ATOM 2497 C CA . ILE A 1 372 ? 82.61604 -30.47765 -26.65542 1.000 48.02968 372 ILE A CA 1
ATOM 2498 C C . ILE A 1 372 ? 81.24569 -30.39896 -25.99472 1.000 55.03094 372 ILE A C 1
ATOM 2499 O O . ILE A 1 372 ? 80.25714 -30.93191 -26.51264 1.000 52.16564 372 ILE A O 1
ATOM 2504 N N . TRP A 1 373 ? 81.16141 -29.71786 -24.85037 1.000 60.04219 373 TRP A N 1
ATOM 2505 C CA . TRP A 1 373 ? 79.88771 -29.59125 -24.15034 1.000 49.47083 373 TRP A CA 1
ATOM 2506 C C . TRP A 1 373 ? 78.87641 -28.80030 -24.96714 1.000 60.75154 373 TRP A C 1
ATOM 2507 O O . TRP A 1 373 ? 77.68301 -29.12151 -24.96453 1.000 66.35799 373 TRP A O 1
ATOM 2518 N N . LYS A 1 374 ? 79.32741 -27.75640 -25.66441 1.000 65.34912 374 LYS A N 1
ATOM 2519 C CA . LYS A 1 374 ? 78.40621 -26.99943 -26.50277 1.000 60.08821 374 LYS A CA 1
ATOM 2520 C C . LYS A 1 374 ? 78.02601 -27.77579 -27.75685 1.000 65.88570 374 LYS A C 1
ATOM 2521 O O . LYS A 1 374 ? 76.89912 -27.63992 -28.24682 1.000 70.86459 374 LYS A O 1
ATOM 2527 N N . ASP A 1 375 ? 78.93702 -28.60362 -28.27890 1.000 59.57150 375 ASP A N 1
ATOM 2528 C CA . ASP A 1 375 ? 78.63357 -29.36178 -29.48811 1.000 59.05239 375 ASP A CA 1
ATOM 2529 C C . ASP A 1 375 ? 77.58810 -30.43879 -29.23412 1.000 65.15277 375 ASP A C 1
ATOM 2530 O O . ASP A 1 375 ? 76.79787 -30.75525 -30.13047 1.000 74.00115 375 ASP A O 1
ATOM 2535 N N . ASN A 1 376 ? 77.56283 -31.00826 -28.03007 1.000 67.22939 376 ASN A N 1
ATOM 2536 C CA . ASN A 1 376 ? 76.67764 -32.12188 -27.71971 1.000 66.83455 376 ASN A CA 1
ATOM 2537 C C . ASN A 1 376 ? 75.42547 -31.70481 -26.960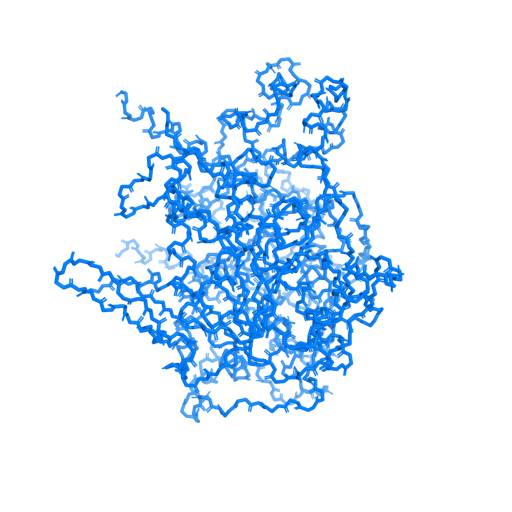47 1.000 72.06645 376 ASN A C 1
ATOM 2538 O O . ASN A 1 376 ? 74.52246 -32.53117 -26.78982 1.000 73.24636 376 ASN A O 1
ATOM 2543 N N . LEU A 1 377 ? 75.34385 -30.45245 -26.51448 1.000 68.39911 377 LEU A N 1
ATOM 2544 C CA . LEU A 1 377 ? 74.23296 -30.04774 -25.65734 1.000 67.25866 377 LEU A CA 1
ATOM 2545 C C . LEU A 1 377 ? 72.86446 -30.18707 -26.31837 1.000 75.09757 377 LEU A C 1
ATOM 2546 O O . LEU A 1 377 ? 71.91996 -30.60032 -25.62271 1.000 69.74010 377 LEU A O 1
ATOM 2551 N N . PRO A 1 378 ? 72.67084 -29.86966 -27.60533 1.000 82.18245 378 PRO A N 1
ATOM 2552 C CA . PRO A 1 378 ? 71.33397 -30.08137 -28.18645 1.000 76.67641 378 PRO A CA 1
ATOM 2553 C C . PRO A 1 378 ? 70.94833 -31.54452 -28.29260 1.000 77.05640 378 PRO A C 1
ATOM 2554 O O . PRO A 1 378 ? 69.79248 -31.89402 -28.02242 1.000 83.91753 378 PRO A O 1
ATOM 2558 N N . ILE A 1 379 ? 71.88522 -32.41955 -28.66641 1.000 71.03146 379 ILE A N 1
ATOM 2559 C CA . ILE A 1 379 ? 71.54470 -33.82741 -28.85819 1.000 66.67402 379 ILE A CA 1
ATOM 2560 C C . ILE A 1 379 ? 71.55102 -34.62424 -27.56497 1.000 68.18290 379 ILE A C 1
ATOM 2561 O O . ILE A 1 379 ? 71.07816 -35.76705 -27.55563 1.000 73.89654 379 ILE A O 1
ATOM 2566 N N . MET A 1 380 ? 72.07005 -34.05916 -26.47137 1.000 69.47392 380 MET A N 1
ATOM 2567 C CA . MET A 1 380 ? 72.02735 -34.75362 -25.18730 1.000 62.46786 380 MET A CA 1
ATOM 2568 C C . MET A 1 380 ? 70.61279 -34.85135 -24.64029 1.000 67.02605 380 MET A C 1
ATOM 2569 O O . MET A 1 380 ? 70.29099 -35.80995 -23.92875 1.000 63.71315 380 MET A O 1
ATOM 2574 N N . GLY A 1 381 ? 69.76804 -33.86683 -24.94070 1.000 69.16465 381 GLY A N 1
ATOM 2575 C CA . GLY A 1 381 ? 68.43672 -33.79396 -24.38447 1.000 66.95244 381 GLY A CA 1
ATOM 2576 C C . GLY A 1 381 ? 68.34156 -33.07111 -23.06096 1.000 66.89085 381 GLY A C 1
ATOM 2577 O O . GLY A 1 381 ? 67.24458 -32.99334 -22.49490 1.000 73.25417 381 GLY A O 1
ATOM 2578 N N . GLY A 1 382 ? 69.44723 -32.53994 -22.55382 1.000 68.14695 382 GLY A N 1
ATOM 2579 C CA . GLY A 1 382 ? 69.44417 -31.87335 -21.26950 1.000 60.85581 382 GLY A CA 1
ATOM 2580 C C . GLY A 1 382 ? 70.86503 -31.63346 -20.80151 1.000 60.06542 382 GLY A C 1
ATOM 2581 O O . GLY A 1 382 ? 71.82957 -31.90267 -21.52021 1.000 61.50198 382 GLY A O 1
ATOM 2582 N N . TYR A 1 383 ? 70.97325 -31.12380 -19.58038 1.000 53.63949 383 TYR A N 1
ATOM 2583 C CA . TYR A 1 383 ? 72.27527 -30.82017 -19.01371 1.000 49.05524 383 TYR A CA 1
ATOM 2584 C C . TYR A 1 383 ? 72.91684 -32.07873 -18.43251 1.000 60.46518 383 TYR A C 1
ATOM 2585 O O . TYR A 1 383 ? 72.28036 -33.12373 -18.27059 1.000 63.43416 383 TYR A O 1
ATOM 2594 N N . LEU A 1 384 ? 74.20698 -31.96518 -18.11529 1.000 53.71619 384 LEU A N 1
ATOM 2595 C CA . LEU A 1 384 ? 74.90640 -33.06790 -17.46661 1.000 53.56134 384 LEU A CA 1
ATOM 2596 C C . LEU A 1 384 ? 74.48084 -33.21710 -16.01418 1.000 63.55344 384 LEU A C 1
ATOM 2597 O O . LEU A 1 384 ? 74.38766 -34.33713 -15.49941 1.000 59.67729 384 LEU A O 1
ATOM 2602 N N . THR A 1 385 ? 74.21211 -32.10094 -15.34609 1.000 59.20441 385 THR A N 1
ATOM 2603 C CA . THR A 1 385 ? 74.08537 -32.04469 -13.90083 1.000 50.92320 385 THR A CA 1
ATOM 2604 C C . THR A 1 385 ? 72.71930 -31.50674 -13.50764 1.000 65.28988 385 THR A C 1
ATOM 2605 O O . THR A 1 385 ? 72.21885 -30.55562 -14.11875 1.000 66.06329 385 THR A O 1
ATOM 2609 N N . LYS A 1 386 ? 72.11955 -32.12789 -12.48949 1.000 56.80810 386 LYS A N 1
ATOM 2610 C CA . LYS A 1 386 ? 70.93435 -31.59833 -11.81570 1.000 53.36562 386 LYS A CA 1
ATOM 2611 C C . LYS A 1 386 ? 71.15601 -31.72201 -10.31367 1.000 60.90539 386 LYS A C 1
ATOM 2612 O O . LYS A 1 386 ? 71.04487 -32.81812 -9.75561 1.000 63.65114 386 LYS A O 1
ATOM 2618 N N . ASP A 1 387 ? 71.47166 -30.59787 -9.66973 1.000 67.23224 387 ASP A N 1
ATOM 2619 C CA . ASP A 1 387 ? 71.55476 -30.52029 -8.21101 1.000 63.23545 387 ASP A CA 1
ATOM 2620 C C . ASP A 1 387 ? 72.53014 -31.54995 -7.64455 1.000 59.93392 387 ASP A C 1
ATOM 2621 O O . ASP A 1 387 ? 72.24760 -32.20953 -6.64381 1.000 58.75175 387 ASP A O 1
ATOM 2626 N N . GLY A 1 388 ? 73.68318 -31.69883 -8.28990 1.000 56.04657 388 GLY A N 1
ATOM 2627 C CA . GLY A 1 388 ? 74.72299 -32.56444 -7.77143 1.000 54.64992 388 GLY A CA 1
ATOM 2628 C C . GLY A 1 388 ? 74.69929 -33.99926 -8.24987 1.000 57.21113 388 GLY A C 1
ATOM 2629 O O . GLY A 1 388 ? 75.51899 -34.80081 -7.78489 1.000 54.72149 388 GLY A O 1
ATOM 2630 N N . HIS A 1 389 ? 73.80083 -34.35323 -9.16220 1.000 61.42715 389 HIS A N 1
ATOM 2631 C CA . HIS A 1 389 ? 73.74766 -35.69337 -9.72495 1.000 54.18115 389 HIS A CA 1
ATOM 2632 C C . HIS A 1 389 ? 74.09344 -35.65866 -11.20941 1.000 56.88479 389 HIS A C 1
ATOM 2633 O O . HIS A 1 389 ? 73.79958 -34.68493 -11.90847 1.000 59.62480 389 HIS A O 1
ATOM 2640 N N . VAL A 1 390 ? 74.73143 -36.73079 -11.68202 1.000 67.63507 390 VAL A N 1
ATOM 2641 C CA . VAL A 1 390 ? 75.26760 -36.81594 -13.03907 1.000 53.62545 390 VAL A CA 1
ATOM 2642 C C . VAL A 1 390 ? 74.42234 -37.78105 -13.85463 1.000 53.54761 390 VAL A C 1
ATOM 2643 O O . VAL A 1 390 ? 74.11939 -38.89023 -13.39850 1.000 68.95631 390 VAL A O 1
ATOM 2647 N N . ASP A 1 391 ? 74.06715 -37.37481 -15.07025 1.000 46.19467 391 ASP A N 1
ATOM 2648 C CA . ASP A 1 391 ? 73.48549 -38.30260 -16.03664 1.000 55.81506 391 ASP A CA 1
ATOM 2649 C C . ASP A 1 391 ? 74.65053 -38.89038 -16.81870 1.000 61.53157 391 ASP A C 1
ATOM 2650 O O . ASP A 1 391 ? 75.10382 -38.33083 -17.81713 1.000 59.98343 391 ASP A O 1
ATOM 2655 N N . LEU A 1 392 ? 75.15374 -40.03258 -16.34417 1.000 63.36874 392 LEU A N 1
ATOM 2656 C CA . LEU A 1 392 ? 76.29808 -40.65903 -16.99642 1.000 52.66226 392 LEU A CA 1
ATOM 2657 C C . LEU A 1 392 ? 76.00587 -40.99515 -18.45104 1.000 57.67483 392 LEU A C 1
ATOM 2658 O O . LEU A 1 392 ? 76.92981 -41.04549 -19.26943 1.000 65.17517 392 LEU A O 1
ATOM 2663 N N . GLU A 1 393 ? 74.73633 -41.22372 -18.79554 1.000 47.54414 393 GLU A N 1
ATOM 2664 C CA . GLU A 1 393 ? 74.38944 -41.42995 -20.19533 1.000 47.98696 393 GLU A CA 1
ATOM 2665 C C . GLU A 1 393 ? 74.70933 -40.19047 -21.01807 1.000 56.00388 393 GLU A C 1
ATOM 2666 O O . GLU A 1 393 ? 75.17766 -40.29508 -22.15748 1.000 60.50325 393 GLU A O 1
ATOM 2672 N N . ARG A 1 394 ? 74.47941 -39.00522 -20.45061 1.000 55.67538 394 ARG A N 1
ATOM 2673 C CA . ARG A 1 394 ? 74.82874 -37.77488 -21.14997 1.000 52.23379 394 ARG A CA 1
ATOM 2674 C C . ARG A 1 394 ? 76.32569 -37.51283 -21.09244 1.000 56.82987 394 ARG A C 1
ATOM 2675 O O . ARG A 1 394 ? 76.91004 -37.02173 -22.06377 1.000 56.75454 394 ARG A O 1
ATOM 2683 N N . ALA A 1 395 ? 76.96252 -37.83585 -19.96531 1.000 57.84375 395 ALA A N 1
ATOM 2684 C CA . ALA A 1 395 ? 78.40953 -37.69566 -19.86966 1.000 56.14243 395 ALA A CA 1
ATOM 2685 C C . ALA A 1 395 ? 79.12981 -38.55629 -20.89485 1.000 59.38260 395 ALA A C 1
ATOM 2686 O O . ALA A 1 395 ? 80.28856 -38.27726 -21.22331 1.000 56.68093 395 ALA A O 1
ATOM 2688 N N . GLN A 1 396 ? 78.46964 -39.59716 -21.40354 1.000 52.17685 396 GLN A N 1
ATOM 2689 C CA . GLN A 1 396 ? 79.07850 -40.42060 -22.43872 1.000 52.40626 396 GLN A CA 1
ATOM 2690 C C . GLN A 1 396 ? 79.35271 -39.60280 -23.69357 1.000 55.35149 396 GLN A C 1
ATOM 2691 O O . GLN A 1 396 ? 80.35094 -39.82842 -24.38655 1.000 58.21697 396 GLN A O 1
ATOM 2697 N N . TYR A 1 397 ? 78.47771 -38.64346 -24.00020 1.000 52.71222 397 TYR A N 1
ATOM 2698 C CA . TYR A 1 397 ? 78.69872 -37.79455 -25.16464 1.000 52.33056 397 TYR A CA 1
ATOM 2699 C C . TYR A 1 397 ? 79.98640 -36.99526 -25.02260 1.000 53.64329 397 TYR A C 1
ATOM 2700 O O . TYR A 1 397 ? 80.75505 -36.86484 -25.98218 1.000 54.75209 397 TYR A O 1
ATOM 2709 N N . ILE A 1 398 ? 80.24047 -36.45922 -23.82720 1.000 53.95037 398 ILE A N 1
ATOM 2710 C CA . ILE A 1 398 ? 81.43335 -35.64551 -23.60632 1.000 45.10088 398 ILE A CA 1
ATOM 2711 C C . ILE A 1 398 ? 82.69008 -36.47413 -23.83205 1.000 43.91247 398 ILE A C 1
ATOM 2712 O O . ILE A 1 398 ? 83.62759 -36.04363 -24.51154 1.000 51.88709 398 ILE A O 1
ATOM 2717 N N . LEU A 1 399 ? 82.72559 -37.68210 -23.27132 1.000 49.01389 399 LEU A N 1
ATOM 2718 C CA . LEU A 1 399 ? 83.94214 -38.48000 -23.34772 1.000 46.28941 399 LEU A CA 1
ATOM 2719 C C . LEU A 1 399 ? 84.11327 -39.10231 -24.72343 1.000 52.58305 399 LEU A C 1
ATOM 2720 O O . LEU A 1 399 ? 85.24755 -39.27296 -25.18685 1.000 58.03271 399 LEU A O 1
ATOM 2725 N N . ASN A 1 400 ? 83.00934 -39.44243 -25.39238 1.000 53.20568 400 ASN A N 1
ATOM 2726 C CA . ASN A 1 400 ? 83.10610 -39.86769 -26.78357 1.000 52.61679 400 ASN A CA 1
ATOM 2727 C C . ASN A 1 400 ? 83.68350 -38.75761 -27.64687 1.000 51.73857 400 ASN A C 1
ATOM 2728 O O . ASN A 1 400 ? 84.49302 -39.01549 -28.54534 1.000 54.48782 400 ASN A O 1
ATOM 2733 N N . GLY A 1 401 ? 83.29009 -37.51146 -27.37469 1.000 43.64537 401 GLY A N 1
ATOM 2734 C CA . GLY A 1 401 ? 83.78448 -36.39695 -28.16032 1.000 55.04361 401 GLY A CA 1
ATOM 2735 C C . GLY A 1 401 ? 85.23723 -36.07946 -27.88500 1.000 58.04367 401 GLY A C 1
ATOM 2736 O O . GLY A 1 401 ? 85.93350 -35.53624 -28.74860 1.000 64.41431 401 GLY A O 1
ATOM 2737 N N . LEU A 1 402 ? 85.71512 -36.40702 -26.68662 1.000 55.96135 402 LEU A N 1
ATOM 2738 C CA . LEU A 1 402 ? 87.11294 -36.17120 -26.36144 1.000 56.34706 402 LEU A CA 1
ATOM 2739 C C . LEU A 1 402 ? 88.00654 -37.29456 -26.86701 1.000 55.48383 402 LEU A C 1
ATOM 2740 O O . LEU A 1 402 ? 89.16002 -37.04397 -27.23660 1.000 54.67925 402 LEU A O 1
ATOM 2745 N N . ALA A 1 403 ? 87.49574 -38.52785 -26.89862 1.000 54.41206 403 ALA A N 1
ATOM 2746 C CA . ALA A 1 403 ? 88.28159 -39.63337 -27.43273 1.000 53.30997 403 ALA A CA 1
ATOM 2747 C C . ALA A 1 403 ? 88.61976 -39.41840 -28.89815 1.000 52.11738 403 ALA A C 1
ATOM 2748 O O . ALA A 1 403 ? 89.71273 -39.78445 -29.34110 1.000 61.36388 403 ALA A O 1
ATOM 2750 N N . LYS A 1 404 ? 87.70963 -38.80541 -29.65565 1.000 58.46404 404 LYS A N 1
ATOM 2751 C CA . LYS A 1 404 ? 87.95616 -38.53171 -31.06260 1.000 50.02147 404 LYS A CA 1
ATOM 2752 C C . LYS A 1 404 ? 89.06382 -37.50582 -31.26803 1.000 58.68020 404 LYS A C 1
ATOM 2753 O O . LYS A 1 404 ? 89.66697 -37.47192 -32.34491 1.000 71.50597 404 LYS A O 1
ATOM 2759 N N . GLN A 1 405 ? 89.36342 -36.68724 -30.26058 1.000 55.73625 405 GLN A N 1
ATOM 2760 C CA . GLN A 1 405 ? 90.41207 -35.68482 -30.37082 1.000 55.73486 405 GLN A CA 1
ATOM 2761 C C . GLN A 1 405 ? 91.68707 -36.04111 -29.62023 1.000 63.98939 405 GLN A C 1
ATOM 2762 O O . GLN A 1 405 ? 92.69277 -35.34176 -29.78875 1.000 65.13534 405 GLN A O 1
ATOM 2768 N N . GLU A 1 406 ? 91.67526 -37.09985 -28.80324 1.000 53.76744 406 GLU A N 1
ATOM 2769 C CA . GLU A 1 406 ? 92.85417 -37.45230 -28.01568 1.000 53.05758 406 GLU A CA 1
ATOM 2770 C C . GLU A 1 406 ? 94.08285 -37.63781 -28.89898 1.000 57.07285 406 GLU A C 1
ATOM 2771 O O . GLU A 1 406 ? 95.14159 -37.05585 -28.63279 1.000 54.32243 406 GLU A O 1
ATOM 2777 N N . ASP A 1 407 ? 93.96531 -38.45871 -29.94956 1.000 50.20988 407 ASP A N 1
ATOM 2778 C CA . ASP A 1 407 ? 95.10877 -38.70582 -30.82265 1.000 46.00985 407 ASP A CA 1
ATOM 2779 C C . ASP A 1 407 ? 95.69564 -37.39644 -31.33399 1.000 57.88569 407 ASP A C 1
ATOM 2780 O O . ASP A 1 407 ? 96.91724 -37.21191 -31.33445 1.000 52.92998 407 ASP A O 1
ATOM 2785 N N . ALA A 1 408 ? 94.83468 -36.45761 -31.73648 1.000 53.05826 408 ALA A N 1
ATOM 2786 C CA . ALA A 1 408 ? 95.32169 -35.20750 -32.30853 1.000 55.77470 408 ALA A CA 1
ATOM 2787 C C . ALA A 1 408 ? 95.87703 -34.26515 -31.24201 1.000 71.21530 408 ALA A C 1
ATOM 2788 O O . ALA A 1 408 ? 96.83019 -33.52317 -31.51409 1.000 58.27234 408 ALA A O 1
ATOM 2790 N N . ILE A 1 409 ? 95.29770 -34.26438 -30.03545 1.000 59.79521 409 ILE A N 1
ATOM 2791 C CA . ILE A 1 409 ? 95.79825 -33.39049 -28.97420 1.000 52.20022 409 ILE A CA 1
ATOM 2792 C C . ILE A 1 409 ? 97.24306 -33.73429 -28.63847 1.000 61.22470 409 ILE A C 1
ATOM 2793 O O . ILE A 1 409 ? 98.09925 -32.85011 -28.51149 1.000 66.81282 409 ILE A O 1
ATOM 2798 N N . PHE A 1 410 ? 97.53276 -35.02721 -28.47804 1.000 51.79468 410 PHE A N 1
ATOM 2799 C CA . PHE A 1 410 ? 98.88927 -35.43825 -28.13978 1.000 53.52407 410 PHE A CA 1
ATOM 2800 C C . PHE A 1 410 ? 99.87739 -35.05505 -29.23294 1.000 60.69648 410 PHE A C 1
ATOM 2801 O O . PHE A 1 410 ? 101.02418 -34.70586 -28.93383 1.000 70.88368 410 PHE A O 1
ATOM 2809 N N . ARG A 1 411 ? 99.45465 -35.10437 -30.49960 1.000 57.99106 411 ARG A N 1
ATOM 2810 C CA . ARG A 1 411 ? 100.33416 -34.68340 -31.58680 1.000 66.29359 411 ARG A CA 1
ATOM 2811 C C . ARG A 1 411 ? 100.56978 -33.17714 -31.55219 1.000 73.88996 411 ARG A C 1
ATOM 2812 O O . ARG A 1 411 ? 101.71064 -32.71729 -31.67838 1.000 73.24840 411 ARG A O 1
ATOM 2820 N N . ARG A 1 412 ? 99.50263 -32.38934 -31.37854 1.000 71.29511 412 ARG A N 1
ATOM 2821 C CA . ARG A 1 412 ? 99.67433 -30.94397 -31.26494 1.000 68.09240 412 ARG A CA 1
ATOM 2822 C C . ARG A 1 412 ? 100.57349 -30.58559 -30.09468 1.000 62.29054 412 ARG A C 1
ATOM 2823 O O . ARG A 1 412 ? 101.30262 -29.59059 -30.15377 1.000 70.20556 412 ARG A O 1
ATOM 2831 N N . ARG A 1 413 ? 100.54690 -31.39251 -29.03355 1.000 71.03852 413 ARG A N 1
ATOM 2832 C CA . ARG A 1 413 ? 101.40895 -31.14347 -27.88497 1.000 73.44240 413 ARG A CA 1
ATOM 2833 C C . ARG A 1 413 ? 102.87381 -31.40020 -28.22445 1.000 76.73219 413 ARG A C 1
ATOM 2834 O O . ARG A 1 413 ? 103.76149 -30.68136 -27.75034 1.000 79.30499 413 ARG A O 1
ATOM 2842 N N . ARG A 1 414 ? 103.14847 -32.41545 -29.04734 1.000 73.84967 414 ARG A N 1
ATOM 2843 C CA . ARG A 1 414 ? 104.52799 -32.68551 -29.43905 1.000 71.03577 414 ARG A CA 1
ATOM 2844 C C . ARG A 1 414 ? 105.04492 -31.62157 -30.39656 1.000 79.54664 414 ARG A C 1
ATOM 2845 O O . ARG A 1 414 ? 106.20973 -31.21853 -30.30949 1.000 95.78557 414 ARG A O 1
ATOM 2853 N N . GLU A 1 415 ? 104.19439 -31.15160 -31.31506 1.000 80.44254 415 GLU A N 1
ATOM 2854 C CA . GLU A 1 415 ? 104.61257 -30.10334 -32.24237 1.000 84.89134 415 GLU A CA 1
ATOM 2855 C C . GLU A 1 415 ? 104.98248 -28.82271 -31.50548 1.000 93.15738 415 GLU A C 1
ATOM 2856 O O . GLU A 1 415 ? 105.87866 -28.08991 -31.94012 1.000 103.67585 415 GLU A O 1
ATOM 2862 N N . VAL A 1 416 ? 104.30946 -28.53974 -30.39053 1.000 92.18105 416 VAL A N 1
ATOM 2863 C CA . VAL A 1 416 ? 104.68731 -27.40028 -29.56417 1.000 86.70785 416 VAL A CA 1
ATOM 2864 C C . VAL A 1 416 ? 106.02914 -27.65259 -28.88840 1.000 97.76000 416 VAL A C 1
ATOM 2865 O O . VAL A 1 416 ? 106.89983 -26.77497 -28.86139 1.000 107.68920 416 VAL A O 1
ATOM 2869 N N . GLU A 1 417 ? 106.22307 -28.85666 -28.34132 1.000 95.84873 417 GLU A N 1
ATOM 2870 C CA . GLU A 1 417 ? 107.47081 -29.16820 -27.65002 1.000 96.17387 417 GLU A CA 1
ATOM 2871 C C . GLU A 1 417 ? 108.66388 -29.17250 -28.60160 1.000 111.04787 417 GLU A C 1
ATOM 2872 O O . GLU A 1 417 ? 109.79256 -28.90039 -28.17593 1.000 122.19563 417 GLU A O 1
ATOM 2878 N N . GLU A 1 418 ? 108.44129 -29.46994 -29.88576 1.000 102.42778 418 GLU A N 1
ATOM 2879 C CA . GLU A 1 418 ? 109.54141 -29.45068 -30.84582 1.000 103.78169 418 GLU A CA 1
ATOM 2880 C C . GLU A 1 418 ? 109.94323 -28.02684 -31.20917 1.000 117.78128 418 GLU A C 1
ATOM 2881 O O . GLU A 1 418 ? 111.12761 -27.75821 -31.44534 1.000 117.55848 418 GLU A O 1
ATOM 2887 N N . ARG A 1 419 ? 108.97860 -27.10677 -31.26665 1.000 117.83177 419 ARG A N 1
ATOM 2888 C CA . ARG A 1 419 ? 109.29093 -25.70956 -31.53424 1.000 114.03911 419 ARG A CA 1
ATOM 2889 C C . ARG A 1 419 ? 109.86068 -25.00022 -30.31358 1.000 111.57209 419 ARG A C 1
ATOM 2890 O O . ARG A 1 419 ? 110.55563 -23.99010 -30.46909 1.000 124.91046 419 ARG A O 1
ATOM 2898 N N . ARG A 1 420 ? 109.58891 -25.50979 -29.10814 1.000 116.97286 420 ARG A N 1
ATOM 2899 C CA . ARG A 1 420 ? 110.19900 -24.94973 -27.90586 1.000 119.79958 420 ARG A CA 1
ATOM 2900 C C . ARG A 1 420 ? 111.69374 -25.24364 -27.85151 1.000 129.50539 420 ARG A C 1
ATOM 2901 O O . ARG A 1 420 ? 112.45221 -24.49227 -27.22759 1.000 135.05593 420 ARG A O 1
ATOM 2909 N N . GLU A 1 421 ? 112.13620 -26.32092 -28.50337 1.000 143.32043 421 GLU A N 1
ATOM 2910 C CA . GLU A 1 421 ? 113.56236 -26.62629 -28.54284 1.000 141.03367 421 GLU A CA 1
ATOM 2911 C C . GLU A 1 421 ? 114.30181 -25.68464 -29.48970 1.000 135.77211 421 GLU A C 1
ATOM 2912 O O . GLU A 1 421 ? 115.37629 -25.17286 -29.15138 1.000 137.65894 421 GLU A O 1
ATOM 2918 N N . ALA A 1 422 ? 113.73778 -25.42993 -30.66772 1.000 124.20767 422 ALA A N 1
ATOM 2919 C CA . ALA A 1 422 ? 114.35062 -24.51861 -31.63173 1.000 127.99010 422 ALA A CA 1
ATOM 2920 C C . ALA A 1 422 ? 114.02032 -23.06187 -31.30835 1.000 123.20452 422 ALA A C 1
ATOM 2921 O O . ALA A 1 422 ? 114.46472 -22.52104 -30.29356 1.000 118.88301 422 ALA A O 1
ATOM 2923 N N . VAL A 1 569 ? 113.85260 -38.53218 -19.96950 1.000 74.83431 569 VAL A N 1
ATOM 2924 C CA . VAL A 1 569 ? 113.47327 -38.88899 -21.33195 1.000 92.31757 569 VAL A CA 1
ATOM 2925 C C . VAL A 1 569 ? 112.09934 -39.56051 -21.32402 1.000 93.06912 569 VAL A C 1
ATOM 2926 O O . VAL A 1 569 ? 111.74476 -40.24743 -20.36381 1.000 89.25820 569 VAL A O 1
ATOM 2930 N N . ASP A 1 570 ? 111.32633 -39.34878 -22.39179 1.000 91.74425 570 ASP A N 1
ATOM 2931 C CA . ASP A 1 570 ? 109.96206 -39.85733 -22.48566 1.000 76.58891 570 ASP A CA 1
ATOM 2932 C C . ASP A 1 570 ? 109.95279 -41.23329 -23.13743 1.000 73.36447 570 ASP A C 1
ATOM 2933 O O . ASP A 1 570 ? 110.54633 -41.42946 -24.20304 1.000 82.24586 570 ASP A O 1
ATOM 2938 N N . THR A 1 571 ? 109.26065 -42.17629 -22.49860 1.000 73.50454 571 THR A N 1
ATOM 2939 C CA . THR A 1 571 ? 109.12332 -43.53384 -23.00395 1.000 72.50960 571 THR A CA 1
ATOM 2940 C C . THR A 1 571 ? 107.69126 -43.90027 -23.36032 1.000 64.38393 571 THR A C 1
ATOM 2941 O O . THR A 1 571 ? 107.45331 -45.03010 -23.80001 1.000 70.53067 571 THR A O 1
ATOM 2945 N N . VAL A 1 572 ? 106.73395 -42.99537 -23.17193 1.000 66.23232 572 VAL A N 1
ATOM 2946 C CA . VAL A 1 572 ? 105.34449 -43.27932 -23.51548 1.000 57.38958 572 VAL A CA 1
ATOM 2947 C C . VAL A 1 572 ? 105.02502 -42.81160 -24.92708 1.000 60.03899 572 VAL A C 1
ATOM 2948 O O . VAL A 1 572 ? 104.37838 -43.53356 -25.68971 1.000 63.10183 572 VAL A O 1
ATOM 2952 N N . ARG A 1 573 ? 105.48984 -41.61630 -25.28986 1.000 75.26288 573 ARG A N 1
ATOM 2953 C CA . ARG A 1 573 ? 105.36290 -41.07136 -26.64201 1.000 61.62343 573 ARG A CA 1
ATOM 2954 C C . ARG A 1 573 ? 103.90028 -41.08189 -27.09572 1.000 58.69144 573 ARG A C 1
ATOM 2955 O O . ARG A 1 573 ? 103.47916 -41.86725 -27.94459 1.000 67.06473 573 ARG A O 1
ATOM 2963 N N . LEU A 1 574 ? 103.13348 -40.17481 -26.48131 1.000 58.43130 574 LEU A N 1
ATOM 2964 C CA . LEU A 1 574 ? 101.70282 -40.07617 -26.75226 1.000 53.84425 574 LEU A CA 1
ATOM 2965 C C . LEU A 1 574 ? 101.40649 -39.65517 -28.18726 1.000 59.63742 574 LEU A C 1
ATOM 2966 O O . LEU A 1 574 ? 100.28756 -39.87122 -28.66585 1.000 58.90256 574 LEU A O 1
ATOM 2971 N N . TRP A 1 575 ? 102.37459 -39.06421 -28.88278 1.000 58.55236 575 TRP A N 1
ATOM 2972 C CA . TRP A 1 575 ? 102.20762 -38.66768 -30.27426 1.000 58.92855 575 TRP A CA 1
ATOM 2973 C C . TRP A 1 575 ? 102.49586 -39.79509 -31.25854 1.000 56.82724 575 TRP A C 1
ATOM 2974 O O . TRP A 1 575 ? 102.37235 -39.58053 -32.46934 1.000 63.66779 575 TRP A O 1
ATOM 2985 N N . GLU A 1 576 ? 102.87504 -40.97884 -30.77690 1.000 55.49484 576 GLU A N 1
ATOM 2986 C CA . GLU A 1 576 ? 103.22564 -42.11000 -31.62427 1.000 63.66617 576 GLU A CA 1
ATOM 2987 C C . GLU A 1 576 ? 102.17715 -43.21037 -31.51733 1.000 57.62285 576 GLU A C 1
ATOM 2988 O O . GLU A 1 576 ? 101.54658 -43.38813 -30.47223 1.000 58.05388 576 GLU A O 1
ATOM 2994 N N . GLU A 1 577 ? 102.00314 -43.95006 -32.61485 1.000 59.26865 577 GLU A N 1
ATOM 2995 C CA . GLU A 1 577 ? 101.00415 -45.01059 -32.66305 1.000 61.12167 577 GLU A CA 1
ATOM 2996 C C . GLU A 1 577 ? 101.27680 -46.05152 -31.58518 1.000 60.51898 577 GLU A C 1
ATOM 2997 O O . GLU A 1 577 ? 102.41444 -46.48756 -31.39252 1.000 50.88039 577 GLU A O 1
ATOM 3003 N N . GLY A 1 578 ? 100.22181 -46.44379 -30.87620 1.000 57.67599 578 GLY A N 1
ATOM 3004 C CA . GLY A 1 578 ? 100.34652 -47.42442 -29.81967 1.000 59.99975 578 GLY A CA 1
ATOM 3005 C C . GLY A 1 578 ? 100.68475 -46.85682 -28.46518 1.000 59.12802 578 GLY A C 1
ATOM 3006 O O . GLY A 1 578 ? 101.21066 -47.58708 -27.61862 1.000 56.46840 578 GLY A O 1
ATOM 3007 N N . TYR A 1 579 ? 100.40475 -45.57374 -28.23192 1.000 59.39040 579 TYR A N 1
ATOM 3008 C CA . TYR A 1 579 ? 100.71562 -44.97424 -26.94126 1.000 51.72254 579 TYR A CA 1
ATOM 3009 C C . TYR A 1 579 ? 99.86244 -45.55928 -25.82326 1.000 51.98691 579 TYR A C 1
ATOM 3010 O O . TYR A 1 579 ? 100.32067 -45.63640 -24.67948 1.000 52.70382 579 TYR A O 1
ATOM 3019 N N . ALA A 1 580 ? 98.62645 -45.96798 -26.12160 1.000 54.19099 580 ALA A N 1
ATOM 3020 C CA . ALA A 1 580 ? 97.75455 -46.46828 -25.06432 1.000 46.67477 580 ALA A CA 1
ATOM 3021 C C . ALA A 1 580 ? 98.31189 -47.74649 -24.45591 1.000 48.05922 580 ALA A C 1
ATOM 3022 O O . ALA A 1 580 ? 98.24706 -47.94283 -23.23749 1.000 50.28852 580 ALA A O 1
ATOM 3024 N N . ASP A 1 581 ? 98.87052 -48.62771 -25.28627 1.000 57.62992 581 ASP A N 1
ATOM 3025 C CA . ASP A 1 581 ? 99.47569 -49.84353 -24.75362 1.000 52.37452 581 ASP A CA 1
ATOM 3026 C C . ASP A 1 581 ? 100.70892 -49.51955 -23.91514 1.000 52.03321 581 ASP A C 1
ATOM 3027 O O . ASP A 1 581 ? 100.94905 -50.15617 -22.88311 1.000 56.02268 581 ASP A O 1
ATOM 3032 N N . ARG A 1 582 ? 101.49300 -48.52160 -24.33349 1.000 56.70256 582 ARG A N 1
ATOM 3033 C CA . ARG A 1 582 ? 102.66667 -48.11987 -23.56163 1.000 53.56533 582 ARG A CA 1
ATOM 3034 C C . ARG A 1 582 ? 102.26645 -47.43728 -22.25702 1.000 53.14589 582 ARG A C 1
ATOM 3035 O O . ARG A 1 582 ? 102.93840 -47.60003 -21.23136 1.000 52.95727 582 ARG A O 1
ATOM 3043 N N . TYR A 1 583 ? 101.17759 -46.66655 -22.28106 1.000 49.72955 583 TYR A N 1
ATOM 3044 C CA . TYR A 1 583 ? 100.74325 -45.92954 -21.09783 1.000 41.81519 583 TYR A CA 1
ATOM 3045 C C . TYR A 1 583 ? 100.38642 -46.87594 -19.96248 1.000 47.79622 583 TYR A C 1
ATOM 3046 O O . TYR A 1 583 ? 100.89087 -46.74054 -18.84259 1.000 51.05656 583 TYR A O 1
ATOM 3055 N N . TYR A 1 584 ? 99.51469 -47.84712 -20.23390 1.000 48.15533 584 TYR A N 1
ATOM 3056 C CA . TYR A 1 584 ? 99.13182 -48.78542 -19.18909 1.000 45.66394 584 TYR A CA 1
ATOM 3057 C C . TYR A 1 584 ? 100.28806 -49.69406 -18.80559 1.000 46.21388 584 TYR A C 1
ATOM 3058 O O . TYR A 1 584 ? 100.38798 -50.10701 -17.64644 1.000 50.54691 584 TYR A O 1
ATOM 3067 N N . GLU A 1 585 ? 101.17859 -49.99750 -19.74929 1.000 47.58871 585 GLU A N 1
ATOM 3068 C CA . GLU A 1 585 ? 102.32242 -50.84622 -19.43491 1.000 46.75706 585 GLU A CA 1
ATOM 3069 C C . GLU A 1 585 ? 103.28805 -50.14813 -18.47975 1.000 53.30734 585 GLU A C 1
ATOM 3070 O O . GLU A 1 585 ? 103.82668 -50.78057 -17.56475 1.000 48.69978 585 GLU A O 1
ATOM 3076 N N . GLN A 1 586 ? 103.49928 -48.84188 -18.65427 1.000 54.84631 586 GLN A N 1
ATOM 3077 C CA . GLN A 1 586 ? 104.53731 -48.12446 -17.91902 1.000 51.14843 586 GLN A CA 1
ATOM 3078 C C . GLN A 1 586 ? 104.02172 -47.29881 -16.75014 1.000 47.21663 586 GLN A C 1
ATOM 3079 O O . GLN A 1 586 ? 104.73518 -47.15868 -15.75067 1.000 46.40875 586 GLN A O 1
ATOM 3085 N N . LYS A 1 587 ? 102.82185 -46.72870 -16.85005 1.000 42.92938 587 LYS A N 1
ATOM 3086 C CA . LYS A 1 587 ? 102.30213 -45.89154 -15.77305 1.000 44.93975 587 LYS A CA 1
ATOM 3087 C C . LYS A 1 587 ? 101.42834 -46.69390 -14.81021 1.000 39.85194 587 LYS A C 1
ATOM 3088 O O . LYS A 1 587 ? 101.73482 -46.78113 -13.61829 1.000 50.44135 587 LYS A O 1
ATOM 3094 N N . PHE A 1 588 ? 100.34103 -47.28597 -15.30860 1.000 44.63664 588 PHE A N 1
ATOM 3095 C CA . PHE A 1 588 ? 99.58313 -48.23041 -14.49377 1.000 39.92042 588 PHE A CA 1
ATOM 3096 C C . PHE A 1 588 ? 100.37221 -49.50233 -14.21800 1.000 40.08830 588 PHE A C 1
ATOM 3097 O O . PHE A 1 588 ? 100.06986 -50.20951 -13.25199 1.000 42.34104 588 PHE A O 1
ATOM 3105 N N . LYS A 1 589 ? 101.35911 -49.81474 -15.05627 1.000 47.62677 589 LYS A N 1
ATOM 3106 C CA . LYS A 1 589 ? 102.21032 -50.99083 -14.88122 1.000 52.00464 589 LYS A CA 1
ATOM 3107 C C . LYS A 1 589 ? 101.38341 -52.27902 -14.88641 1.000 46.90581 589 LYS A C 1
ATOM 3108 O O . LYS A 1 589 ? 101.56825 -53.17185 -14.05688 1.000 55.11390 589 LYS A O 1
ATOM 3114 N N . VAL A 1 590 ? 100.47248 -52.37645 -15.85658 1.000 46.38732 590 VAL A N 1
ATOM 3115 C CA . VAL A 1 590 ? 99.56671 -53.50610 -15.99860 1.000 46.81229 590 VAL A CA 1
ATOM 3116 C C . VAL A 1 590 ? 99.69420 -54.08164 -17.40743 1.000 51.53194 590 VAL A C 1
ATOM 3117 O O . VAL A 1 590 ? 100.49587 -53.62770 -18.22340 1.000 48.92955 590 VAL A O 1
ATOM 3121 N N . ASP A 1 591 ? 98.87358 -55.08684 -17.67942 1.000 53.35254 591 ASP A N 1
ATOM 3122 C CA . ASP A 1 591 ? 98.88950 -55.79261 -18.95267 1.000 37.44380 591 ASP A CA 1
ATOM 3123 C C . ASP A 1 591 ? 98.33887 -54.89201 -20.04568 1.000 51.39646 591 ASP A C 1
ATOM 3124 O O . ASP A 1 591 ? 97.18438 -54.44994 -19.94850 1.000 48.92681 591 ASP A O 1
ATOM 3129 N N . PRO A 1 592 ? 99.10789 -54.59584 -21.09555 1.000 46.60257 592 PRO A N 1
ATOM 3130 C CA . PRO A 1 592 ? 98.54690 -53.79203 -22.18484 1.000 40.80924 592 PRO A CA 1
ATOM 3131 C C . PRO A 1 592 ? 97.42624 -54.51055 -22.90616 1.000 52.12764 592 PRO A C 1
ATOM 3132 O O . PRO A 1 592 ? 96.55338 -53.85676 -23.49068 1.000 52.63033 592 PRO A O 1
ATOM 3136 N N . LYS A 1 593 ? 97.42222 -55.84275 -22.87108 1.000 43.27305 593 LYS A N 1
ATOM 3137 C CA . LYS A 1 593 ? 96.39740 -56.62151 -23.54763 1.000 46.82892 593 LYS A CA 1
ATOM 3138 C C . LYS A 1 593 ? 95.09576 -56.68604 -22.75900 1.000 47.15681 593 LYS A C 1
ATOM 3139 O O . LYS A 1 593 ? 94.04444 -56.96868 -23.34302 1.000 54.48539 593 LYS A O 1
ATOM 3145 N N . ASP A 1 594 ? 95.13602 -56.42375 -21.45768 1.000 52.45230 594 ASP A N 1
ATOM 3146 C CA . ASP A 1 594 ? 93.92950 -56.42442 -20.63527 1.000 49.63290 594 ASP A CA 1
ATOM 3147 C C . ASP A 1 594 ? 93.14010 -55.15953 -20.94171 1.000 52.32187 594 ASP A C 1
ATOM 3148 O O . ASP A 1 594 ? 93.43629 -54.08002 -20.42092 1.000 48.55831 594 ASP A O 1
ATOM 3153 N N . ILE A 1 595 ? 92.13246 -55.28667 -21.80423 1.000 43.20734 595 ILE A N 1
ATOM 3154 C CA . ILE A 1 595 ? 91.31810 -54.12535 -22.13603 1.000 47.92121 595 ILE A CA 1
ATOM 3155 C C . ILE A 1 595 ? 90.25749 -53.88262 -21.07044 1.000 50.06572 595 ILE A C 1
ATOM 3156 O O . ILE A 1 595 ? 89.93021 -52.72844 -20.77094 1.000 52.95327 595 ILE A O 1
ATOM 3161 N N . GLU A 1 596 ? 89.71908 -54.94908 -20.46970 1.000 60.57151 596 GLU A N 1
ATOM 3162 C CA . GLU A 1 596 ? 88.70006 -54.77983 -19.43828 1.000 56.05324 596 GLU A CA 1
ATOM 3163 C C . GLU A 1 596 ? 89.23003 -53.98907 -18.25432 1.000 54.04264 596 GLU A C 1
ATOM 3164 O O . GLU A 1 596 ? 88.46366 -53.28450 -17.58712 1.000 62.83809 596 GLU A O 1
ATOM 3170 N N . PHE A 1 597 ? 90.53121 -54.08453 -17.97802 1.000 48.09596 597 PHE A N 1
ATOM 3171 C CA . PHE A 1 597 ? 91.10138 -53.26415 -16.91910 1.000 43.64708 597 PHE A CA 1
ATOM 3172 C C . PHE A 1 597 ? 90.98154 -51.78728 -17.24968 1.000 43.44949 597 PHE A C 1
ATOM 3173 O O . PHE A 1 597 ? 90.71595 -50.96779 -16.36469 1.000 54.36232 597 PHE A O 1
ATOM 3181 N N . ARG A 1 598 ? 91.17685 -51.42625 -18.51954 1.000 50.29325 598 ARG A N 1
ATOM 3182 C CA . ARG A 1 598 ? 91.05106 -50.02690 -18.90592 1.000 47.18434 598 ARG A CA 1
ATOM 3183 C C . ARG A 1 598 ? 89.62713 -49.53620 -18.69968 1.000 50.22859 598 ARG A C 1
ATOM 3184 O O . ARG A 1 598 ? 89.40864 -48.40978 -18.23850 1.000 48.48009 598 ARG A O 1
ATOM 3192 N N . HIS A 1 599 ? 88.64290 -50.37465 -19.02005 1.000 43.57596 599 HIS A N 1
ATOM 3193 C CA . HIS A 1 599 ? 87.25754 -49.98598 -18.79277 1.000 53.46775 599 HIS A CA 1
ATOM 3194 C C . HIS A 1 599 ? 86.96539 -49.84542 -17.30508 1.000 50.94051 599 HIS A C 1
ATOM 3195 O O . HIS A 1 599 ? 86.21078 -48.95533 -16.89557 1.000 50.47084 599 HIS A O 1
ATOM 3202 N N . LYS A 1 600 ? 87.56311 -50.71086 -16.48353 1.000 53.14795 600 LYS A N 1
ATOM 3203 C CA . LYS A 1 600 ? 87.38296 -50.61787 -15.03917 1.000 51.05960 600 LYS A CA 1
ATOM 3204 C C . LYS A 1 600 ? 87.89797 -49.28307 -14.51468 1.000 51.90992 600 LYS A C 1
ATOM 3205 O O . LYS A 1 600 ? 87.22048 -48.60942 -13.72865 1.000 53.59421 600 LYS A O 1
ATOM 3211 N N . VAL A 1 601 ? 89.09675 -48.87845 -14.95033 1.000 42.63634 601 VAL A N 1
ATOM 3212 C CA . VAL A 1 601 ? 89.62822 -47.57697 -14.55226 1.000 39.81483 601 VAL A CA 1
ATOM 3213 C C . VAL A 1 601 ? 88.70313 -46.46452 -15.02044 1.000 44.28205 601 VAL A C 1
ATOM 3214 O O . VAL A 1 601 ? 88.51893 -45.45746 -14.32858 1.000 52.27278 601 VAL A O 1
ATOM 3218 N N . GLY A 1 602 ? 88.10312 -46.62739 -16.19963 1.000 50.05848 602 GLY A N 1
ATOM 3219 C CA . GLY A 1 602 ? 87.11080 -45.66437 -16.64284 1.000 45.09826 602 GLY A CA 1
ATOM 3220 C C . GLY A 1 602 ? 85.90230 -45.61476 -15.72757 1.000 44.87441 602 GLY A C 1
ATOM 3221 O O . GLY A 1 602 ? 85.42073 -44.53360 -15.38122 1.000 45.98566 602 GLY A O 1
ATOM 3222 N N . ARG A 1 603 ? 85.39957 -46.78323 -15.31728 1.000 41.95567 603 ARG A N 1
ATOM 3223 C CA . ARG A 1 603 ? 84.25597 -46.81245 -14.41183 1.000 42.86459 603 ARG A CA 1
ATOM 3224 C C . ARG A 1 603 ? 84.63382 -46.26307 -13.04151 1.000 49.20207 603 ARG A C 1
ATOM 3225 O O . ARG A 1 603 ? 83.81612 -45.61833 -12.37256 1.000 42.41923 603 ARG A O 1
ATOM 3233 N N . ALA A 1 604 ? 85.86639 -46.52889 -12.60026 1.000 44.85671 604 ALA A N 1
ATOM 3234 C CA . ALA A 1 604 ? 86.35121 -45.94927 -11.35260 1.000 38.24499 604 ALA A CA 1
ATOM 3235 C C . ALA A 1 604 ? 86.37728 -44.43067 -11.42971 1.000 42.36990 604 ALA A C 1
ATOM 3236 O O . ALA A 1 604 ? 85.93740 -43.74391 -10.50001 1.000 54.13817 604 ALA A O 1
ATOM 3238 N N . TYR A 1 605 ? 86.88465 -43.88994 -12.53745 1.000 41.12255 605 TYR A N 1
ATOM 3239 C CA . TYR A 1 605 ? 86.93370 -42.44339 -12.70672 1.000 40.35158 605 TYR A CA 1
ATOM 3240 C C . TYR A 1 605 ? 85.53222 -41.85535 -12.79502 1.000 42.24260 605 TYR A C 1
ATOM 3241 O O . TYR A 1 605 ? 85.25598 -40.80820 -12.19949 1.000 44.42227 605 TYR A O 1
ATOM 3250 N N . ALA A 1 606 ? 84.63181 -42.51657 -13.52652 1.000 41.69651 606 ALA A N 1
ATOM 3251 C CA . ALA A 1 606 ? 83.26621 -42.01493 -13.63508 1.000 44.93504 606 ALA A CA 1
ATOM 3252 C C . ALA A 1 606 ? 82.57074 -42.03627 -12.28203 1.000 48.82185 606 ALA A C 1
ATOM 3253 O O . ALA A 1 606 ? 81.84326 -41.09899 -11.93344 1.000 46.63785 606 ALA A O 1
ATOM 3255 N N . GLU A 1 607 ? 82.78580 -43.10103 -11.50519 1.000 51.23598 607 GLU A N 1
ATOM 3256 C CA . GLU A 1 607 ? 82.27738 -43.14515 -10.13774 1.000 46.91707 607 GLU A CA 1
ATOM 3257 C C . GLU A 1 607 ? 82.80672 -41.96986 -9.32176 1.000 50.52754 607 GLU A C 1
ATOM 3258 O O . GLU A 1 607 ? 82.07408 -41.37711 -8.51995 1.000 47.17161 607 GLU A O 1
ATOM 3264 N N . GLY A 1 608 ? 84.07213 -41.60134 -9.53707 1.000 48.71513 608 GLY A N 1
ATOM 3265 C CA . GLY A 1 608 ? 84.64343 -40.47558 -8.81634 1.000 39.86571 608 GLY A CA 1
ATOM 3266 C C . GLY A 1 608 ? 84.01924 -39.14673 -9.18941 1.000 46.17118 608 GLY A C 1
ATOM 3267 O O . GLY A 1 608 ? 83.83787 -38.27534 -8.33521 1.000 49.25472 608 GLY A O 1
ATOM 3268 N N . LEU A 1 609 ? 83.69147 -38.96694 -10.46878 1.000 47.72131 609 LEU A N 1
ATOM 3269 C CA . LEU A 1 609 ? 83.00544 -37.74996 -10.88537 1.000 45.36927 609 LEU A CA 1
ATOM 3270 C C . LEU A 1 609 ? 81.67549 -37.58702 -10.15811 1.000 50.37153 609 LEU A C 1
ATOM 3271 O O . LEU A 1 609 ? 81.34216 -36.48700 -9.70229 1.000 53.46880 609 LEU A O 1
ATOM 3276 N N . ALA A 1 610 ? 80.90367 -38.67080 -10.03476 1.000 49.76985 610 ALA A N 1
ATOM 3277 C CA . ALA A 1 610 ? 79.63766 -38.59007 -9.31681 1.000 49.48483 610 ALA A CA 1
ATOM 3278 C C . ALA A 1 610 ? 79.86464 -38.28824 -7.84994 1.000 49.18847 610 ALA A C 1
ATOM 3279 O O . ALA A 1 610 ? 79.05986 -37.58897 -7.22310 1.000 52.19946 610 ALA A O 1
ATOM 3281 N N . TRP A 1 611 ? 80.95577 -38.80712 -7.29204 1.000 43.14236 611 TRP A N 1
ATOM 3282 C CA . TRP A 1 611 ? 81.26042 -38.57071 -5.89025 1.000 44.43421 611 TRP A CA 1
ATOM 3283 C C . TRP A 1 611 ? 81.58813 -37.10627 -5.64438 1.000 47.54314 611 TRP A C 1
ATOM 3284 O O . TRP A 1 611 ? 81.04235 -36.48332 -4.72723 1.000 50.52035 611 TRP A O 1
ATOM 3295 N N . VAL A 1 612 ? 82.47372 -36.53517 -6.46181 1.000 43.92145 612 VAL A N 1
ATOM 3296 C CA . VAL A 1 612 ? 82.88859 -35.15428 -6.24197 1.000 45.57703 612 VAL A CA 1
ATOM 3297 C C . VAL A 1 612 ? 81.71930 -34.20422 -6.44552 1.000 46.85538 612 VAL A C 1
ATOM 3298 O O . VAL A 1 612 ? 81.58929 -33.19774 -5.73905 1.000 54.07326 612 VAL A O 1
ATOM 3302 N N . LEU A 1 613 ? 80.84114 -34.51156 -7.39794 1.000 52.79318 613 LEU A N 1
ATOM 3303 C CA . LEU A 1 613 ? 79.71570 -33.62231 -7.65299 1.000 56.91394 613 LEU A CA 1
ATOM 3304 C C . LEU A 1 613 ? 78.73888 -33.61758 -6.48253 1.000 49.58053 613 LEU A C 1
ATOM 3305 O O . LEU A 1 613 ? 78.21734 -32.56065 -6.10830 1.000 51.11590 613 LEU A O 1
ATOM 3310 N N . GLN A 1 614 ? 78.47575 -34.78258 -5.88950 1.000 45.18262 614 GLN A N 1
ATOM 3311 C CA . GLN A 1 614 ? 77.62712 -34.80437 -4.70267 1.000 53.92939 614 GLN A CA 1
ATOM 3312 C C . GLN A 1 614 ? 78.32217 -34.14229 -3.52262 1.000 50.86545 614 GLN A C 1
ATOM 3313 O O . GLN A 1 614 ? 77.69566 -33.38962 -2.76842 1.000 50.65623 614 GLN A O 1
ATOM 3319 N N . TYR A 1 615 ? 79.61496 -34.42422 -3.34653 1.000 46.14936 615 TYR A N 1
ATOM 3320 C CA . TYR A 1 615 ? 80.38528 -33.81613 -2.26855 1.000 43.87407 615 TYR A CA 1
ATOM 3321 C C . TYR A 1 615 ? 80.29276 -32.29591 -2.31692 1.000 53.52252 615 TYR A C 1
ATOM 3322 O O . TYR A 1 615 ? 80.10336 -31.63992 -1.28407 1.000 59.43374 615 TYR A O 1
ATOM 3331 N N . TYR A 1 616 ? 80.39710 -31.72058 -3.51439 1.000 48.07050 616 TYR A N 1
ATOM 3332 C CA . TYR A 1 616 ? 80.42596 -30.27145 -3.64668 1.000 47.29228 616 TYR A CA 1
ATOM 3333 C C . TYR A 1 616 ? 79.04413 -29.64694 -3.50466 1.000 43.22130 616 TYR A C 1
ATOM 3334 O O . TYR A 1 616 ? 78.93532 -28.49206 -3.08239 1.000 50.12811 616 TYR A O 1
ATOM 3343 N N . TYR A 1 617 ? 77.98415 -30.37987 -3.83582 1.000 45.28184 617 TYR A N 1
ATOM 3344 C CA . TYR A 1 617 ? 76.65087 -29.79696 -3.90665 1.000 52.85298 617 TYR A CA 1
ATOM 3345 C C . TYR A 1 617 ? 75.70934 -30.23744 -2.79682 1.000 55.35006 617 TYR A C 1
ATOM 3346 O O . TYR A 1 617 ? 74.81355 -29.47358 -2.43596 1.000 55.56015 617 TYR A O 1
ATOM 3355 N N . GLN A 1 618 ? 75.88156 -31.43825 -2.24184 1.000 53.00424 618 GLN A N 1
ATOM 3356 C CA . GLN A 1 618 ? 74.97113 -31.93768 -1.22192 1.000 51.94468 618 GLN A CA 1
ATOM 3357 C C . GLN A 1 618 ? 75.65823 -32.48183 0.02507 1.000 53.55928 618 GLN A C 1
ATOM 3358 O O . GLN A 1 618 ? 74.96264 -32.87711 0.96588 1.000 61.52555 618 GLN A O 1
ATOM 3364 N N . GLY A 1 619 ? 76.97968 -32.51785 0.06593 1.000 48.85497 619 GLY A N 1
ATOM 3365 C CA . GLY A 1 619 ? 77.69129 -33.09468 1.18436 1.000 38.05481 619 GLY A CA 1
ATOM 3366 C C . GLY A 1 619 ? 78.28457 -34.45029 0.83664 1.000 49.88008 619 GLY A C 1
ATOM 3367 O O . GLY A 1 619 ? 77.85011 -35.13738 -0.09137 1.000 55.51888 619 GLY A O 1
ATOM 3368 N N . CYS A 1 620 ? 79.29581 -34.83752 1.61075 1.000 51.46489 620 CYS A N 1
ATOM 3369 C CA . CYS A 1 620 ? 80.04837 -36.05327 1.32210 1.000 48.18991 620 CYS A CA 1
ATOM 3370 C C . CYS A 1 620 ? 79.12675 -37.26537 1.25745 1.000 45.13271 620 CYS A C 1
ATOM 3371 O O . CYS A 1 620 ? 78.43139 -37.55905 2.24127 1.000 49.92720 620 CYS A O 1
ATOM 3374 N N . PRO A 1 621 ? 79.08394 -37.98439 0.13972 1.000 46.11060 621 PRO A N 1
ATOM 3375 C CA . PRO A 1 621 ? 78.17263 -39.12706 0.03247 1.000 44.27498 621 PRO A CA 1
ATOM 3376 C C . PRO A 1 621 ? 78.79088 -40.41191 0.55170 1.000 47.92073 621 PRO A C 1
ATOM 3377 O O . PRO A 1 621 ? 78.07219 -41.37397 0.84265 1.000 47.13713 621 PRO A O 1
ATOM 3381 N N . SER A 1 622 ? 80.12028 -40.44149 0.65661 1.000 46.56769 622 SER A N 1
ATOM 3382 C CA . SER A 1 622 ? 80.83012 -41.61481 1.15903 1.000 48.15574 622 SER A CA 1
ATOM 3383 C C . SER A 1 622 ? 82.14687 -41.18531 1.78115 1.000 50.31740 622 SER A C 1
ATOM 3384 O O . SER A 1 622 ? 83.00832 -40.62930 1.09309 1.000 48.66513 622 SER A O 1
ATOM 3387 N N . TRP A 1 623 ? 82.31380 -41.46658 3.07120 1.000 49.53058 623 TRP A N 1
ATOM 3388 C CA . TRP A 1 623 ? 83.55483 -41.11887 3.74458 1.000 42.53322 623 TRP A CA 1
ATOM 3389 C C . TRP A 1 623 ? 84.66339 -42.13286 3.50605 1.000 46.44001 623 TRP A C 1
ATOM 3390 O O . TRP A 1 623 ? 85.80517 -41.87626 3.89934 1.000 48.60415 623 TRP A O 1
ATOM 3401 N N . GLU A 1 624 ? 84.36780 -43.26197 2.86038 1.000 49.46526 624 GLU A N 1
ATOM 3402 C CA . GLU A 1 624 ? 85.36095 -44.30505 2.65940 1.000 40.86065 624 GLU A CA 1
ATOM 3403 C C . GLU A 1 624 ? 85.82167 -44.45549 1.21762 1.000 44.42248 624 GLU A C 1
ATOM 3404 O O . GLU A 1 624 ? 86.87308 -45.06130 0.98762 1.000 47.93973 624 GLU A O 1
ATOM 3410 N N . TRP A 1 625 ? 85.07887 -43.91830 0.25184 1.000 49.55223 625 TRP A N 1
ATOM 3411 C CA . TRP A 1 625 ? 85.42396 -44.09234 -1.15263 1.000 44.00845 625 TRP A CA 1
ATOM 3412 C C . TRP A 1 625 ? 86.70691 -43.34622 -1.51023 1.000 48.54053 625 TRP A C 1
ATOM 3413 O O . TRP A 1 625 ? 86.99993 -42.26990 -0.97918 1.000 59.17012 625 TRP A O 1
ATOM 3424 N N . PHE A 1 626 ? 87.46546 -43.92187 -2.44308 1.000 42.74868 626 PHE A N 1
ATOM 3425 C CA . PHE A 1 626 ? 88.62988 -43.24753 -2.99690 1.000 42.89565 626 PHE A CA 1
ATOM 3426 C C . PHE A 1 626 ? 88.97473 -43.85933 -4.34870 1.000 51.62786 626 PHE A C 1
ATOM 3427 O O . PHE A 1 626 ? 88.80445 -45.06467 -4.54894 1.000 51.17445 626 PHE A O 1
ATOM 3435 N N . TYR A 1 627 ? 89.45399 -43.01668 -5.26430 1.000 47.74490 627 TYR A N 1
ATOM 3436 C CA . TYR A 1 627 ? 89.95121 -43.46721 -6.56148 1.000 41.14444 627 TYR A CA 1
ATOM 3437 C C . TYR A 1 627 ? 91.28630 -44.18036 -6.37151 1.000 47.00953 627 TYR A C 1
ATOM 3438 O O . TYR A 1 627 ? 92.25218 -43.55601 -5.91186 1.000 51.36706 627 TYR A O 1
ATOM 3447 N N . PRO A 1 628 ? 91.39130 -45.47176 -6.70089 1.000 45.20068 628 PRO A N 1
ATOM 3448 C CA . PRO A 1 628 ? 92.55478 -46.25218 -6.25916 1.000 45.42847 628 PRO A CA 1
ATOM 3449 C C . PRO A 1 628 ? 93.69131 -46.34469 -7.26655 1.000 49.16408 628 PRO A C 1
ATOM 3450 O O . PRO A 1 628 ? 94.42933 -47.33594 -7.26679 1.000 52.39016 628 PRO A O 1
ATOM 3454 N N . TYR A 1 629 ? 93.85526 -45.33957 -8.12285 1.000 46.20877 629 TYR A N 1
ATOM 3455 C CA . TYR A 1 629 ? 94.92243 -45.34756 -9.11422 1.000 50.51654 629 TYR A CA 1
ATOM 3456 C C . TYR A 1 629 ? 95.64790 -44.00989 -9.10361 1.000 45.98063 629 TYR A C 1
ATOM 3457 O O . TYR A 1 629 ? 95.08114 -42.97758 -8.73466 1.000 46.00851 629 TYR A O 1
ATOM 3466 N N . HIS A 1 630 ? 96.91627 -44.04028 -9.50279 1.000 37.62948 630 HIS A N 1
ATOM 3467 C CA . HIS A 1 630 ? 97.73403 -42.83703 -9.51618 1.000 45.14813 630 HIS A CA 1
ATOM 3468 C C . HIS A 1 630 ? 97.63215 -42.05796 -10.82087 1.000 50.99182 630 HIS A C 1
ATOM 3469 O O . HIS A 1 630 ? 98.07823 -40.90613 -10.87291 1.000 56.84555 630 HIS A O 1
ATOM 3476 N N . TYR A 1 631 ? 97.05064 -42.64435 -11.86431 1.000 46.06671 631 TYR A N 1
ATOM 3477 C CA . TYR A 1 631 ? 96.95301 -42.00278 -13.16402 1.000 45.20568 631 TYR A CA 1
ATOM 3478 C C . TYR A 1 631 ? 95.51487 -42.05008 -13.65821 1.000 48.13209 631 TYR A C 1
ATOM 3479 O O . TYR A 1 631 ? 94.71090 -42.87831 -13.22540 1.000 53.60114 631 TYR A O 1
ATOM 3488 N N . ALA A 1 632 ? 95.20249 -41.15232 -14.56555 1.000 53.44100 632 ALA A N 1
ATOM 3489 C CA . ALA A 1 632 ? 93.87205 -41.16947 -15.14913 1.000 48.33803 632 ALA A CA 1
ATOM 3490 C C . ALA A 1 632 ? 93.84421 -42.05164 -16.39346 1.000 48.48109 632 ALA A C 1
ATOM 3491 O O . ALA A 1 632 ? 94.87759 -42.26409 -17.03810 1.000 52.12384 632 ALA A O 1
ATOM 3493 N N . PRO A 1 633 ? 92.68628 -42.58260 -16.75471 1.000 45.99013 633 PRO A N 1
ATOM 3494 C CA . PRO A 1 633 ? 92.56588 -43.33694 -18.00452 1.000 52.37830 633 PRO A CA 1
ATOM 3495 C C . PRO A 1 633 ? 92.39354 -42.38131 -19.18123 1.000 44.71379 633 PRO A C 1
ATOM 3496 O O . PRO A 1 633 ? 92.37032 -41.16410 -19.02870 1.000 48.10244 633 PRO A O 1
ATOM 3500 N N . PHE A 1 634 ? 92.28025 -42.95593 -20.37162 1.000 50.09410 634 PHE A N 1
ATOM 3501 C CA . PHE A 1 634 ? 91.97440 -42.14989 -21.54155 1.000 54.24317 634 PHE A CA 1
ATOM 3502 C C . PHE A 1 634 ? 90.46541 -41.97142 -21.67769 1.000 56.86085 634 PHE A C 1
ATOM 3503 O O . PHE A 1 634 ? 89.67211 -42.74577 -21.13597 1.000 59.69093 634 PHE A O 1
ATOM 3511 N N . ALA A 1 635 ? 90.06941 -40.92716 -22.41023 1.000 45.74210 635 ALA A N 1
ATOM 3512 C CA . ALA A 1 635 ? 88.65095 -40.74183 -22.69483 1.000 44.30843 635 ALA A CA 1
ATOM 3513 C C . ALA A 1 635 ? 88.09499 -41.91202 -23.49086 1.000 55.01505 635 ALA A C 1
ATOM 3514 O O . ALA A 1 635 ? 86.90645 -42.23353 -23.38021 1.000 57.17649 635 ALA A O 1
ATOM 3516 N N . ALA A 1 636 ? 88.94172 -42.56526 -24.28855 1.000 60.13573 636 ALA A N 1
ATOM 3517 C CA . ALA A 1 636 ? 88.52368 -43.73617 -25.04351 1.000 44.54988 636 ALA A CA 1
ATOM 3518 C C . ALA A 1 636 ? 88.13060 -44.89878 -24.14595 1.000 46.22093 636 ALA A C 1
ATOM 3519 O O . ALA A 1 636 ? 87.41581 -45.79669 -24.59958 1.000 57.31295 636 ALA A O 1
ATOM 3521 N N . ASP A 1 637 ? 88.57311 -44.90223 -22.88947 1.000 47.41683 637 ASP A N 1
ATOM 3522 C CA . ASP A 1 637 ? 88.35026 -46.02692 -21.99126 1.000 45.52081 637 ASP A CA 1
ATOM 3523 C C . ASP A 1 637 ? 87.04607 -45.92424 -21.20971 1.000 51.00550 637 ASP A C 1
ATOM 3524 O O . ASP A 1 637 ? 86.70244 -46.86222 -20.48101 1.000 49.28342 637 ASP A O 1
ATOM 3529 N N . PHE A 1 638 ? 86.31348 -44.82069 -21.34777 1.000 52.49339 638 PHE A N 1
ATOM 3530 C CA . PHE A 1 638 ? 84.99856 -44.66215 -20.72727 1.000 50.88499 638 PHE A CA 1
ATOM 3531 C C . PHE A 1 638 ? 83.96030 -45.26050 -21.66830 1.000 54.65690 638 PHE A C 1
ATOM 3532 O O . PHE A 1 638 ? 83.56392 -44.63105 -22.65154 1.000 56.30900 638 PHE A O 1
ATOM 3540 N N . VAL A 1 639 ? 83.51187 -46.47840 -21.37569 1.000 58.40742 639 VAL A N 1
ATOM 3541 C CA . VAL A 1 639 ? 82.52116 -47.14760 -22.20755 1.000 54.93575 639 VAL A CA 1
ATOM 3542 C C . VAL A 1 639 ? 81.37160 -47.62982 -21.33285 1.000 61.13152 639 VAL A C 1
ATOM 3543 O O . VAL A 1 639 ? 81.55330 -47.96583 -20.15728 1.000 71.69878 639 VAL A O 1
ATOM 3547 N N . ASP A 1 640 ? 80.17243 -47.63653 -21.91761 1.000 57.82445 640 ASP A N 1
ATOM 3548 C CA . ASP A 1 640 ? 78.96898 -48.17164 -21.27981 1.000 63.91980 640 ASP A CA 1
ATOM 3549 C C . ASP A 1 640 ? 78.65346 -47.47780 -19.95831 1.000 57.66642 640 ASP A C 1
ATOM 3550 O O . ASP A 1 640 ? 78.12274 -48.10037 -19.03612 1.000 65.82211 640 ASP A O 1
ATOM 3555 N N . LEU A 1 641 ? 78.96660 -46.18450 -19.85144 1.000 54.00239 641 LEU A N 1
ATOM 3556 C CA . LEU A 1 641 ? 78.70016 -45.46609 -18.60862 1.000 58.87085 641 LEU A CA 1
ATOM 3557 C C . LEU A 1 641 ? 77.21388 -45.38393 -18.29406 1.000 62.53093 641 LEU A C 1
ATOM 3558 O O . LEU A 1 641 ? 76.84759 -45.21892 -17.12459 1.000 58.70178 641 LEU A O 1
ATOM 3563 N N . ALA A 1 642 ? 76.34957 -45.49200 -19.30479 1.000 53.12146 642 ALA A N 1
ATOM 3564 C CA . ALA A 1 642 ? 74.91836 -45.46351 -19.04293 1.000 55.12188 642 ALA A CA 1
ATOM 3565 C C . ALA A 1 642 ? 74.45074 -46.69045 -18.27320 1.000 61.36940 642 ALA A C 1
ATOM 3566 O O . ALA A 1 642 ? 73.36474 -46.65941 -17.68541 1.000 68.67573 642 ALA A O 1
ATOM 3568 N N . LYS A 1 643 ? 75.24206 -47.76090 -18.25898 1.000 56.04154 643 LYS A N 1
ATOM 3569 C CA . LYS A 1 643 ? 74.89573 -48.98371 -17.54867 1.000 55.48179 643 LYS A CA 1
ATOM 3570 C C . LYS A 1 643 ? 75.37460 -48.98785 -16.09971 1.000 57.69940 643 LYS A C 1
ATOM 3571 O O . LYS A 1 643 ? 75.11474 -49.95558 -15.37944 1.000 63.95599 643 LYS A O 1
ATOM 3577 N N . MET A 1 644 ? 76.06569 -47.94365 -15.65455 1.000 58.49498 644 MET A N 1
ATOM 3578 C CA . MET A 1 644 ? 76.52627 -47.88201 -14.27656 1.000 58.54620 644 MET A CA 1
ATOM 3579 C C . MET A 1 644 ? 75.37029 -47.55409 -13.34153 1.000 63.55544 644 MET A C 1
ATOM 3580 O O . MET A 1 644 ? 74.48456 -46.76212 -13.67485 1.000 57.05653 644 MET A O 1
ATOM 3585 N N . GLU A 1 645 ? 75.37958 -48.18317 -12.16797 1.000 66.17242 645 GLU A N 1
ATOM 3586 C CA . GLU A 1 645 ? 74.42178 -47.90297 -11.09990 1.000 55.29964 645 GLU A CA 1
ATOM 3587 C C . GLU A 1 645 ? 75.24083 -47.55111 -9.86513 1.000 59.68462 645 GLU A C 1
ATOM 3588 O O . GLU A 1 645 ? 75.75057 -48.44013 -9.17734 1.000 68.90419 645 GLU A O 1
ATOM 3594 N N . ILE A 1 646 ? 75.37116 -46.25677 -9.59543 1.000 57.59813 646 ILE A N 1
ATOM 3595 C CA . ILE A 1 646 ? 76.24084 -45.76360 -8.53508 1.000 58.80549 646 ILE A CA 1
ATOM 3596 C C . ILE A 1 646 ? 75.45040 -45.66719 -7.23922 1.000 66.27577 646 ILE A C 1
ATOM 3597 O O . ILE A 1 646 ? 74.44803 -44.94843 -7.16854 1.000 71.92682 646 ILE A O 1
ATOM 3602 N N . LYS A 1 647 ? 75.91100 -46.37256 -6.20723 1.000 60.46196 647 LYS A N 1
ATOM 3603 C CA . LYS A 1 647 ? 75.31488 -46.29390 -4.87853 1.000 65.65748 647 LYS A CA 1
ATOM 3604 C C . LYS A 1 647 ? 76.41920 -46.04101 -3.86502 1.000 66.23842 647 LYS A C 1
ATOM 3605 O O . LYS A 1 647 ? 77.39238 -46.80010 -3.79984 1.000 69.75151 647 LYS A O 1
ATOM 3611 N N . PHE A 1 648 ? 76.26562 -44.98148 -3.07732 1.000 62.96461 648 PHE A N 1
ATOM 3612 C CA . PHE A 1 648 ? 77.26358 -44.56565 -2.10199 1.000 60.82954 648 PHE A CA 1
ATOM 3613 C C . PHE A 1 648 ? 76.76056 -44.83869 -0.69145 1.000 74.22375 648 PHE A C 1
ATOM 3614 O O . PHE A 1 648 ? 75.66292 -44.40585 -0.32255 1.000 74.65858 648 PHE A O 1
ATOM 3622 N N . GLU A 1 649 ? 77.56266 -45.55381 0.09088 1.000 77.61386 649 GLU A N 1
ATOM 3623 C CA . GLU A 1 649 ? 77.31737 -45.70047 1.51703 1.000 69.27062 649 GLU A CA 1
ATOM 3624 C C . GLU A 1 649 ? 78.05674 -44.59680 2.26130 1.000 66.04327 649 GLU A C 1
ATOM 3625 O O . GLU A 1 649 ? 79.21763 -44.30331 1.95993 1.000 58.78421 649 GLU A O 1
ATOM 3631 N N . LYS A 1 650 ? 77.37383 -43.97805 3.23002 1.000 69.21002 650 LYS A N 1
ATOM 3632 C CA . LYS A 1 650 ? 77.98847 -42.88241 3.97446 1.000 53.58048 650 LYS A CA 1
ATOM 3633 C C . LYS A 1 650 ? 79.29904 -43.32431 4.61168 1.000 56.08991 650 LYS A C 1
ATOM 3634 O O . LYS A 1 650 ? 80.29423 -42.59006 4.57917 1.000 49.67206 650 LYS A O 1
ATOM 3640 N N . GLY A 1 651 ? 79.32770 -44.52636 5.17165 1.000 48.11871 651 GLY A N 1
ATOM 3641 C CA . GLY A 1 651 ? 80.56876 -45.07932 5.65985 1.000 53.44665 651 GLY A CA 1
ATOM 3642 C C . GLY A 1 651 ? 80.90308 -44.62272 7.06548 1.000 50.24772 651 GLY A C 1
ATOM 3643 O O . GLY A 1 651 ? 80.12287 -43.95268 7.74985 1.000 55.77196 651 GLY A O 1
ATOM 3644 N N . ARG A 1 652 ? 82.10582 -44.99870 7.49344 1.000 42.53837 652 ARG A N 1
ATOM 3645 C CA . ARG A 1 652 ? 82.58316 -44.75624 8.84890 1.000 44.64583 652 ARG A CA 1
ATOM 3646 C C . ARG A 1 652 ? 83.61044 -43.63220 8.83835 1.000 50.30731 652 ARG A C 1
ATOM 3647 O O . ARG A 1 652 ? 84.63011 -43.72586 8.14762 1.000 56.91241 652 ARG A O 1
ATOM 3655 N N . ILE A 1 653 ? 83.34414 -42.57578 9.60915 1.000 50.26581 653 ILE A N 1
ATOM 3656 C CA . ILE A 1 653 ? 84.30299 -41.48544 9.74003 1.000 47.17483 653 ILE A CA 1
ATOM 3657 C C . ILE A 1 653 ? 85.47544 -41.93813 10.60098 1.000 42.46494 653 ILE A C 1
ATOM 3658 O O . ILE A 1 653 ? 85.29817 -42.61630 11.62036 1.000 58.07720 653 ILE A O 1
ATOM 3663 N N . SER A 1 654 ? 86.68441 -41.57616 10.18973 1.000 46.53730 654 SER A N 1
ATOM 3664 C CA . SER A 1 654 ? 87.86472 -41.98299 10.93315 1.000 45.25685 654 SER A CA 1
ATOM 3665 C C . SER A 1 654 ? 87.96515 -41.22198 12.24945 1.000 55.36475 654 SER A C 1
ATOM 3666 O O . SER A 1 654 ? 87.56737 -40.05855 12.35680 1.000 50.70392 654 SER A O 1
ATOM 3669 N N . ARG A 1 655 ? 88.50245 -41.90008 13.25943 1.000 51.13983 655 ARG A N 1
ATOM 3670 C CA . ARG A 1 655 ? 88.87898 -41.23908 14.49085 1.000 46.62550 655 ARG A CA 1
ATOM 3671 C C . ARG A 1 655 ? 90.14778 -40.42219 14.26073 1.000 56.85963 655 ARG A C 1
ATOM 3672 O O . ARG A 1 655 ? 90.88418 -40.66414 13.29999 1.000 57.82941 655 ARG A O 1
ATOM 3680 N N . PRO A 1 656 ? 90.42223 -39.43924 15.12506 1.000 57.29639 656 PRO A N 1
ATOM 3681 C CA . PRO A 1 656 ? 91.61763 -38.60416 14.91520 1.000 52.52907 656 PRO A CA 1
ATOM 3682 C C . PRO A 1 656 ? 92.91248 -39.39406 14.76159 1.000 49.55673 656 PRO A C 1
ATOM 3683 O O . PRO A 1 656 ? 93.71210 -39.07803 13.87281 1.000 44.55928 656 PRO A O 1
ATOM 3687 N N . PHE A 1 657 ? 93.13785 -40.42065 15.58815 1.000 52.72245 657 PHE A N 1
ATOM 3688 C CA . PHE A 1 657 ? 94.39518 -41.16299 15.51496 1.000 48.08388 657 PHE A CA 1
ATOM 3689 C C . PHE A 1 657 ? 94.46036 -42.02239 14.26156 1.000 50.65333 657 PHE A C 1
ATOM 3690 O O . PHE A 1 657 ? 95.53469 -42.19079 13.67339 1.000 50.59343 657 PHE A O 1
ATOM 3698 N N . GLU A 1 658 ? 93.32780 -42.59784 13.85370 1.000 53.94861 658 GLU A N 1
ATOM 3699 C CA . GLU A 1 658 ? 93.29115 -43.34225 12.59996 1.000 49.90969 658 GLU A CA 1
ATOM 3700 C C . GLU A 1 658 ? 93.61543 -42.43366 11.42302 1.000 48.89370 658 GLU A C 1
ATOM 3701 O O . GLU A 1 658 ? 94.43521 -42.78163 10.56451 1.000 46.12859 658 GLU A O 1
ATOM 3707 N N . GLN A 1 659 ? 93.00192 -41.24927 11.38518 1.000 44.90986 659 GLN A N 1
ATOM 3708 C CA . GLN A 1 659 ? 93.30814 -40.28902 10.33213 1.000 49.16219 659 GLN A CA 1
ATOM 3709 C C . GLN A 1 659 ? 94.78827 -39.91692 10.33585 1.000 51.37016 659 GLN A C 1
ATOM 3710 O O . GLN A 1 659 ? 95.39657 -39.75717 9.27184 1.000 54.26153 659 GLN A O 1
ATOM 3716 N N . LEU A 1 660 ? 95.38999 -39.79159 11.52178 1.000 50.36580 660 LEU A N 1
ATOM 3717 C CA . LEU A 1 660 ? 96.82036 -39.50544 11.60264 1.000 46.96095 660 LEU A CA 1
ATOM 3718 C C . LEU A 1 660 ? 97.64142 -40.62065 10.96621 1.000 54.51572 660 LEU A C 1
ATOM 3719 O O . LEU A 1 660 ? 98.55272 -40.36302 10.17006 1.000 54.23103 660 LEU A O 1
ATOM 3724 N N . MET A 1 661 ? 97.33459 -41.87233 11.31198 1.000 42.68403 661 MET A N 1
ATOM 3725 C CA . MET A 1 661 ? 98.02236 -43.00892 10.71648 1.000 41.35945 661 MET A CA 1
ATOM 3726 C C . MET A 1 661 ? 97.76019 -43.13709 9.22278 1.000 51.18198 661 MET A C 1
ATOM 3727 O O . MET A 1 661 ? 98.47881 -43.88181 8.54618 1.000 50.89161 661 MET A O 1
ATOM 3732 N N . SER A 1 662 ? 96.76377 -42.42913 8.69388 1.000 48.19934 662 SER A N 1
ATOM 3733 C CA . SER A 1 662 ? 96.40583 -42.52567 7.28813 1.000 43.33893 662 SER A CA 1
ATOM 3734 C C . SER A 1 662 ? 96.98150 -41.40666 6.43380 1.000 45.14539 662 SER A C 1
ATOM 3735 O O . SER A 1 662 ? 96.82801 -41.45184 5.21105 1.000 50.03418 662 SER A O 1
ATOM 3738 N N . VAL A 1 663 ? 97.61356 -40.39861 7.03403 1.000 43.10981 663 VAL A N 1
ATOM 3739 C CA . VAL A 1 663 ? 98.08135 -39.24691 6.27031 1.000 46.30437 663 VAL A CA 1
ATOM 3740 C C . VAL A 1 663 ? 99.51685 -38.90208 6.64326 1.000 55.40869 663 VAL A C 1
ATOM 3741 O O . VAL A 1 663 ? 100.18071 -38.13757 5.93489 1.000 58.12676 663 VAL A O 1
ATOM 3745 N N . LEU A 1 664 ? 100.01142 -39.45477 7.77041 1.000 52.93252 664 LEU A N 1
ATOM 3746 C CA . LEU A 1 664 ? 101.36708 -39.06247 8.13004 1.000 47.29506 664 LEU A CA 1
ATOM 3747 C C . LEU A 1 664 ? 102.37269 -40.13932 7.73912 1.000 51.79076 664 LEU A C 1
ATOM 3748 O O . LEU A 1 664 ? 102.03396 -41.32583 7.67790 1.000 60.38996 664 LEU A O 1
ATOM 3753 N N . PRO A 1 665 ? 103.61632 -39.74948 7.45466 1.000 46.68924 665 PRO A N 1
ATOM 3754 C CA . PRO A 1 665 ? 104.67902 -40.74541 7.28938 1.000 43.89853 665 PRO A CA 1
ATOM 3755 C C . PRO A 1 665 ? 105.30020 -41.09372 8.63103 1.000 61.48934 665 PRO A C 1
ATOM 3756 O O . PRO A 1 665 ? 104.94235 -40.49045 9.64859 1.000 58.30877 665 PRO A O 1
ATOM 3760 N N . ALA A 1 666 ? 106.24066 -42.04016 8.65432 1.000 61.96295 666 ALA A N 1
ATOM 3761 C CA . ALA A 1 666 ? 106.88770 -42.39214 9.91215 1.000 50.67424 666 ALA A CA 1
ATOM 3762 C C . ALA A 1 666 ? 107.74674 -41.26264 10.47038 1.000 50.08947 666 ALA A C 1
ATOM 3763 O O . ALA A 1 666 ? 107.96062 -41.21481 11.68346 1.000 49.13939 666 ALA A O 1
ATOM 3765 N N . ALA A 1 667 ? 108.23799 -40.35341 9.62561 1.000 60.25169 667 ALA A N 1
ATOM 3766 C CA . ALA A 1 667 ? 109.07032 -39.26403 10.12048 1.000 49.68617 667 ALA A CA 1
ATOM 3767 C C . ALA A 1 667 ? 108.28662 -38.26518 10.95971 1.000 56.77062 667 ALA A C 1
ATOM 3768 O O . ALA A 1 667 ? 108.89874 -37.44431 11.64802 1.000 51.72421 667 ALA A O 1
ATOM 3770 N N . SER A 1 668 ? 106.95524 -38.30015 10.91165 1.000 52.14168 668 SER A N 1
ATOM 3771 C CA . SER A 1 668 ? 106.13051 -37.37561 11.67732 1.000 50.34819 668 SER A CA 1
ATOM 3772 C C . SER A 1 668 ? 105.44949 -38.05765 12.85588 1.000 53.91965 668 SER A C 1
ATOM 3773 O O . SER A 1 668 ? 104.48002 -37.52119 13.40207 1.000 53.59516 668 SER A O 1
ATOM 3776 N N . ARG A 1 669 ? 105.94078 -39.23050 13.26387 1.000 55.38531 669 ARG A N 1
ATOM 3777 C CA . ARG A 1 669 ? 105.26050 -40.00726 14.29434 1.000 50.23342 669 ARG A CA 1
ATOM 3778 C C . ARG A 1 669 ? 105.24356 -39.30698 15.64426 1.000 54.27276 669 ARG A C 1
ATOM 3779 O O . ARG A 1 669 ? 104.50031 -39.73520 16.53467 1.000 53.28390 669 ARG A O 1
ATOM 3787 N N . HIS A 1 670 ? 106.03677 -38.24705 15.81402 1.000 54.26681 670 HIS A N 1
ATOM 3788 C CA . HIS A 1 670 ? 105.98514 -37.46676 17.04263 1.000 41.63730 670 HIS A CA 1
ATOM 3789 C C . HIS A 1 670 ? 104.57448 -36.98214 17.33970 1.000 42.01271 670 HIS A C 1
ATOM 3790 O O . HIS A 1 670 ? 104.18355 -36.89429 18.50738 1.000 68.02000 670 HIS A O 1
ATOM 3797 N N . ALA A 1 671 ? 103.79707 -36.66727 16.30712 1.000 47.41912 671 ALA A N 1
ATOM 3798 C CA . ALA A 1 671 ? 102.42875 -36.20533 16.49349 1.000 50.28801 671 ALA A CA 1
ATOM 3799 C C . ALA A 1 671 ? 101.44981 -37.34302 16.73954 1.000 47.52764 671 ALA A C 1
ATOM 3800 O O . ALA A 1 671 ? 100.24870 -37.08523 16.86562 1.000 52.55528 671 ALA A O 1
ATOM 3802 N N . ILE A 1 672 ? 101.93144 -38.57927 16.81913 1.000 45.91827 672 ILE A N 1
ATOM 3803 C CA . ILE A 1 672 ? 101.08639 -39.76062 16.97918 1.000 49.14162 672 ILE A CA 1
ATOM 3804 C C . ILE A 1 672 ? 101.38236 -40.38116 18.33995 1.000 44.57761 672 ILE A C 1
ATOM 3805 O O . ILE A 1 672 ? 102.54339 -40.37999 18.77157 1.000 50.72607 672 ILE A O 1
ATOM 3810 N N . PRO A 1 673 ? 100.38152 -40.89243 19.05680 1.000 41.75490 673 PRO A N 1
ATOM 3811 C CA . PRO A 1 673 ? 100.65534 -41.58762 20.32154 1.000 47.19044 673 PRO A CA 1
ATOM 3812 C C . PRO A 1 673 ? 101.67866 -42.70231 20.14573 1.000 51.74893 673 PRO A C 1
ATOM 3813 O O . PRO A 1 673 ? 101.66196 -43.43504 19.15387 1.000 56.10998 673 PRO A O 1
ATOM 3817 N N . GLU A 1 674 ? 102.57534 -42.83342 21.13004 1.000 48.11431 674 GLU A N 1
ATOM 3818 C CA . GLU A 1 674 ? 103.68955 -43.76554 20.98939 1.000 46.13411 674 GLU A CA 1
ATOM 3819 C C . GLU A 1 674 ? 103.23595 -45.21449 20.91081 1.000 48.19952 674 GLU A C 1
ATOM 3820 O O . GLU A 1 674 ? 104.01279 -46.06890 20.47258 1.000 58.84974 674 GLU A O 1
ATOM 3826 N N . VAL A 1 675 ? 102.00009 -45.51593 21.31517 1.000 47.91170 675 VAL A N 1
ATOM 3827 C CA . VAL A 1 675 ? 101.53353 -46.89553 21.27973 1.000 39.37553 675 VAL A CA 1
ATOM 3828 C C . VAL A 1 675 ? 101.44871 -47.40878 19.85829 1.000 48.30588 675 VAL A C 1
ATOM 3829 O O . VAL A 1 675 ? 101.42308 -48.62368 19.63948 1.000 63.24179 675 VAL A O 1
ATOM 3833 N N . TYR A 1 676 ? 101.41570 -46.50763 18.87830 1.000 50.59489 676 TYR A N 1
ATOM 3834 C CA . TYR A 1 676 ? 101.28600 -46.87205 17.47713 1.000 40.84939 676 TYR A CA 1
ATOM 3835 C C . TYR A 1 676 ? 102.61369 -46.86611 16.73079 1.000 44.76176 676 TYR A C 1
ATOM 3836 O O . TYR A 1 676 ? 102.68042 -47.40585 15.62364 1.000 46.29171 676 TYR A O 1
ATOM 3845 N N . HIS A 1 677 ? 103.67409 -46.30902 17.32336 1.000 45.29809 677 HIS A N 1
ATOM 3846 C CA . HIS A 1 677 ? 104.90324 -46.05242 16.57564 1.000 44.07117 677 HIS A CA 1
ATOM 3847 C C . HIS A 1 677 ? 105.51550 -47.32387 15.99948 1.000 48.44482 677 HIS A C 1
ATOM 3848 O O . HIS A 1 677 ? 106.10186 -47.29327 14.91251 1.000 50.04749 677 HIS A O 1
ATOM 3855 N N . ASP A 1 678 ? 105.41570 -48.44729 16.71372 1.000 63.95084 678 ASP A N 1
ATOM 3856 C CA . ASP A 1 678 ? 106.04355 -49.66491 16.20995 1.000 53.21917 678 ASP A CA 1
ATOM 3857 C C . ASP A 1 678 ? 105.41404 -50.11255 14.89749 1.000 55.15093 678 ASP A C 1
ATOM 3858 O O . ASP A 1 678 ? 106.08311 -50.75044 14.07621 1.000 65.28117 678 ASP A O 1
ATOM 3863 N N . LEU A 1 679 ? 104.14152 -49.77407 14.67057 1.000 45.50159 679 LEU A N 1
ATOM 3864 C CA . LEU A 1 679 ? 103.48203 -50.14809 13.42586 1.000 42.50761 679 LEU A CA 1
ATOM 3865 C C . LEU A 1 679 ? 104.08363 -49.44327 12.21806 1.000 51.83618 679 LEU A C 1
ATOM 3866 O O . LEU A 1 679 ? 103.94060 -49.93441 11.09417 1.000 49.38304 679 LEU A O 1
ATOM 3871 N N . MET A 1 680 ? 104.74786 -48.30660 12.42711 1.000 49.95057 680 MET A N 1
ATOM 3872 C CA . MET A 1 680 ? 105.28701 -47.49515 11.34734 1.000 43.09551 680 MET A CA 1
ATOM 3873 C C . MET A 1 680 ? 106.77200 -47.71787 11.09783 1.000 45.35412 680 MET A C 1
ATOM 3874 O O . MET A 1 680 ? 107.25242 -47.39741 10.00507 1.000 56.61478 680 MET A O 1
ATOM 3879 N N . THR A 1 681 ? 107.50292 -48.26329 12.06613 1.000 44.21962 681 THR A N 1
ATOM 3880 C CA . THR A 1 681 ? 108.95358 -48.35031 11.99243 1.000 40.14013 681 THR A CA 1
ATOM 3881 C C . THR A 1 681 ? 109.50801 -49.76600 12.07365 1.000 48.23948 681 THR A C 1
ATOM 3882 O O . THR A 1 681 ? 110.56579 -50.02381 11.50070 1.000 54.32360 681 THR A O 1
ATOM 3886 N N . ASP A 1 682 ? 108.84984 -50.67758 12.77369 1.000 53.58557 682 ASP A N 1
ATOM 3887 C CA . ASP A 1 682 ? 109.33361 -52.05504 12.84784 1.000 54.79905 682 ASP A CA 1
ATOM 3888 C C . ASP A 1 682 ? 109.20750 -52.70889 11.47678 1.000 56.52259 682 ASP A C 1
ATOM 3889 O O . ASP A 1 682 ? 108.10796 -52.72094 10.90738 1.000 50.06502 682 ASP A O 1
ATOM 3894 N N . PRO A 1 683 ? 110.28948 -53.24444 10.90370 1.000 56.68617 683 PRO A N 1
ATOM 3895 C CA . PRO A 1 683 ? 110.15724 -53.97338 9.63235 1.000 56.90573 683 PRO A CA 1
ATOM 3896 C C . PRO A 1 683 ? 109.26002 -55.19675 9.72569 1.000 57.95052 683 PRO A C 1
ATOM 3897 O O . PRO A 1 683 ? 108.69627 -55.61200 8.70500 1.000 66.07658 683 PRO A O 1
ATOM 3901 N N . ASN A 1 684 ? 109.10609 -55.78573 10.90937 1.000 56.20516 684 ASN A N 1
ATOM 3902 C CA . ASN A 1 684 ? 108.16361 -56.87776 11.10759 1.000 55.22937 684 ASN A CA 1
ATOM 3903 C C . ASN A 1 684 ? 106.74352 -56.39375 11.35769 1.000 49.09781 684 ASN A C 1
ATOM 3904 O O . ASN A 1 684 ? 105.87754 -57.21713 11.66731 1.000 45.89249 684 ASN A O 1
ATOM 3909 N N . SER A 1 685 ? 106.48630 -55.09469 11.23475 1.000 41.70632 685 SER A N 1
ATOM 3910 C CA . SER A 1 685 ? 105.13575 -54.59252 11.42542 1.000 37.32953 685 SER A CA 1
ATOM 3911 C C . SER A 1 685 ? 104.20263 -55.18464 10.37421 1.000 45.41654 685 SER A C 1
ATOM 3912 O O . SER A 1 685 ? 104.58075 -55.30562 9.20242 1.000 52.45189 685 SER A O 1
ATOM 3915 N N . PRO A 1 686 ? 102.97675 -55.55648 10.75064 1.000 48.75622 686 PRO A N 1
ATOM 3916 C CA . PRO A 1 686 ? 102.04292 -56.11524 9.76278 1.000 43.71579 686 PRO A CA 1
ATOM 3917 C C . PRO A 1 686 ? 101.53504 -55.09695 8.75320 1.000 48.08397 686 PRO A C 1
ATOM 3918 O O . PRO A 1 686 ? 100.86861 -55.49436 7.78935 1.000 57.07225 686 PRO A O 1
ATOM 3922 N N . ILE A 1 687 ? 101.81708 -53.80815 8.93623 1.000 41.91476 687 ILE A N 1
ATOM 3923 C CA . ILE A 1 687 ? 101.35103 -52.78923 8.00293 1.000 43.97411 687 ILE A CA 1
ATOM 3924 C C . ILE A 1 687 ? 102.52554 -51.92256 7.57129 1.000 47.09729 687 ILE A C 1
ATOM 3925 O O . ILE A 1 687 ? 102.34303 -50.77695 7.14005 1.000 39.93302 687 ILE A O 1
ATOM 3930 N N . ILE A 1 688 ? 103.73959 -52.47068 7.67392 1.000 34.80818 688 ILE A N 1
ATOM 3931 C CA . ILE A 1 688 ? 104.93613 -51.71957 7.31703 1.000 38.38461 688 ILE A CA 1
ATOM 3932 C C . ILE A 1 688 ? 104.94624 -51.35325 5.83669 1.000 47.15830 688 ILE A C 1
ATOM 3933 O O . ILE A 1 688 ? 105.62111 -50.39742 5.43229 1.000 43.53224 688 ILE A O 1
ATOM 3938 N N . ASP A 1 689 ? 104.19193 -52.07999 5.01289 1.000 46.85236 689 ASP A N 1
ATOM 3939 C CA . ASP A 1 689 ? 104.09887 -51.74169 3.60177 1.000 40.16504 689 ASP A CA 1
ATOM 3940 C C . ASP A 1 689 ? 103.39245 -50.41319 3.35765 1.000 39.75781 689 ASP A C 1
ATOM 3941 O O . ASP A 1 689 ? 103.42631 -49.91556 2.22823 1.000 51.08564 689 ASP A O 1
ATOM 3946 N N . PHE A 1 690 ? 102.77637 -49.81796 4.37725 1.000 40.36625 690 PHE A N 1
ATOM 3947 C CA . PHE A 1 690 ? 102.120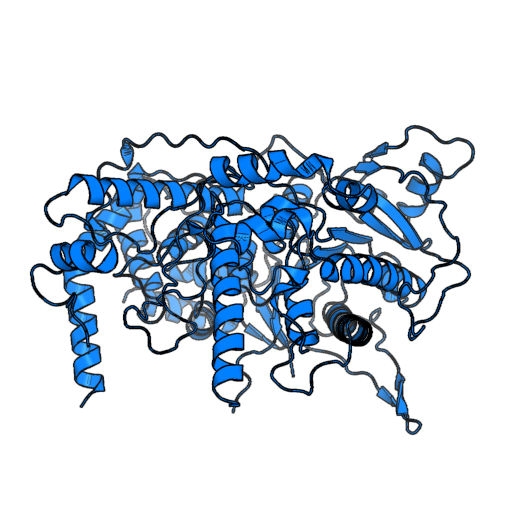10 -48.52642 4.22132 1.000 37.68994 690 PHE A CA 1
ATOM 3948 C C . PHE A 1 690 ? 103.04111 -47.34177 4.49441 1.000 43.72597 690 PHE A C 1
ATOM 3949 O O . PHE A 1 690 ? 102.64703 -46.20435 4.22114 1.000 46.86477 690 PHE A O 1
ATOM 3957 N N . TYR A 1 691 ? 104.24065 -47.56172 5.03547 1.000 44.77154 691 TYR A N 1
ATOM 3958 C CA . TYR A 1 691 ? 105.11427 -46.47479 5.48572 1.000 46.73287 691 TYR A CA 1
ATOM 3959 C C . TYR A 1 691 ? 106.51017 -46.64575 4.89663 1.000 51.72473 691 TYR A C 1
ATOM 3960 O O . TYR A 1 691 ? 107.45825 -47.00799 5.60305 1.000 68.17450 691 TYR A O 1
ATOM 3969 N N . PRO A 1 692 ? 106.67278 -46.38308 3.59692 1.000 61.07393 692 PRO A N 1
ATOM 3970 C CA . PRO A 1 692 ? 108.00631 -46.46504 2.98941 1.000 48.43711 692 PRO A CA 1
ATOM 3971 C C . PRO A 1 692 ? 108.84772 -45.23039 3.27665 1.000 48.48811 692 PRO A C 1
ATOM 3972 O O . PRO A 1 692 ? 108.36992 -44.09583 3.19733 1.000 58.09967 692 PRO A O 1
ATOM 3976 N N . GLU A 1 693 ? 110.12228 -45.46125 3.60860 1.000 49.95345 693 GLU A N 1
ATOM 3977 C CA . GLU A 1 693 ? 111.03443 -44.34252 3.83842 1.000 54.47130 693 GLU A CA 1
ATOM 3978 C C . GLU A 1 693 ? 111.40895 -43.64932 2.53559 1.000 54.91169 693 GLU A C 1
ATOM 3979 O O . GLU A 1 693 ? 111.60951 -42.42850 2.51754 1.000 55.52573 693 GLU A O 1
ATOM 3985 N N . GLU A 1 694 ? 111.51342 -44.40786 1.44707 1.000 55.13392 694 GLU A N 1
ATOM 3986 C CA . GLU A 1 694 ? 111.78895 -43.88175 0.11836 1.000 53.52261 694 GLU A CA 1
ATOM 3987 C C . GLU A 1 694 ? 110.62057 -44.21725 -0.79854 1.000 50.65204 694 GLU A C 1
ATOM 3988 O O . GLU A 1 694 ? 110.03196 -45.29797 -0.69455 1.000 52.79527 694 GLU A O 1
ATOM 3994 N N . PHE A 1 695 ? 110.28009 -43.28988 -1.69214 1.000 59.81121 695 PHE A N 1
ATOM 3995 C CA . PHE A 1 695 ? 109.24738 -43.54288 -2.68793 1.000 58.15078 695 PHE A CA 1
ATOM 3996 C C . PHE A 1 695 ? 109.55121 -42.74324 -3.94661 1.000 56.92342 695 PHE A C 1
ATOM 3997 O O . PHE A 1 695 ? 110.15273 -41.66680 -3.88818 1.000 49.54820 695 PHE A O 1
ATOM 4005 N N . GLU A 1 696 ? 109.12374 -43.28723 -5.08570 1.000 64.61061 696 GLU A N 1
ATOM 4006 C CA . GLU A 1 696 ? 109.37284 -42.66972 -6.38187 1.000 56.20467 696 GLU A CA 1
ATOM 4007 C C . GLU A 1 696 ? 108.32573 -41.59959 -6.67144 1.000 53.80188 696 GLU A C 1
ATOM 4008 O O . GLU A 1 696 ? 107.14420 -41.76469 -6.35231 1.000 45.59975 696 GLU A O 1
ATOM 4014 N N . ILE A 1 697 ? 108.76683 -40.49103 -7.26542 1.000 52.38236 697 ILE A N 1
ATOM 4015 C CA . ILE A 1 697 ? 107.87915 -39.40739 -7.68328 1.000 57.28503 697 ILE A CA 1
ATOM 4016 C C . ILE A 1 697 ? 107.98498 -39.26419 -9.19558 1.000 59.15174 697 ILE A C 1
ATOM 4017 O O . ILE A 1 697 ? 109.05243 -38.92147 -9.72006 1.000 73.63735 697 ILE A O 1
ATOM 4022 N N . ASP A 1 698 ? 106.88134 -39.52028 -9.89226 1.000 48.67823 698 ASP A N 1
ATOM 4023 C CA . ASP A 1 698 ? 106.85404 -39.47895 -11.34820 1.000 60.28187 698 ASP A CA 1
ATOM 4024 C C . ASP A 1 698 ? 106.53074 -38.06573 -11.81252 1.000 65.40704 698 ASP A C 1
ATOM 4025 O O . ASP A 1 698 ? 105.42551 -37.56677 -11.57163 1.000 60.42685 698 ASP A O 1
ATOM 4030 N N . LEU A 1 699 ? 107.49200 -37.43117 -12.49148 1.000 67.95345 699 LEU A N 1
ATOM 4031 C CA . LEU A 1 699 ? 107.27385 -36.07790 -12.99194 1.000 74.63557 699 LEU A CA 1
ATOM 4032 C C . LEU A 1 699 ? 106.15669 -36.04103 -14.02253 1.000 71.76803 699 LEU A C 1
ATOM 4033 O O . LEU A 1 699 ? 105.44586 -35.03495 -14.13078 1.000 71.72111 699 LEU A O 1
ATOM 4038 N N . ASN A 1 700 ? 105.98833 -37.12391 -14.78246 1.000 73.57659 700 ASN A N 1
ATOM 4039 C CA . ASN A 1 700 ? 104.88726 -37.25763 -15.73532 1.000 67.71834 700 ASN A CA 1
ATOM 4040 C C . ASN A 1 700 ? 104.90181 -36.12269 -16.75667 1.000 78.90007 700 ASN A C 1
ATOM 4041 O O . ASN A 1 700 ? 103.85912 -35.57335 -17.12148 1.000 64.16498 700 ASN A O 1
ATOM 4046 N N . GLY A 1 701 ? 106.10100 -35.76054 -17.21229 1.000 75.95575 701 GLY A N 1
ATOM 4047 C CA . GLY A 1 701 ? 106.28656 -34.69541 -18.16397 1.000 62.34912 701 GLY A CA 1
ATOM 4048 C C . GLY A 1 701 ? 106.44275 -33.31751 -17.55301 1.000 82.05007 701 GLY A C 1
ATOM 4049 O O . GLY A 1 701 ? 107.11312 -32.46469 -18.14466 1.000 88.24321 701 GLY A O 1
ATOM 4050 N N . LYS A 1 702 ? 105.84465 -33.07877 -16.38472 1.000 72.81148 702 LYS A N 1
ATOM 4051 C CA . LYS A 1 702 ? 105.92390 -31.77146 -15.74759 1.000 69.13656 702 LYS A CA 1
ATOM 4052 C C . LYS A 1 702 ? 107.36917 -31.45092 -15.37269 1.000 91.28315 702 LYS A C 1
ATOM 4053 O O . LYS A 1 702 ? 108.24020 -32.32455 -15.33798 1.000 93.38353 702 LYS A O 1
ATOM 4059 N N . LYS A 1 703 ? 107.62377 -30.17553 -15.08706 1.000 98.35858 703 LYS A N 1
ATOM 4060 C CA . LYS A 1 703 ? 108.99464 -29.71484 -14.90024 1.000 108.03581 703 LYS A CA 1
ATOM 4061 C C . LYS A 1 703 ? 109.41914 -29.64218 -13.43916 1.000 103.69412 703 LYS A C 1
ATOM 4062 O O . LYS A 1 703 ? 110.56600 -29.97170 -13.12026 1.000 105.97201 703 LYS A O 1
ATOM 4068 N N . MET A 1 704 ? 108.53081 -29.22639 -12.54249 1.000 111.05832 704 MET A N 1
ATOM 4069 C CA . MET A 1 704 ? 108.89257 -29.03953 -11.14521 1.000 109.10700 704 MET A CA 1
ATOM 4070 C C . MET A 1 704 ? 108.55141 -30.27210 -10.31228 1.000 93.27378 704 MET A C 1
ATOM 4071 O O . MET A 1 704 ? 107.69688 -31.08475 -10.67267 1.000 88.86744 704 MET A O 1
ATOM 4076 N N . ALA A 1 705 ? 109.23538 -30.39110 -9.17094 1.000 97.01153 705 ALA A N 1
ATOM 4077 C CA . ALA A 1 705 ? 109.09303 -31.56811 -8.32047 1.000 98.41367 705 ALA A CA 1
ATOM 4078 C C . ALA A 1 705 ? 107.80102 -31.55781 -7.51121 1.000 95.53938 705 ALA A C 1
ATOM 4079 O O . ALA A 1 705 ? 107.27017 -32.62996 -7.19627 1.000 84.98067 705 ALA A O 1
ATOM 4081 N N . TRP A 1 706 ? 107.28595 -30.37670 -7.15141 1.000 93.90528 706 TRP A N 1
ATOM 4082 C CA . TRP A 1 706 ? 106.00731 -30.33443 -6.44721 1.000 90.84520 706 TRP A CA 1
ATOM 4083 C C . TRP A 1 706 ? 104.87411 -30.83313 -7.33551 1.000 94.28786 706 TRP A C 1
ATOM 4084 O O . TRP A 1 706 ? 103.90429 -31.41365 -6.83537 1.000 76.18089 706 TRP A O 1
ATOM 4095 N N . GLN A 1 707 ? 104.98173 -30.62177 -8.64591 1.000 107.69221 707 GLN A N 1
ATOM 4096 C CA . GLN A 1 707 ? 104.10322 -31.27790 -9.59827 1.000 95.66244 707 GLN A CA 1
ATOM 4097 C C . GLN A 1 707 ? 104.50534 -32.74267 -9.74211 1.000 96.42371 707 GLN A C 1
ATOM 4098 O O . GLN A 1 707 ? 105.58297 -33.16606 -9.31646 1.000 105.01356 707 GLN A O 1
ATOM 4104 N N . GLY A 1 708 ? 103.63121 -33.52386 -10.35774 1.000 74.55094 708 GLY A N 1
ATOM 4105 C CA . GLY A 1 708 ? 103.90614 -34.92890 -10.56360 1.000 79.07346 708 GLY A CA 1
ATOM 4106 C C . GLY A 1 708 ? 103.26395 -35.80491 -9.50224 1.000 69.92963 708 GLY A C 1
ATOM 4107 O O . GLY A 1 708 ? 102.70052 -35.33970 -8.50917 1.000 69.13252 708 GLY A O 1
ATOM 4108 N N . VAL A 1 709 ? 103.36623 -37.10688 -9.72950 1.000 66.01750 709 VAL A N 1
ATOM 4109 C CA . VAL A 1 709 ? 102.64164 -38.10689 -8.95540 1.000 61.24491 709 VAL A CA 1
ATOM 4110 C C . VAL A 1 709 ? 103.58772 -38.75630 -7.95785 1.000 59.95251 709 VAL A C 1
ATOM 4111 O O . VAL A 1 709 ? 104.72614 -39.10173 -8.29754 1.000 57.11846 709 VAL A O 1
ATOM 4115 N N . ALA A 1 710 ? 103.11897 -38.91404 -6.71723 1.000 58.65600 710 ALA A N 1
ATOM 4116 C CA . ALA A 1 710 ? 103.85793 -39.60970 -5.66864 1.000 46.90357 710 ALA A CA 1
ATOM 4117 C C . ALA A 1 710 ? 103.34816 -41.04368 -5.60943 1.000 47.39479 710 ALA A C 1
ATOM 4118 O O . ALA A 1 710 ? 102.19944 -41.28457 -5.22501 1.000 57.82160 710 ALA A O 1
ATOM 4120 N N . LEU A 1 711 ? 104.19897 -41.99486 -5.99459 1.000 46.40214 711 LEU A N 1
ATOM 4121 C CA . LEU A 1 711 ? 103.80159 -43.40078 -6.08424 1.000 49.10736 711 LEU A CA 1
ATOM 4122 C C . LEU A 1 711 ? 103.83350 -44.01363 -4.68612 1.000 53.41509 711 LEU A C 1
ATOM 4123 O O . LEU A 1 711 ? 104.78362 -44.68940 -4.28187 1.000 57.76363 711 LEU A O 1
ATOM 4128 N N . LEU A 1 712 ? 102.75875 -43.75794 -3.92922 1.000 47.77227 712 LEU A N 1
ATOM 4129 C CA . LEU A 1 712 ? 102.56388 -44.28480 -2.59020 1.000 48.43640 712 LEU A CA 1
ATOM 4130 C C . LEU A 1 712 ? 101.51269 -45.37923 -2.60281 1.000 47.04865 712 LEU A C 1
ATOM 4131 O O . LEU A 1 712 ? 100.50198 -45.25551 -3.30097 1.000 49.51304 712 LEU A O 1
ATOM 4136 N N . PRO A 1 713 ? 101.70485 -46.44455 -1.83573 1.000 44.81868 713 PRO A N 1
ATOM 4137 C CA . PRO A 1 713 ? 100.69133 -47.49688 -1.79070 1.000 43.73579 713 PRO A CA 1
ATOM 4138 C C . PRO A 1 713 ? 99.43691 -46.99657 -1.09803 1.000 45.50709 713 PRO A C 1
ATOM 4139 O O . PRO A 1 713 ? 99.48861 -46.16752 -0.18784 1.000 51.32354 713 PRO A O 1
ATOM 4143 N N . PHE A 1 714 ? 98.29592 -47.49143 -1.55951 1.000 47.75310 714 PHE A N 1
ATOM 4144 C CA . PHE A 1 714 ? 97.02337 -47.11241 -0.96598 1.000 47.51505 714 PHE A CA 1
ATOM 4145 C C . PHE A 1 714 ? 96.74019 -47.98047 0.25136 1.000 49.85419 714 PHE A C 1
ATOM 4146 O O . PHE A 1 714 ? 96.85189 -49.21052 0.19301 1.000 51.46328 714 PHE A O 1
ATOM 4154 N N . ILE A 1 715 ? 96.37076 -47.33443 1.35500 1.000 41.33149 715 ILE A N 1
ATOM 4155 C CA . ILE A 1 715 ? 96.13567 -48.05501 2.59491 1.000 41.00966 715 ILE A CA 1
ATOM 4156 C C . ILE A 1 715 ? 94.90319 -48.93479 2.44782 1.000 49.20770 715 ILE A C 1
ATOM 4157 O O . ILE A 1 715 ? 93.84252 -48.48205 1.99499 1.000 45.02954 715 ILE A O 1
ATOM 4162 N N . GLU A 1 716 ? 95.04903 -50.20928 2.80238 1.000 52.10474 716 GLU A N 1
ATOM 4163 C CA . GLU A 1 716 ? 93.90543 -51.09552 2.99574 1.000 52.50886 716 GLU A CA 1
ATOM 4164 C C . GLU A 1 716 ? 93.38674 -50.83220 4.40218 1.000 45.27287 716 GLU A C 1
ATOM 4165 O O . GLU A 1 716 ? 93.92525 -51.34334 5.38457 1.000 45.14653 716 GLU A O 1
ATOM 4171 N N . MET A 1 717 ? 92.34683 -50.00710 4.49472 1.000 44.79874 717 MET A N 1
ATOM 4172 C CA . MET A 1 717 ? 91.91876 -49.48795 5.78979 1.000 42.89741 717 MET A CA 1
ATOM 4173 C C . MET A 1 717 ? 91.57372 -50.56221 6.81810 1.000 48.78601 717 MET A C 1
ATOM 4174 O O . MET A 1 717 ? 91.90550 -50.36304 8.00100 1.000 45.49127 717 MET A O 1
ATOM 4179 N N . PRO A 1 718 ? 90.92098 -51.68168 6.47377 1.000 43.29385 718 PRO A N 1
ATOM 4180 C CA . PRO A 1 718 ? 90.68497 -52.71450 7.49764 1.000 49.76819 718 PRO A CA 1
ATOM 4181 C C . PRO A 1 718 ? 91.95676 -53.22735 8.14512 1.000 44.39728 718 PRO A C 1
ATOM 4182 O O . PRO A 1 718 ? 91.92567 -53.62613 9.31439 1.000 46.75693 718 PRO A O 1
ATOM 4186 N N . ARG A 1 719 ? 93.07449 -53.23504 7.41761 1.000 44.43991 719 ARG A N 1
ATOM 4187 C CA . ARG A 1 719 ? 94.33720 -53.66561 8.00331 1.000 42.76228 719 ARG A CA 1
ATOM 4188 C C . ARG A 1 719 ? 94.82916 -52.65853 9.03324 1.000 43.25172 719 ARG A C 1
ATOM 4189 O O . ARG A 1 719 ? 95.26190 -53.03528 10.12873 1.000 42.21949 719 ARG A O 1
ATOM 4197 N N . LEU A 1 720 ? 94.76897 -51.36925 8.69421 1.000 40.93083 720 LEU A N 1
ATOM 4198 C CA . LEU A 1 720 ? 95.23294 -50.32970 9.60633 1.000 39.15639 720 LEU A CA 1
ATOM 4199 C C . LEU A 1 720 ? 94.36614 -50.25529 10.85498 1.000 41.42356 720 LEU A C 1
ATOM 4200 O O . LEU A 1 720 ? 94.88348 -50.13759 11.97171 1.000 42.57236 720 LEU A O 1
ATOM 4205 N N . LEU A 1 721 ? 93.04448 -50.30898 10.68357 1.000 40.48138 721 LEU A N 1
ATOM 4206 C CA . LEU A 1 721 ? 92.14606 -50.24781 11.82965 1.000 39.36267 721 LEU A CA 1
ATOM 4207 C C . LEU A 1 721 ? 92.32149 -51.46103 12.73322 1.000 46.41502 721 LEU A C 1
ATOM 4208 O O . LEU A 1 721 ? 92.22701 -51.34850 13.96284 1.000 44.34166 721 LEU A O 1
ATOM 4213 N N . ALA A 1 722 ? 92.57886 -52.62778 12.14168 1.000 35.72437 722 ALA A N 1
ATOM 4214 C CA . ALA A 1 722 ? 92.75585 -53.83348 12.93963 1.000 38.95515 722 ALA A CA 1
ATOM 4215 C C . ALA A 1 722 ? 94.00821 -53.74604 13.79860 1.000 45.22415 722 ALA A C 1
ATOM 4216 O O . ALA A 1 722 ? 94.00174 -54.17238 14.95889 1.000 46.45230 722 ALA A O 1
ATOM 4218 N N . ALA A 1 723 ? 95.09193 -53.19592 13.24725 1.000 41.11701 723 ALA A N 1
ATOM 4219 C CA . ALA A 1 723 ? 96.32893 -53.09229 14.00949 1.000 41.30171 723 ALA A CA 1
ATOM 4220 C C . ALA A 1 723 ? 96.22952 -52.02741 15.08913 1.000 49.74064 723 ALA A C 1
ATOM 4221 O O . ALA A 1 723 ? 96.82398 -52.17664 16.16317 1.000 56.19791 723 ALA A O 1
ATOM 4223 N N . MET A 1 724 ? 95.48040 -50.95710 14.83167 1.000 39.83448 724 MET A N 1
ATOM 4224 C CA . MET A 1 724 ? 95.33025 -49.91385 15.83467 1.000 44.76649 724 MET A CA 1
ATOM 4225 C C . MET A 1 724 ? 94.37673 -50.31872 16.95013 1.000 50.24903 724 MET A C 1
ATOM 4226 O O . MET A 1 724 ? 94.49447 -49.81396 18.07354 1.000 52.49341 724 MET A O 1
ATOM 4231 N N . LYS A 1 725 ? 93.41795 -51.19961 16.66623 1.000 44.70168 725 LYS A N 1
ATOM 4232 C CA . LYS A 1 725 ? 92.51600 -51.63338 17.72490 1.000 46.99104 725 LYS A CA 1
ATOM 4233 C C . LYS A 1 725 ? 93.24385 -52.52399 18.71745 1.000 48.11950 725 LYS A C 1
ATOM 4234 O O . LYS A 1 725 ? 92.96600 -52.48122 19.91978 1.000 57.65769 725 LYS A O 1
ATOM 4240 N N . GLU A 1 726 ? 94.19577 -53.32368 18.23714 1.000 48.93281 726 GLU A N 1
ATOM 4241 C CA . GLU A 1 726 ? 94.90925 -54.22752 19.12811 1.000 49.87910 726 GLU A CA 1
ATOM 4242 C C . GLU A 1 726 ? 95.73509 -53.46780 20.15812 1.000 50.19567 726 GLU A C 1
ATOM 4243 O O . GLU A 1 726 ? 96.16245 -54.05383 21.16008 1.000 45.62398 726 GLU A O 1
ATOM 4249 N N . ARG A 1 727 ? 95.92306 -52.16487 19.95520 1.000 46.78532 727 ARG A N 1
ATOM 4250 C CA . ARG A 1 727 ? 96.77536 -51.35135 20.81055 1.000 48.53674 727 ARG A CA 1
ATOM 4251 C C . ARG A 1 727 ? 96.01204 -50.24240 21.52887 1.000 54.55407 727 ARG A C 1
ATOM 4252 O O . ARG A 1 727 ? 96.62457 -49.46496 22.27151 1.000 53.07309 727 ARG A O 1
ATOM 4260 N N . GLU A 1 728 ? 94.68969 -50.16081 21.35455 1.000 56.07044 728 GLU A N 1
ATOM 4261 C CA . GLU A 1 728 ? 93.95590 -49.00251 21.85886 1.000 52.47489 728 GLU A CA 1
ATOM 4262 C C . GLU A 1 728 ? 93.81503 -49.02269 23.37845 1.000 53.81762 728 GLU A C 1
ATOM 4263 O O . GLU A 1 728 ? 93.72497 -47.95888 24.00256 1.000 64.64992 728 GLU A O 1
ATOM 4269 N N . HIS A 1 729 ? 93.80288 -50.20357 23.99828 1.000 52.99562 729 HIS A N 1
ATOM 4270 C CA . HIS A 1 729 ? 93.65381 -50.26183 25.44810 1.000 46.65379 729 HIS A CA 1
ATOM 4271 C C . HIS A 1 729 ? 94.85073 -49.67878 26.18849 1.000 56.87194 729 HIS A C 1
ATOM 4272 O O . HIS A 1 729 ? 94.77188 -49.48944 27.40839 1.000 57.27624 729 HIS A O 1
ATOM 4279 N N . LEU A 1 730 ? 95.94171 -49.38622 25.48435 1.000 54.65904 730 LEU A N 1
ATOM 4280 C CA . LEU A 1 730 ? 97.14334 -48.80967 26.06738 1.000 46.00065 730 LEU A CA 1
ATOM 4281 C C . LEU A 1 730 ? 97.19397 -47.29047 25.94519 1.000 43.50199 730 LEU A C 1
ATOM 4282 O O . LEU A 1 730 ? 98.16522 -46.68325 26.40402 1.000 56.17148 730 LEU A O 1
ATOM 4287 N N . LEU A 1 731 ? 96.19346 -46.66567 25.32867 1.000 43.96092 731 LEU A N 1
ATOM 4288 C CA . LEU A 1 731 ? 96.13309 -45.21130 25.28214 1.000 42.81548 731 LEU A CA 1
ATOM 4289 C C . LEU A 1 731 ? 95.83782 -44.64848 26.66688 1.000 49.05932 731 LEU A C 1
ATOM 4290 O O . LEU A 1 731 ? 95.10290 -45.24146 27.45913 1.000 56.17237 731 LEU A O 1
ATOM 4295 N N . SER A 1 732 ? 96.41013 -43.48593 26.95440 1.000 49.54789 732 SER A N 1
ATOM 4296 C CA . SER A 1 732 ? 96.11733 -42.83308 28.21695 1.000 43.00499 732 SER A CA 1
ATOM 4297 C C . SER A 1 732 ? 94.68017 -42.31929 28.22194 1.000 53.39696 732 SER A C 1
ATOM 4298 O O . SER A 1 732 ? 94.00673 -42.26193 27.19121 1.000 54.34495 732 SER A O 1
ATOM 4301 N N . GLU A 1 733 ? 94.20057 -41.95485 29.41325 1.000 62.50915 733 GLU A N 1
ATOM 4302 C CA . GLU A 1 733 ? 92.85064 -41.41338 29.50904 1.000 63.39094 733 GLU A CA 1
ATOM 4303 C C . GLU A 1 733 ? 92.74075 -40.07694 28.78942 1.000 66.52522 733 GLU A C 1
ATOM 4304 O O . GLU A 1 733 ? 91.70366 -39.78480 28.18266 1.000 63.16105 733 GLU A O 1
ATOM 4310 N N . GLU A 1 734 ? 93.80008 -39.26473 28.82604 1.000 62.62329 734 GLU A N 1
ATOM 4311 C CA . GLU A 1 734 ? 93.78179 -38.00994 28.08440 1.000 66.86411 734 GLU A CA 1
ATOM 4312 C C . GLU A 1 734 ? 93.80562 -38.25297 26.58075 1.000 62.65126 734 GLU A C 1
ATOM 4313 O O . GLU A 1 734 ? 93.19133 -37.49396 25.82298 1.000 64.70163 734 GLU A O 1
ATOM 4319 N N . ASP A 1 735 ? 94.49674 -39.30643 26.13454 1.000 62.96897 735 ASP A N 1
ATOM 4320 C CA . ASP A 1 735 ? 94.56358 -39.60918 24.70672 1.000 54.21895 735 ASP A CA 1
ATOM 4321 C C . ASP A 1 735 ? 93.25716 -40.20871 24.19732 1.000 52.49533 735 ASP A C 1
ATOM 4322 O O . ASP A 1 735 ? 92.81644 -39.88726 23.08740 1.000 56.60829 735 ASP A O 1
ATOM 4327 N N . ARG A 1 736 ? 92.62648 -41.08580 24.98442 1.000 53.89809 736 ARG A N 1
ATOM 4328 C CA . ARG A 1 736 ? 91.31527 -41.59933 24.59888 1.000 54.63917 736 ARG A CA 1
ATOM 4329 C C . ARG A 1 736 ? 90.33362 -40.45939 24.36293 1.000 59.01736 736 ARG A C 1
ATOM 4330 O O . ARG A 1 736 ? 89.54935 -40.49103 23.40611 1.000 54.79545 736 ARG A O 1
ATOM 4338 N N . ALA A 1 737 ? 90.37395 -39.43466 25.21902 1.000 67.05635 737 ALA A N 1
ATOM 4339 C CA . ALA A 1 737 ? 89.49355 -38.28594 25.04486 1.000 68.06851 737 ALA A CA 1
ATOM 4340 C C . ALA A 1 737 ? 89.86359 -37.46819 23.81365 1.000 63.58342 737 ALA A C 1
ATOM 4341 O O . ALA A 1 737 ? 88.97528 -36.92761 23.14674 1.000 68.90008 737 ALA A O 1
ATOM 4343 N N . ARG A 1 738 ? 91.15491 -37.37473 23.48954 1.000 52.30125 738 ARG A N 1
ATOM 4344 C CA . ARG A 1 738 ? 91.56898 -36.67653 22.28145 1.000 44.57398 738 ARG A CA 1
ATOM 4345 C C . ARG A 1 738 ? 91.12643 -37.39940 21.01925 1.000 60.27879 738 ARG A C 1
ATOM 4346 O O . ARG A 1 738 ? 91.07211 -36.77574 19.95477 1.000 68.44452 738 ARG A O 1
ATOM 4354 N N . ASN A 1 739 ? 90.81438 -38.69313 21.11050 1.000 52.69432 739 ASN A N 1
ATOM 4355 C CA . ASN A 1 739 ? 90.39411 -39.48745 19.96541 1.000 52.32284 739 ASN A CA 1
ATOM 4356 C C . ASN A 1 739 ? 88.88279 -39.44794 19.74807 1.000 53.84995 739 ASN A C 1
ATOM 4357 O O . ASN A 1 739 ? 88.34106 -40.30711 19.04319 1.000 53.74404 739 ASN A O 1
ATOM 4362 N N . GLU A 1 740 ? 88.19387 -38.47656 20.34059 1.000 58.60754 740 GLU A N 1
ATOM 4363 C CA . GLU A 1 740 ? 86.75142 -38.33795 20.22278 1.000 56.85112 740 GLU A CA 1
ATOM 4364 C C . GLU A 1 740 ? 86.40082 -37.05538 19.47595 1.000 54.99680 740 GLU A C 1
ATOM 4365 O O . GLU A 1 740 ? 87.14014 -36.06960 19.54369 1.000 69.62084 740 GLU A O 1
ATOM 4371 N N . PRO A 1 741 ? 85.27950 -37.03217 18.76069 1.000 55.52830 741 PRO A N 1
ATOM 4372 C CA . PRO A 1 741 ? 84.92794 -35.84376 17.97274 1.000 58.51080 741 PRO A CA 1
ATOM 4373 C C . PRO A 1 741 ? 84.38610 -34.71116 18.83258 1.000 62.67518 741 PRO A C 1
ATOM 4374 O O . PRO A 1 741 ? 83.58504 -34.92140 19.74744 1.000 53.51777 741 PRO A O 1
ATOM 4378 N N . GLY A 1 742 ? 84.82358 -33.49504 18.51632 1.000 61.81706 742 GLY A N 1
ATOM 4379 C CA . GLY A 1 742 ? 84.32750 -32.29680 19.15939 1.000 64.92250 742 GLY A CA 1
ATOM 4380 C C . GLY A 1 742 ? 83.05748 -31.79700 18.50489 1.000 64.90046 742 GLY A C 1
ATOM 4381 O O . GLY A 1 742 ? 82.34479 -32.53471 17.81947 1.000 74.18382 742 GLY A O 1
ATOM 4382 N N . PHE A 1 743 ? 82.77331 -30.51462 18.71526 1.000 56.13877 743 PHE A N 1
ATOM 4383 C CA . PHE A 1 743 ? 81.59543 -29.91432 18.10839 1.000 59.05347 743 PHE A CA 1
ATOM 4384 C C . PHE A 1 743 ? 81.86420 -28.44605 17.81183 1.000 55.98832 743 PHE A C 1
ATOM 4385 O O . PHE A 1 743 ? 82.86446 -27.86974 18.24665 1.000 52.62188 743 PHE A O 1
ATOM 4393 N N . ASP A 1 744 ? 80.95844 -27.85557 17.03810 1.000 67.37270 744 ASP A N 1
ATOM 4394 C CA . ASP A 1 744 ? 81.03195 -26.44399 16.70532 1.000 61.88056 744 ASP A CA 1
ATOM 4395 C C . ASP A 1 744 ? 80.49988 -25.60704 17.85896 1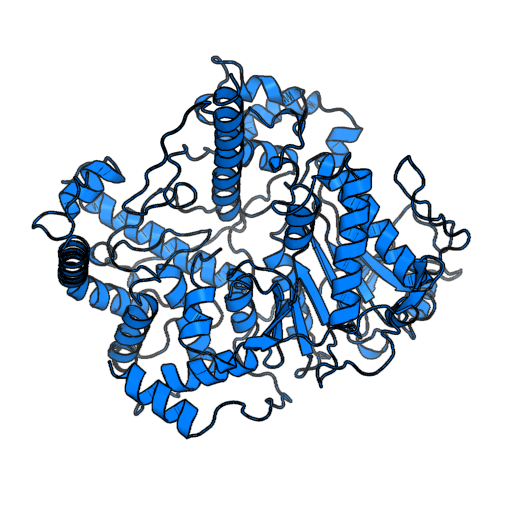.000 59.75905 744 ASP A C 1
ATOM 4396 O O . ASP A 1 744 ? 79.60787 -26.02891 18.59943 1.000 61.54380 744 ASP A O 1
ATOM 4401 N N . VAL A 1 745 ? 81.05221 -24.40530 18.00330 1.000 55.77088 745 VAL A N 1
ATOM 4402 C CA . VAL A 1 745 ? 80.63967 -23.48668 19.05372 1.000 58.02671 745 VAL A CA 1
ATOM 4403 C C . VAL A 1 745 ? 80.32218 -22.12946 18.44427 1.000 61.46605 745 VAL A C 1
ATOM 4404 O O . VAL A 1 745 ? 80.93948 -21.69954 17.46420 1.000 61.39381 745 VAL A O 1
ATOM 4408 N N . LEU A 1 746 ? 79.34181 -21.45832 19.03756 1.000 58.22626 746 LEU A N 1
ATOM 4409 C CA . LEU A 1 746 ? 78.97323 -20.09633 18.68860 1.000 48.69649 746 LEU A CA 1
ATOM 4410 C C . LEU A 1 746 ? 79.42388 -19.17090 19.80898 1.000 58.39548 746 LEU A C 1
ATOM 4411 O O . LEU A 1 746 ? 79.19581 -19.46262 20.98685 1.000 63.48937 746 LEU A O 1
ATOM 4416 N N . LEU A 1 747 ? 80.07262 -18.06989 19.44650 1.000 58.76110 747 LEU A N 1
ATOM 4417 C CA . LEU A 1 747 ? 80.52029 -17.06927 20.40428 1.000 49.32989 747 LEU A CA 1
ATOM 4418 C C . LEU A 1 747 ? 79.92360 -15.72475 20.03077 1.000 59.93967 747 LEU A C 1
ATOM 4419 O O . LEU A 1 747 ? 80.04513 -15.28587 18.88353 1.000 65.57316 747 LEU A O 1
ATOM 4424 N N . ILE A 1 748 ? 79.27938 -15.07696 20.99719 1.000 60.13779 748 ILE A N 1
ATOM 4425 C CA . ILE A 1 748 ? 78.74570 -13.73548 20.82911 1.000 63.10918 748 ILE A CA 1
ATOM 4426 C C . ILE A 1 748 ? 79.14061 -12.92017 22.05238 1.000 73.01851 748 ILE A C 1
ATOM 4427 O O . ILE A 1 748 ? 79.59872 -13.45549 23.06264 1.000 67.13061 748 ILE A O 1
ATOM 4432 N N . SER A 1 749 ? 78.96426 -11.60799 21.94751 1.000 76.10443 749 SER A N 1
ATOM 4433 C CA . SER A 1 749 ? 79.16892 -10.73311 23.09035 1.000 74.03045 749 SER A CA 1
ATOM 4434 C C . SER A 1 749 ? 77.85309 -10.53353 23.83568 1.000 71.96581 749 SER A C 1
ATOM 4435 O O . SER A 1 749 ? 76.77772 -10.89952 23.35751 1.000 75.26886 749 SER A O 1
ATOM 4438 N N . ASP A 1 750 ? 77.94438 -9.94076 25.02892 1.000 76.03161 750 ASP A N 1
ATOM 4439 C CA . ASP A 1 750 ? 76.72486 -9.59181 25.74964 1.000 75.99203 750 ASP A CA 1
ATOM 4440 C C . ASP A 1 750 ? 76.01788 -8.38616 25.14807 1.000 78.25744 750 ASP A C 1
ATOM 4441 O O . ASP A 1 750 ? 74.94971 -8.00672 25.64027 1.000 85.99761 750 ASP A O 1
ATOM 4446 N N . ALA A 1 751 ? 76.58000 -7.78487 24.10250 1.000 67.25141 751 ALA A N 1
ATOM 4447 C CA . ALA A 1 751 ? 75.95292 -6.67493 23.40580 1.000 63.61040 751 ALA A CA 1
ATOM 4448 C C . ALA A 1 751 ? 75.21965 -7.10601 22.14064 1.000 73.02752 751 ALA A C 1
ATOM 4449 O O . ALA A 1 751 ? 74.66060 -6.25207 21.44603 1.000 76.30661 751 ALA A O 1
ATOM 4451 N N . HIS A 1 752 ? 75.20546 -8.39496 21.82430 1.000 60.27335 752 HIS A N 1
ATOM 4452 C CA . HIS A 1 752 ? 74.45948 -8.87536 20.66446 1.000 66.01212 752 HIS A CA 1
ATOM 4453 C C . HIS A 1 752 ? 72.96748 -8.83311 20.96821 1.000 66.66307 752 HIS A C 1
ATOM 4454 O O . HIS A 1 752 ? 72.50737 -9.55782 21.86039 1.000 76.72717 752 HIS A O 1
ATOM 4461 N N . PRO A 1 753 ? 72.18137 -8.01801 20.26605 1.000 62.18883 753 PRO A N 1
ATOM 4462 C CA . PRO A 1 753 ? 70.75901 -7.89639 20.60623 1.000 63.38576 753 PRO A CA 1
ATOM 4463 C C . PRO A 1 753 ? 69.99910 -9.18428 20.33334 1.000 74.95329 753 PRO A C 1
ATOM 4464 O O . PRO A 1 753 ? 70.20532 -9.84820 19.31534 1.000 78.56971 753 PRO A O 1
ATOM 4468 N N . GLY A 1 754 ? 69.11562 -9.53430 21.26396 1.000 88.45506 754 GLY A N 1
ATOM 4469 C CA . GLY A 1 754 ? 68.23155 -10.66623 21.08074 1.000 86.93753 754 GLY A CA 1
ATOM 4470 C C . GLY A 1 754 ? 68.85544 -12.00639 21.39998 1.000 90.98073 754 GLY A C 1
ATOM 4471 O O . GLY A 1 754 ? 68.42546 -12.68708 22.33498 1.000 99.36839 754 GLY A O 1
ATOM 4472 N N . LEU A 1 755 ? 69.87755 -12.39060 20.63286 1.000 80.66864 755 LEU A N 1
ATOM 4473 C CA . LEU A 1 755 ? 70.43925 -13.73167 20.75817 1.000 78.99658 755 LEU A CA 1
ATOM 4474 C C . LEU A 1 755 ? 71.09496 -13.94827 22.11931 1.000 83.83589 755 LEU A C 1
ATOM 4475 O O . LEU A 1 755 ? 71.01047 -15.04573 22.68318 1.000 83.44769 755 LEU A O 1
ATOM 4480 N N . TYR A 1 756 ? 71.75843 -12.92314 22.66291 1.000 79.49593 756 TYR A N 1
ATOM 4481 C CA . TYR A 1 756 ? 72.36256 -13.06699 23.98596 1.000 81.41407 756 TYR A CA 1
ATOM 4482 C C . TYR A 1 756 ? 71.29656 -13.15448 25.07138 1.000 86.48579 756 TYR A C 1
ATOM 4483 O O . TYR A 1 756 ? 71.39081 -13.99126 25.97803 1.000 73.19100 756 TYR A O 1
ATOM 4492 N N . GLU A 1 757 ? 70.27514 -12.29781 24.99522 1.000 82.91522 757 GLU A N 1
ATOM 4493 C CA . GLU A 1 757 ? 69.17053 -12.37845 25.94303 1.000 75.24111 757 GLU A CA 1
ATOM 4494 C C . GLU A 1 757 ? 68.46045 -13.72387 25.86088 1.000 81.93019 757 GLU A C 1
ATOM 4495 O O . GLU A 1 757 ? 67.94066 -14.21315 26.86920 1.000 90.58129 757 GLU A O 1
ATOM 4501 N N . ASP A 1 758 ? 68.43308 -14.33953 24.67736 1.000 86.07093 758 ASP A N 1
ATOM 4502 C CA . ASP A 1 758 ? 67.76589 -15.62843 24.53054 1.000 76.98997 758 ASP A CA 1
ATOM 4503 C C . ASP A 1 758 ? 68.52834 -16.73000 25.25445 1.000 78.20024 758 ASP A C 1
ATOM 4504 O O . ASP A 1 758 ? 67.93914 -17.51092 26.00933 1.000 81.80841 758 ASP A O 1
ATOM 4509 N N . ILE A 1 759 ? 69.84181 -16.81276 25.03777 1.000 78.90160 759 ILE A N 1
ATOM 4510 C CA . ILE A 1 759 ? 70.57537 -17.96010 25.55974 1.000 81.21146 759 ILE A CA 1
ATOM 4511 C C . ILE A 1 759 ? 70.81880 -17.83033 27.05961 1.000 86.52894 759 ILE A C 1
ATOM 4512 O O . ILE A 1 759 ? 70.93136 -18.84411 27.75826 1.000 99.83005 759 ILE A O 1
ATOM 4517 N N . THR A 1 760 ? 70.89536 -16.60803 27.59147 1.000 85.69297 760 THR A N 1
ATOM 4518 C CA . THR A 1 760 ? 70.99356 -16.47492 29.04214 1.000 82.04544 760 THR A CA 1
ATOM 4519 C C . THR A 1 760 ? 69.69466 -16.88273 29.72253 1.000 89.16750 760 THR A C 1
ATOM 4520 O O . THR A 1 760 ? 69.71827 -17.36601 30.85990 1.000 104.19929 760 THR A O 1
ATOM 4524 N N . SER A 1 761 ? 68.55965 -16.70715 29.04289 1.000 82.52910 761 SER A N 1
ATOM 4525 C CA . SER A 1 761 ? 67.27233 -17.10550 29.60061 1.000 78.26769 761 SER A CA 1
ATOM 4526 C C . SER A 1 761 ? 67.10058 -18.61940 29.58950 1.000 85.02097 761 SER A C 1
ATOM 4527 O O . SER A 1 761 ? 66.68268 -19.20911 30.59116 1.000 107.42245 761 SER A O 1
ATOM 4530 N N . HIS A 1 762 ? 67.41616 -19.26598 28.46559 1.000 77.18702 762 HIS A N 1
ATOM 4531 C CA . HIS A 1 762 ? 67.22293 -20.70988 28.37753 1.000 90.67375 762 HIS A CA 1
ATOM 4532 C C . HIS A 1 762 ? 68.23852 -21.46087 29.22947 1.000 92.52467 762 HIS A C 1
ATOM 4533 O O . HIS A 1 762 ? 67.89088 -22.44553 29.89306 1.000 97.62439 762 HIS A O 1
ATOM 4540 N N . PHE A 1 763 ? 69.49254 -21.01044 29.23333 1.000 83.97788 763 PHE A N 1
ATOM 4541 C CA . PHE A 1 763 ? 70.60053 -21.81991 29.73133 1.000 90.86682 763 PHE A CA 1
ATOM 4542 C C . PHE A 1 763 ? 71.15857 -21.37607 31.07412 1.000 94.41582 763 PHE A C 1
ATOM 4543 O O . PHE A 1 763 ? 71.52252 -22.23116 31.88476 1.000 90.07726 763 PHE A O 1
ATOM 4551 N N . TYR A 1 764 ? 71.25952 -20.07205 31.33734 1.000 88.36152 764 TYR A N 1
ATOM 4552 C CA . TYR A 1 764 ? 72.01514 -19.58526 32.48791 1.000 80.95500 764 TYR A CA 1
ATOM 4553 C C . TYR A 1 764 ? 71.21849 -18.57176 33.30702 1.000 100.95557 764 TYR A C 1
ATOM 4554 O O . TYR A 1 764 ? 71.78183 -17.63739 33.88455 1.000 100.06722 764 TYR A O 1
ATOM 4563 N N . SER A 1 765 ? 69.89899 -18.74179 33.39137 1.000 98.56670 765 SER A N 1
ATOM 4564 C CA . SER A 1 765 ? 69.08393 -17.89742 34.24949 1.000 97.00066 765 SER A CA 1
ATOM 4565 C C . SER A 1 765 ? 68.70872 -18.67681 35.51674 1.000 111.09882 765 SER A C 1
ATOM 4566 O O . SER A 1 765 ? 69.40239 -19.63157 35.90438 1.000 100.07908 765 SER A O 1
ATOM 4569 N N . LYS A 1 766 ? 67.62182 -18.26177 36.16627 1.000 104.23012 766 LYS A N 1
ATOM 4570 C CA . LYS A 1 766 ? 67.05956 -19.01645 37.28149 1.000 108.02123 766 LYS A CA 1
ATOM 4571 C C . LYS A 1 766 ? 65.93819 -19.95066 36.85044 1.000 118.37087 766 LYS A C 1
ATOM 4572 O O . LYS A 1 766 ? 65.82028 -21.05778 37.38783 1.000 116.40240 766 LYS A O 1
ATOM 4578 N N . LYS A 1 767 ? 65.11160 -19.52877 35.89812 1.000 110.91064 767 LYS A N 1
ATOM 4579 C CA . LYS A 1 767 ? 64.05689 -20.37944 35.34996 1.000 112.07354 767 LYS A CA 1
ATOM 4580 C C . LYS A 1 767 ? 64.51735 -21.02253 34.04286 1.000 110.28618 767 LYS A C 1
ATOM 4581 O O . LYS A 1 767 ? 63.97406 -20.77849 32.96567 1.000 113.66544 767 LYS A O 1
ATOM 4587 N N . GLN A 1 768 ? 65.53810 -21.86802 34.15920 1.000 103.21640 768 GLN A N 1
ATOM 4588 C CA . GLN A 1 768 ? 66.09755 -22.53160 32.99139 1.000 107.27723 768 GLN A CA 1
ATOM 4589 C C . GLN A 1 768 ? 65.14483 -23.59577 32.45940 1.000 111.04382 768 GLN A C 1
ATOM 4590 O O . GLN A 1 768 ? 64.42666 -24.25827 33.21414 1.000 98.11945 768 GLN A O 1
ATOM 4596 N N . GLY A 1 769 ? 65.15415 -23.75899 31.13881 1.000 108.71544 769 GLY A N 1
ATOM 4597 C CA . GLY A 1 769 ? 64.32826 -24.75466 30.48752 1.000 104.87931 769 GLY A CA 1
ATOM 4598 C C . GLY A 1 769 ? 65.13874 -25.86955 29.86091 1.000 98.14423 769 GLY A C 1
ATOM 4599 O O . GLY A 1 769 ? 66.04619 -26.41771 30.49351 1.000 101.08219 769 GLY A O 1
ATOM 4600 N N . ALA A 1 770 ? 64.81952 -26.21350 28.61784 1.000 89.92583 770 ALA A N 1
ATOM 4601 C CA . ALA A 1 770 ? 65.53767 -27.27913 27.93710 1.000 80.72270 770 ALA A CA 1
ATOM 4602 C C . ALA A 1 770 ? 66.97147 -26.84229 27.64776 1.000 77.43905 770 ALA A C 1
ATOM 4603 O O . ALA A 1 770 ? 67.21699 -25.66734 27.35409 1.000 78.81074 770 ALA A O 1
ATOM 4605 N N . PRO A 1 771 ? 67.93726 -27.76119 27.71451 1.000 70.90486 771 PRO A N 1
ATOM 4606 C CA . PRO A 1 771 ? 69.33557 -27.38369 27.47036 1.000 65.76557 771 PRO A CA 1
ATOM 4607 C C . PRO A 1 771 ? 69.65718 -27.25134 25.98946 1.000 74.12971 771 PRO A C 1
ATOM 4608 O O . PRO A 1 771 ? 70.82627 -27.29795 25.59427 1.000 75.68275 771 PRO A O 1
ATOM 4612 N N . LYS A 1 772 ? 68.62602 -27.09086 25.16237 1.000 74.52064 772 LYS A N 1
ATOM 4613 C CA . LYS A 1 772 ? 68.80207 -26.93362 23.72479 1.000 65.84924 772 LYS A CA 1
ATOM 4614 C C . LYS A 1 772 ? 67.52801 -26.34259 23.14685 1.000 63.42921 772 LYS A C 1
ATOM 4615 O O . LYS A 1 772 ? 66.43078 -26.81403 23.45811 1.000 74.62320 772 LYS A O 1
ATOM 4621 N N . PHE A 1 773 ? 67.67060 -25.31282 22.31839 1.000 64.05025 773 PHE A N 1
ATOM 4622 C CA . PHE A 1 773 ? 66.52145 -24.70826 21.66312 1.000 75.95944 773 PHE A CA 1
ATOM 4623 C C . PHE A 1 773 ? 66.91054 -24.26422 20.26090 1.000 68.90753 773 PHE A C 1
ATOM 4624 O O . PHE A 1 773 ? 68.07772 -23.97438 19.98441 1.000 60.91503 773 PHE A O 1
ATOM 4632 N N . LYS A 1 774 ? 65.91899 -24.22838 19.37500 1.000 68.34287 774 LYS A N 1
ATOM 4633 C CA . LYS A 1 774 ? 66.14311 -23.76824 18.01473 1.000 75.66698 774 LYS A CA 1
ATOM 4634 C C . LYS A 1 774 ? 66.19348 -22.24663 17.98018 1.000 65.51945 774 LYS A C 1
ATOM 4635 O O . LYS A 1 774 ? 65.54911 -21.56350 18.77969 1.000 66.98294 774 LYS A O 1
ATOM 4641 N N . LEU A 1 775 ? 66.98524 -21.71845 17.05422 1.000 71.00717 775 LEU A N 1
ATOM 4642 C CA . LEU A 1 775 ? 67.14752 -20.28074 16.92095 1.000 68.35019 775 LEU A CA 1
ATOM 4643 C C . LEU A 1 775 ? 66.06992 -19.71485 16.01393 1.000 70.37314 775 LEU A C 1
ATOM 4644 O O . LEU A 1 775 ? 65.73964 -20.29612 14.97690 1.000 82.09974 775 LEU A O 1
ATOM 4649 N N . ASN A 1 776 ? 65.52029 -18.58117 16.41616 1.000 66.26901 776 ASN A N 1
ATOM 4650 C CA . ASN A 1 776 ? 64.62570 -17.83075 15.55415 1.000 73.80693 776 ASN A CA 1
ATOM 4651 C C . ASN A 1 776 ? 65.42842 -16.78098 14.79882 1.000 85.05018 776 ASN A C 1
ATOM 4652 O O . ASN A 1 776 ? 65.97648 -15.86642 15.43041 1.000 77.98973 776 ASN A O 1
ATOM 4657 N N . PRO A 1 777 ? 65.53111 -16.86746 13.46812 1.000 88.45955 777 PRO A N 1
ATOM 4658 C CA . PRO A 1 777 ? 66.38432 -15.92939 12.71669 1.000 85.77763 777 PRO A CA 1
ATOM 4659 C C . PRO A 1 777 ? 65.98629 -14.46077 12.84099 1.000 84.15407 777 PRO A C 1
ATOM 4660 O O . PRO A 1 777 ? 66.67095 -13.61375 12.26234 1.000 97.62330 777 PRO A O 1
ATOM 4664 N N . ARG A 1 778 ? 64.91732 -14.11395 13.55499 1.000 70.25210 778 ARG A N 1
ATOM 4665 C CA . ARG A 1 778 ? 64.61642 -12.70910 13.79327 1.000 73.44301 778 ARG A CA 1
ATOM 4666 C C . ARG A 1 778 ? 65.23657 -12.20333 15.08413 1.000 83.20303 778 ARG A C 1
ATOM 4667 O O . ARG A 1 778 ? 65.56737 -11.01866 15.17771 1.000 73.54922 778 ARG A O 1
ATOM 4675 N N . ARG A 1 779 ? 65.40014 -13.07934 16.07937 1.000 90.52625 779 ARG A N 1
ATOM 4676 C CA . ARG A 1 779 ? 66.11219 -12.72357 17.30264 1.000 84.62958 779 ARG A CA 1
ATOM 4677 C C . ARG A 1 779 ? 67.62210 -12.78135 17.09348 1.000 84.51955 779 ARG A C 1
ATOM 4678 O O . ARG A 1 779 ? 68.34900 -11.86400 17.49100 1.000 87.71296 779 ARG A O 1
ATOM 4686 N N . SER A 1 780 ? 68.11007 -13.85502 16.47773 1.000 67.11640 780 SER A N 1
ATOM 4687 C CA . SER A 1 780 ? 69.48775 -13.88342 16.01880 1.000 71.33345 780 SER A CA 1
ATOM 4688 C C . SER A 1 780 ? 69.60773 -13.11702 14.70661 1.000 84.82101 780 SER A C 1
ATOM 4689 O O . SER A 1 780 ? 68.62875 -12.91169 13.98550 1.000 90.16666 780 SER A O 1
ATOM 4692 N N . ASP A 1 781 ? 70.82765 -12.68566 14.39603 1.000 69.64626 781 ASP A N 1
ATOM 4693 C CA . ASP A 1 781 ? 71.05037 -11.84026 13.22544 1.000 66.04036 781 ASP A CA 1
ATOM 4694 C C . ASP A 1 781 ? 71.03908 -12.68840 11.94946 1.000 79.15484 781 ASP A C 1
ATOM 4695 O O . ASP A 1 781 ? 72.01098 -12.77267 11.19782 1.000 74.63498 781 ASP A O 1
ATOM 4700 N N . GLY A 1 782 ? 69.89539 -13.33023 11.71860 1.000 73.58469 782 GLY A N 1
ATOM 4701 C CA . GLY A 1 782 ? 69.71700 -14.20659 10.58393 1.000 62.94954 782 GLY A CA 1
ATOM 4702 C C . GLY A 1 782 ? 70.27541 -15.60224 10.74736 1.000 71.75002 782 GLY A C 1
ATOM 4703 O O . GLY A 1 782 ? 70.21128 -16.39028 9.79560 1.000 79.69934 782 GLY A O 1
ATOM 4704 N N . LEU A 1 783 ? 70.81788 -15.94145 11.91304 1.000 79.06187 783 LEU A N 1
ATOM 4705 C CA . LEU A 1 783 ? 71.40143 -17.25982 12.11221 1.000 66.39961 783 LEU A CA 1
ATOM 4706 C C . LEU A 1 783 ? 70.30315 -18.28116 12.36535 1.000 61.53224 783 LEU A C 1
ATOM 4707 O O . LEU A 1 783 ? 69.41406 -18.05808 13.19156 1.000 70.01962 783 LEU A O 1
ATOM 4712 N N . ALA A 1 784 ? 70.36114 -19.39567 11.64491 1.000 58.03077 784 ALA A N 1
ATOM 4713 C CA . ALA A 1 784 ? 69.40819 -20.48177 11.79753 1.000 68.79438 784 ALA A CA 1
ATOM 4714 C C . ALA A 1 784 ? 70.10078 -21.69640 12.39985 1.000 64.47575 784 ALA A C 1
ATOM 4715 O O . ALA A 1 784 ? 71.30810 -21.88764 12.23271 1.000 62.26280 784 ALA A O 1
ATOM 4717 N N . GLY A 1 785 ? 69.32608 -22.51359 13.11058 1.000 63.77890 785 GLY A N 1
ATOM 4718 C CA . GLY A 1 785 ? 69.81887 -23.73320 13.70927 1.000 64.41664 785 GLY A CA 1
ATOM 4719 C C . GLY A 1 785 ? 69.48815 -23.79210 15.18212 1.000 70.59432 785 GLY A C 1
ATOM 4720 O O . GLY A 1 785 ? 68.68059 -23.01397 15.69848 1.000 74.91857 785 GLY A O 1
ATOM 4721 N N . LYS A 1 786 ? 70.11802 -24.73602 15.87424 1.000 64.97589 786 LYS A N 1
ATOM 4722 C CA . LYS A 1 786 ? 69.92780 -24.93801 17.30184 1.000 63.32257 786 LYS A CA 1
ATOM 4723 C C . LYS A 1 786 ? 71.21273 -24.61915 18.05492 1.000 60.88710 786 LYS A C 1
ATOM 4724 O O . LYS A 1 786 ? 72.31563 -24.68219 17.50595 1.000 58.77480 786 LYS A O 1
ATOM 4730 N N . VAL A 1 787 ? 71.05766 -24.27412 19.33079 1.000 65.88314 787 VAL A N 1
ATOM 4731 C CA . VAL A 1 787 ? 72.18938 -24.12734 20.23448 1.000 59.95954 787 VAL A CA 1
ATOM 4732 C C . VAL A 1 787 ? 71.95562 -24.99823 21.45905 1.000 59.21732 787 VAL A C 1
ATOM 4733 O O . VAL A 1 787 ? 70.82081 -25.19509 21.90509 1.000 62.17234 787 VAL A O 1
ATOM 4737 N N . GLU A 1 788 ? 73.04926 -25.52511 21.99631 1.000 56.46896 788 GLU A N 1
ATOM 4738 C CA . GLU A 1 788 ? 73.02935 -26.43569 23.12818 1.000 64.01213 788 GLU A CA 1
ATOM 4739 C C . GLU A 1 788 ? 73.92512 -25.88154 24.22413 1.000 61.73026 788 GLU A C 1
ATOM 4740 O O . GLU A 1 788 ? 74.99206 -25.32952 23.94225 1.000 67.52398 788 GLU A O 1
ATOM 4746 N N . LYS A 1 789 ? 73.48752 -26.02795 25.47006 1.000 66.21924 789 LYS A N 1
ATOM 4747 C CA . LYS A 1 789 ? 74.26295 -25.54122 26.60337 1.000 66.84076 789 LYS A CA 1
ATOM 4748 C C . LYS A 1 789 ? 75.49480 -26.41309 26.81360 1.000 64.32529 789 LYS A C 1
ATOM 4749 O O . LYS A 1 789 ? 75.40065 -27.64408 26.82708 1.000 81.75729 789 LYS A O 1
ATOM 4755 N N . ILE A 1 790 ? 76.65129 -25.77703 26.97794 1.000 59.88515 790 ILE A N 1
ATOM 4756 C CA . ILE A 1 790 ? 77.89182 -26.50414 27.23739 1.000 68.73855 790 ILE A CA 1
ATOM 4757 C C . ILE A 1 790 ? 77.98971 -26.81326 28.72836 1.000 79.05756 790 ILE A C 1
ATOM 4758 O O . ILE A 1 790 ? 77.91209 -25.91045 29.57056 1.000 71.69143 790 ILE A O 1
ATOM 4763 N N . GLU A 1 791 ? 78.16641 -28.09006 29.05850 1.000 69.08936 791 GLU A N 1
ATOM 4764 C CA . GLU A 1 791 ? 78.24888 -28.49662 30.45363 1.000 81.97487 791 GLU A CA 1
ATOM 4765 C C . GLU A 1 791 ? 79.65664 -28.27887 30.99206 1.000 76.23572 791 GLU A C 1
ATOM 4766 O O . GLU A 1 791 ? 80.64941 -28.49553 30.29140 1.000 72.02642 791 GLU A O 1
ATOM 4772 N N . GLY A 1 792 ? 79.73405 -27.84134 32.24723 1.000 72.43865 792 GLY A N 1
ATOM 4773 C CA . GLY A 1 792 ? 80.99381 -27.47569 32.85434 1.000 81.86225 792 GLY A CA 1
ATOM 4774 C C . GLY A 1 792 ? 81.46849 -26.07566 32.54204 1.000 81.42618 792 GLY A C 1
ATOM 4775 O O . GLY A 1 792 ? 82.57465 -25.70829 32.95727 1.000 90.05695 792 GLY A O 1
ATOM 4776 N N . TYR A 1 793 ? 80.67466 -25.28483 31.82723 1.000 80.24121 793 TYR A N 1
ATOM 4777 C CA . TYR A 1 793 ? 81.03636 -23.92825 31.44005 1.000 75.60996 793 TYR A CA 1
ATOM 4778 C C . TYR A 1 793 ? 80.10759 -22.95663 32.14928 1.000 73.82196 793 TYR A C 1
ATOM 4779 O O . TYR A 1 793 ? 78.88274 -23.05036 32.00717 1.000 72.59873 793 TYR A O 1
ATOM 4788 N N . VAL A 1 794 ? 80.68490 -22.03436 32.90343 1.000 67.35919 794 VAL A N 1
ATOM 4789 C CA . VAL A 1 794 ? 79.95119 -20.92666 33.50906 1.000 64.08058 794 VAL A CA 1
ATOM 4790 C C . VAL A 1 794 ? 80.34581 -19.65063 32.77901 1.000 75.46404 794 VAL A C 1
ATOM 4791 O O . VAL A 1 794 ? 81.54341 -19.36426 32.65771 1.000 80.00162 794 VAL A O 1
ATOM 4795 N N . PRO A 1 795 ? 79.39208 -18.87534 32.27627 1.000 70.21620 795 PRO A N 1
ATOM 4796 C CA . PRO A 1 795 ? 79.73972 -17.70750 31.46283 1.000 73.60378 795 PRO A CA 1
ATOM 4797 C C . PRO A 1 795 ? 80.31419 -16.58112 32.30405 1.000 75.63177 795 PRO A C 1
ATOM 4798 O O . PRO A 1 795 ? 80.19449 -16.55107 33.52956 1.000 80.21283 795 PRO A O 1
ATOM 4802 N N . HIS A 1 796 ? 80.95411 -15.64252 31.60858 1.000 91.80799 796 HIS A N 1
ATOM 4803 C CA . HIS A 1 796 ? 81.37788 -14.36990 32.19046 1.000 78.73186 796 HIS A CA 1
ATOM 4804 C C . HIS A 1 796 ? 82.34417 -14.56078 33.35117 1.000 73.53312 796 HIS A C 1
ATOM 4805 O O . HIS A 1 796 ? 82.35090 -13.77851 34.30660 1.000 87.22709 796 HIS A O 1
ATOM 4812 N N . GLY A 1 797 ? 83.16303 -15.60429 33.27491 1.000 75.31353 797 GLY A N 1
ATOM 4813 C CA . GLY A 1 797 ? 84.22488 -15.78428 34.23894 1.000 80.40080 797 GLY A CA 1
ATOM 4814 C C . GLY A 1 797 ? 85.40204 -14.89832 33.90415 1.000 82.06772 797 GLY A C 1
ATOM 4815 O O . GLY A 1 797 ? 85.23691 -13.70100 33.65577 1.000 83.17373 797 GLY A O 1
ATOM 4816 N N . SER A 1 798 ? 86.59633 -15.47699 33.88464 1.000 89.41959 798 SER A N 1
ATOM 4817 C CA . SER A 1 798 ? 87.81006 -14.76417 33.51570 1.000 77.57076 798 SER A CA 1
ATOM 4818 C C . SER A 1 798 ? 88.40066 -15.44280 32.29122 1.000 74.99698 798 SER A C 1
ATOM 4819 O O . SER A 1 798 ? 88.67589 -16.64671 32.32027 1.000 89.46350 798 SER A O 1
ATOM 4822 N N . LEU A 1 799 ? 88.58105 -14.67818 31.21727 1.000 72.63971 799 LEU A N 1
ATOM 4823 C CA . LEU A 1 799 ? 89.20633 -15.19317 30.00417 1.000 66.50439 799 LEU A CA 1
ATOM 4824 C C . LEU A 1 799 ? 90.71150 -15.26509 30.22284 1.000 66.70489 799 LEU A C 1
ATOM 4825 O O . LEU A 1 799 ? 91.37941 -14.23040 30.30908 1.000 64.73635 799 LEU A O 1
ATOM 4830 N N . VAL A 1 800 ? 91.25120 -16.48056 30.30158 1.000 58.74095 800 VAL A N 1
ATOM 4831 C CA . VAL A 1 800 ? 92.66141 -16.69979 30.61060 1.000 70.14815 800 VAL A CA 1
ATOM 4832 C C . VAL A 1 800 ? 93.41209 -17.04122 29.33105 1.000 65.96786 800 VAL A C 1
ATOM 4833 O O . VAL A 1 800 ? 93.02443 -17.96078 28.59946 1.000 73.03959 800 VAL A O 1
ATOM 4837 N N . TYR A 1 801 ? 94.49289 -16.31795 29.07116 1.000 64.89770 801 TYR A N 1
ATOM 4838 C CA . TYR A 1 801 ? 95.33921 -16.59576 27.91903 1.000 69.36970 801 TYR A CA 1
ATOM 4839 C C . TYR A 1 801 ? 95.98378 -17.97141 28.07392 1.000 72.97381 801 TYR A C 1
ATOM 4840 O O . TYR A 1 801 ? 96.68144 -18.21207 29.07241 1.000 72.96839 801 TYR A O 1
ATOM 4849 N N . PRO A 1 802 ? 95.77849 -18.89504 27.12651 1.000 64.17388 802 PRO A N 1
ATOM 4850 C CA . PRO A 1 802 ? 96.16144 -20.29768 27.36306 1.000 62.20920 802 PRO A CA 1
ATOM 4851 C C . PRO A 1 802 ? 97.65028 -20.58055 27.28232 1.000 64.64357 802 PRO A C 1
ATOM 4852 O O . PRO A 1 802 ? 98.08725 -21.62321 27.78827 1.000 76.75452 802 PRO A O 1
ATOM 4856 N N . LEU A 1 803 ? 98.43867 -19.71621 26.66070 1.000 65.30216 803 LEU A N 1
ATOM 4857 C CA . LEU A 1 803 ? 99.83559 -20.03160 26.41966 1.000 64.42770 803 LEU A CA 1
ATOM 4858 C C . LEU A 1 803 ? 100.70208 -19.53681 27.57470 1.000 66.96639 803 LEU A C 1
ATOM 4859 O O . LEU A 1 803 ? 100.26861 -18.75956 28.42728 1.000 76.84977 803 LEU A O 1
ATOM 4864 N N . ALA A 1 804 ? 101.95403 -19.99573 27.58735 1.000 67.45415 804 ALA A N 1
ATOM 4865 C CA . ALA A 1 804 ? 102.76281 -19.90741 28.79894 1.000 64.97647 804 ALA A CA 1
ATOM 4866 C C . ALA A 1 804 ? 103.36843 -18.52156 29.01385 1.000 71.76628 804 ALA A C 1
ATOM 4867 O O . ALA A 1 804 ? 103.44378 -18.05349 30.15628 1.000 75.51526 804 ALA A O 1
ATOM 4869 N N . ARG A 1 805 ? 103.81617 -17.85139 27.95161 1.000 68.62524 805 ARG A N 1
ATOM 4870 C CA . ARG A 1 805 ? 104.55428 -16.60478 28.13208 1.000 64.45153 805 ARG A CA 1
ATOM 4871 C C . ARG A 1 805 ? 103.66089 -15.40384 28.40606 1.000 75.52731 805 ARG A C 1
ATOM 4872 O O . ARG A 1 805 ? 104.18771 -14.29766 28.56460 1.000 81.00795 805 ARG A O 1
ATOM 4880 N N . ASN A 1 806 ? 102.34260 -15.59341 28.47649 1.000 81.83048 806 ASN A N 1
ATOM 4881 C CA . ASN A 1 806 ? 101.39499 -14.52395 28.80085 1.000 87.12966 806 ASN A CA 1
ATOM 4882 C C . ASN A 1 806 ? 101.66252 -13.27395 27.95854 1.000 88.46072 806 ASN A C 1
ATOM 4883 O O . ASN A 1 806 ? 101.77411 -12.15610 28.46781 1.000 90.99984 806 ASN A O 1
ATOM 4888 N N . SER A 1 807 ? 101.78196 -13.48126 26.64631 1.000 84.58263 807 SER A N 1
ATOM 4889 C CA . SER A 1 807 ? 101.97794 -12.40343 25.68393 1.000 83.75315 807 SER A CA 1
ATOM 4890 C C . SER A 1 807 ? 100.66779 -11.77892 25.22043 1.000 80.09934 807 SER A C 1
ATOM 4891 O O . SER A 1 807 ? 100.68725 -10.88224 24.37097 1.000 68.14005 807 SER A O 1
ATOM 4894 N N . MET A 1 808 ? 99.53946 -12.23967 25.74583 1.000 81.06399 808 MET A N 1
ATOM 4895 C CA . MET A 1 808 ? 98.23065 -11.65923 25.50547 1.000 70.97186 808 MET A CA 1
ATOM 4896 C C . MET A 1 808 ? 97.50583 -11.56821 26.83902 1.000 77.48464 808 MET A C 1
ATOM 4897 O O . MET A 1 808 ? 97.75411 -12.37896 27.73941 1.000 79.34383 808 MET A O 1
ATOM 4902 N N . PRO A 1 809 ? 96.62409 -10.58534 27.00331 1.000 83.20260 809 PRO A N 1
ATOM 4903 C CA . PRO A 1 809 ? 96.08400 -10.29608 28.33750 1.000 64.29120 809 PRO A CA 1
ATOM 4904 C C . PRO A 1 809 ? 94.95238 -11.22297 28.75078 1.000 65.93584 809 PRO A C 1
ATOM 4905 O O . PRO A 1 809 ? 94.11840 -11.63312 27.93866 1.000 74.60963 809 PRO A O 1
ATOM 4909 N N . ASP A 1 810 ? 94.93928 -11.55611 30.03777 1.000 68.71687 810 ASP A N 1
ATOM 4910 C CA . ASP A 1 810 ? 93.74985 -12.13716 30.63734 1.000 66.12464 810 ASP A CA 1
ATOM 4911 C C . ASP A 1 810 ? 92.69199 -11.04916 30.78602 1.000 69.90052 810 ASP A C 1
ATOM 4912 O O . ASP A 1 810 ? 92.99829 -9.91415 31.16005 1.000 80.19436 810 ASP A O 1
ATOM 4917 N N . VAL A 1 811 ? 91.44744 -11.38486 30.46263 1.000 68.25128 811 VAL A N 1
ATOM 4918 C CA . VAL A 1 811 ? 90.32388 -10.47108 30.63524 1.000 74.52414 811 VAL A CA 1
ATOM 4919 C C . VAL A 1 811 ? 89.55791 -10.89520 31.88034 1.000 83.86305 811 VAL A C 1
ATOM 4920 O O . VAL A 1 811 ? 88.98816 -11.99343 31.92442 1.000 93.56529 811 VAL A O 1
ATOM 4924 N N . ASP A 1 812 ? 89.54586 -10.02408 32.89346 1.000 71.71415 812 ASP A N 1
ATOM 4925 C CA . ASP A 1 812 ? 89.03074 -10.41901 34.20087 1.000 92.92184 812 ASP A CA 1
ATOM 4926 C C . ASP A 1 812 ? 87.53957 -10.72759 34.14387 1.000 84.55342 812 ASP A C 1
ATOM 4927 O O . ASP A 1 812 ? 87.06796 -11.66858 34.79430 1.000 84.62105 812 ASP A O 1
ATOM 4932 N N . TYR A 1 813 ? 86.78171 -9.95184 33.37576 1.000 66.98771 813 TYR A N 1
ATOM 4933 C CA . TYR A 1 813 ? 85.35745 -10.20290 33.17312 1.000 74.16279 813 TYR A CA 1
ATOM 4934 C C . TYR A 1 813 ? 85.14010 -10.48248 31.68816 1.000 79.31064 813 TYR A C 1
ATOM 4935 O O . TYR A 1 813 ? 85.13032 -9.56035 30.86661 1.000 72.30877 813 TYR A O 1
ATOM 4944 N N . ASP A 1 814 ? 84.96885 -11.75739 31.34818 1.000 77.82879 814 ASP A N 1
ATOM 4945 C CA . ASP A 1 814 ? 84.75693 -12.16499 29.96359 1.000 70.60872 814 ASP A CA 1
ATOM 4946 C C . ASP A 1 814 ? 83.35744 -11.75270 29.52377 1.000 69.85187 814 ASP A C 1
ATOM 4947 O O . ASP A 1 814 ? 82.36197 -12.33120 29.96897 1.000 75.94450 814 ASP A O 1
ATOM 4952 N N . ARG A 1 815 ? 83.27244 -10.75248 28.64624 1.000 69.43456 815 ARG A N 1
ATOM 4953 C CA . ARG A 1 815 ? 81.97177 -10.30093 28.16754 1.000 64.44919 815 ARG A CA 1
ATOM 4954 C C . ARG A 1 815 ? 81.34403 -11.26518 27.17034 1.000 64.25789 815 ARG A C 1
ATOM 4955 O O . ARG A 1 815 ? 80.17537 -11.08461 26.81267 1.000 63.96131 815 ARG A O 1
ATOM 4963 N N . SER A 1 816 ? 82.07571 -12.28073 26.72752 1.000 60.49507 816 SER A N 1
ATOM 4964 C CA . SER A 1 816 ? 81.57594 -13.21371 25.73267 1.000 60.53331 816 SER A CA 1
ATOM 4965 C C . SER A 1 816 ? 80.90860 -14.41072 26.39656 1.000 69.33672 816 SER A C 1
ATOM 4966 O O . SER A 1 816 ? 81.09566 -14.68660 27.58526 1.000 82.80143 816 SER A O 1
ATOM 4969 N N . ILE A 1 817 ? 80.13196 -15.13358 25.59801 1.000 61.78882 817 ILE A N 1
ATOM 4970 C CA . ILE A 1 817 ? 79.44904 -16.34180 26.03973 1.000 71.94854 817 ILE A CA 1
ATOM 4971 C C . ILE A 1 817 ? 79.51787 -17.36394 24.91297 1.000 64.81689 817 ILE A C 1
ATOM 4972 O O . ILE A 1 817 ? 79.31462 -17.02623 23.74240 1.000 66.35197 817 ILE A O 1
ATOM 4977 N N . THR A 1 818 ? 79.82664 -18.61057 25.26257 1.000 56.50280 818 THR A N 1
ATOM 4978 C CA . THR A 1 818 ? 80.02099 -19.67713 24.28966 1.000 53.69439 818 THR A CA 1
ATOM 4979 C C . THR A 1 818 ? 78.93513 -20.73054 24.45402 1.000 64.67692 818 THR A C 1
ATOM 4980 O O . THR A 1 818 ? 78.65429 -21.17039 25.57511 1.000 71.86360 818 THR A O 1
ATOM 4984 N N . VAL A 1 819 ? 78.32160 -21.12760 23.33630 1.000 58.99344 819 VAL A N 1
ATOM 4985 C CA . VAL A 1 819 ? 77.35957 -22.22120 23.31290 1.000 62.42946 819 VAL A CA 1
ATOM 4986 C C . VAL A 1 819 ? 77.67488 -23.12855 22.13232 1.000 57.14303 819 VAL A C 1
ATOM 4987 O O . VAL A 1 819 ? 78.31899 -22.72729 21.16155 1.000 56.97077 819 VAL A O 1
ATOM 4991 N N . ARG A 1 820 ? 77.21728 -24.37317 22.23425 1.000 60.50076 820 ARG A N 1
ATOM 4992 C CA . ARG A 1 820 ? 77.34607 -25.30786 21.12514 1.000 62.38940 820 ARG A CA 1
ATOM 4993 C C . ARG A 1 820 ? 76.39432 -24.91505 20.00638 1.000 55.81110 820 ARG A C 1
ATOM 4994 O O . ARG A 1 820 ? 75.21922 -24.63496 20.25264 1.000 62.09343 820 ARG A O 1
ATOM 5002 N N . TYR A 1 821 ? 76.89898 -24.88653 18.77699 1.000 68.72276 821 TYR A N 1
ATOM 5003 C CA . TYR A 1 821 ? 76.09332 -24.54469 17.61351 1.000 60.89138 821 TYR A CA 1
ATOM 5004 C C . TYR A 1 821 ? 75.79927 -25.79338 16.79392 1.000 56.52875 821 TYR A C 1
ATOM 5005 O O . TYR A 1 821 ? 76.66567 -26.65656 16.62051 1.000 57.89072 821 TYR A O 1
ATOM 5014 N N . ILE A 1 822 ? 74.57056 -25.87961 16.29338 1.000 57.75966 822 ILE A N 1
ATOM 5015 C CA . ILE A 1 822 ? 74.09240 -27.02531 15.53081 1.000 53.43979 822 ILE A CA 1
ATOM 5016 C C . ILE A 1 822 ? 73.43553 -26.48616 14.26982 1.000 63.13213 822 ILE A C 1
ATOM 5017 O O . ILE A 1 822 ? 72.39696 -25.81728 14.34568 1.000 60.05511 822 ILE A O 1
ATOM 5022 N N . MET A 1 823 ? 74.03647 -26.76892 13.11544 1.000 62.98048 823 MET A N 1
ATOM 5023 C CA . MET A 1 823 ? 73.48668 -26.29284 11.85680 1.000 59.02047 823 MET A CA 1
ATOM 5024 C C . MET A 1 823 ? 72.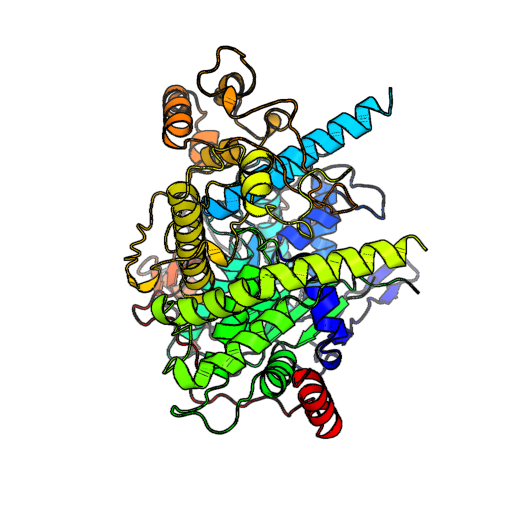12071 -26.92459 11.59997 1.000 58.08886 823 MET A C 1
ATOM 5025 O O . MET A 1 823 ? 71.86803 -28.06501 12.00210 1.000 52.65456 823 MET A O 1
ATOM 5030 N N . PRO A 1 824 ? 71.22352 -26.20804 10.92528 1.000 64.92893 824 PRO A N 1
ATOM 5031 C CA . PRO A 1 824 ? 69.94684 -26.81539 10.53885 1.000 64.93737 824 PRO A CA 1
ATOM 5032 C C . PRO A 1 824 ? 70.15973 -27.90985 9.50612 1.000 74.59807 824 PRO A C 1
ATOM 5033 O O . PRO A 1 824 ? 71.04621 -27.82126 8.65350 1.000 79.47195 824 PRO A O 1
ATOM 5037 N N . SER A 1 825 ? 69.34762 -28.95966 9.60242 1.000 90.88162 825 SER A N 1
ATOM 5038 C CA . SER A 1 825 ? 69.39668 -30.08040 8.66815 1.000 101.92689 825 SER A CA 1
ATOM 5039 C C . SER A 1 825 ? 67.99619 -30.28995 8.11463 1.000 110.00450 825 SER A C 1
ATOM 5040 O O . SER A 1 825 ? 67.10443 -30.75642 8.83136 1.000 105.62989 825 SER A O 1
ATOM 5043 N N . SER A 1 826 ? 67.80327 -29.93980 6.84842 1.000 115.01371 826 SER A N 1
ATOM 5044 C CA . SER A 1 826 ? 66.51600 -30.06837 6.18798 1.000 125.17479 826 SER A CA 1
ATOM 5045 C C . SER A 1 826 ? 66.56638 -31.19169 5.16169 1.000 126.68951 826 SER A C 1
ATOM 5046 O O . SER A 1 826 ? 67.60231 -31.44243 4.53818 1.000 127.33881 826 SER A O 1
ATOM 5049 N N . ALA A 1 827 ? 65.43148 -31.87651 5.00287 1.000 128.35777 827 ALA A N 1
ATOM 5050 C CA . ALA A 1 827 ? 65.32683 -32.92000 3.99166 1.000 137.12066 827 ALA A CA 1
ATOM 5051 C C . ALA A 1 827 ? 65.34505 -32.35095 2.57963 1.000 148.82307 827 ALA A C 1
ATOM 5052 O O . ALA A 1 827 ? 65.64503 -33.08501 1.63149 1.000 139.76841 827 ALA A O 1
ATOM 5054 N N . HIS A 1 828 ? 65.03443 -31.06591 2.42138 1.000 151.65358 828 HIS A N 1
ATOM 5055 C CA . HIS A 1 828 ? 65.08305 -30.43368 1.11098 1.000 132.39348 828 HIS A CA 1
ATOM 5056 C C . HIS A 1 828 ? 66.53258 -30.26678 0.67394 1.000 131.34499 828 HIS A C 1
ATOM 5057 O O . HIS A 1 828 ? 67.34881 -29.68257 1.39483 1.000 116.74156 828 HIS A O 1
ATOM 5064 N N . GLN A 1 829 ? 66.85271 -30.79126 -0.50555 1.000 113.84856 829 GLN A N 1
ATOM 5065 C CA . GLN A 1 829 ? 68.22304 -30.77364 -0.98229 1.000 85.39850 829 GLN A CA 1
ATOM 5066 C C . GLN A 1 829 ? 68.62651 -29.36903 -1.42576 1.000 84.54164 829 GLN A C 1
ATOM 5067 O O . GLN A 1 829 ? 67.80147 -28.46495 -1.58600 1.000 89.02487 829 GLN A O 1
ATOM 5073 N N . HIS A 1 830 ? 69.92799 -29.19722 -1.61836 1.000 63.00569 830 HIS A N 1
ATOM 5074 C CA . HIS A 1 830 ? 70.46554 -27.94090 -2.11651 1.000 63.98454 830 HIS A CA 1
ATOM 5075 C C . HIS A 1 830 ? 70.11662 -27.78837 -3.59386 1.000 71.72115 830 HIS A C 1
ATOM 5076 O O . HIS A 1 830 ? 70.56363 -28.58309 -4.42750 1.000 79.65149 830 HIS A O 1
ATOM 5083 N N . LYS A 1 831 ? 69.31345 -26.77808 -3.92035 1.000 65.13238 831 LYS A N 1
ATOM 5084 C CA . LYS A 1 831 ? 68.83833 -26.56448 -5.28271 1.000 65.24741 831 LYS A CA 1
ATOM 5085 C C . LYS A 1 831 ? 69.73787 -25.56576 -5.99940 1.000 65.38249 831 LYS A C 1
ATOM 5086 O O . LYS A 1 831 ? 70.06008 -24.50806 -5.44895 1.000 65.62318 831 LYS A O 1
ATOM 5092 N N . SER A 1 832 ? 70.13410 -25.90255 -7.22838 1.000 67.79918 832 SER A N 1
ATOM 5093 C CA . SER A 1 832 ? 70.95724 -25.02295 -8.06098 1.000 64.55775 832 SER A CA 1
ATOM 5094 C C . SER A 1 832 ? 70.03401 -24.06555 -8.79895 1.000 63.58084 832 SER A C 1
ATOM 5095 O O . SER A 1 832 ? 69.63605 -24.30580 -9.93873 1.000 68.69816 832 SER A O 1
ATOM 5098 N N . MET A 1 833 ? 69.70019 -22.95840 -8.14227 1.000 66.16942 833 MET A N 1
ATOM 5099 C CA . MET A 1 833 ? 68.73627 -22.00503 -8.67417 1.000 63.35814 833 MET A CA 1
ATOM 5100 C C . MET A 1 833 ? 68.93868 -20.66682 -7.98268 1.000 58.86534 833 MET A C 1
ATOM 5101 O O . MET A 1 833 ? 69.63069 -20.56870 -6.96754 1.000 71.69130 833 MET A O 1
ATOM 5106 N N . LEU A 1 834 ? 68.31719 -19.63388 -8.54250 1.000 57.68770 834 LEU A N 1
ATOM 5107 C CA . LEU A 1 834 ? 68.28737 -18.32315 -7.90940 1.000 65.76756 834 LEU A CA 1
ATOM 5108 C C . LEU A 1 834 ? 67.07720 -18.25423 -6.98789 1.000 67.25046 834 LEU A C 1
ATOM 5109 O O . LEU A 1 834 ? 65.93448 -18.36626 -7.44656 1.000 73.86883 834 LEU A O 1
ATOM 5114 N N . LEU A 1 835 ? 67.33276 -18.07487 -5.69461 1.000 62.80013 835 LEU A N 1
ATOM 5115 C CA . LEU A 1 835 ? 66.26915 -18.05404 -4.70367 1.000 67.52202 835 LEU A CA 1
ATOM 5116 C C . LEU A 1 835 ? 65.30835 -16.89865 -4.95849 1.000 71.26576 835 LEU A C 1
ATOM 5117 O O . LEU A 1 835 ? 65.66204 -15.87174 -5.54536 1.000 64.45545 835 LEU A O 1
ATOM 5122 N N . ARG A 1 836 ? 64.07497 -17.08003 -4.48786 1.000 68.55545 836 ARG A N 1
ATOM 5123 C CA . ARG A 1 836 ? 63.07071 -16.02914 -4.57796 1.000 66.26630 836 ARG A CA 1
ATOM 5124 C C . ARG A 1 836 ? 63.55034 -14.78106 -3.84630 1.000 65.53611 836 ARG A C 1
ATOM 5125 O O . ARG A 1 836 ? 64.08549 -14.85673 -2.73651 1.000 81.29082 836 ARG A O 1
ATOM 5133 N N . GLY A 1 837 ? 63.37180 -13.62868 -4.48076 1.000 68.44426 837 GLY A N 1
ATOM 5134 C CA . GLY A 1 837 ? 63.71903 -12.36656 -3.86699 1.000 67.02165 837 GLY A CA 1
ATOM 5135 C C . GLY A 1 837 ? 65.13846 -11.90435 -4.08303 1.000 69.02014 837 GLY A C 1
ATOM 5136 O O . GLY A 1 837 ? 65.53054 -10.87850 -3.51293 1.000 65.10833 837 GLY A O 1
ATOM 5137 N N . VAL A 1 838 ? 65.91805 -12.61583 -4.88142 1.000 70.66623 838 VAL A N 1
ATOM 5138 C CA . VAL A 1 838 ? 67.29286 -12.21460 -5.14571 1.000 75.64074 838 VAL A CA 1
ATOM 5139 C C . VAL A 1 838 ? 67.30163 -11.02247 -6.09357 1.000 72.90056 838 VAL A C 1
ATOM 5140 O O . VAL A 1 838 ? 66.44396 -10.88878 -6.97227 1.000 71.55128 838 VAL A O 1
ATOM 5144 N N . LYS A 1 839 ? 68.26564 -10.12706 -5.88871 1.000 74.58959 839 LYS A N 1
ATOM 5145 C CA . LYS A 1 839 ? 68.48351 -8.96991 -6.74940 1.000 66.81027 839 LYS A CA 1
ATOM 5146 C C . LYS A 1 839 ? 69.92707 -9.03123 -7.22384 1.000 72.77005 839 LYS A C 1
ATOM 5147 O O . LYS A 1 839 ? 70.85147 -8.81394 -6.43373 1.000 77.07570 839 LYS A O 1
ATOM 5153 N N . LEU A 1 840 ? 70.11765 -9.33647 -8.50533 1.000 80.43405 840 LEU A N 1
ATOM 5154 C CA . LEU A 1 840 ? 71.45741 -9.51358 -9.03826 1.000 70.41874 840 LEU A CA 1
ATOM 5155 C C . LEU A 1 840 ? 72.24054 -8.20373 -8.95570 1.000 78.29449 840 LEU A C 1
ATOM 5156 O O . LEU A 1 840 ? 71.65626 -7.11469 -8.97681 1.000 67.44437 840 LEU A O 1
ATOM 5161 N N . PRO A 1 841 ? 73.56825 -8.28111 -8.84294 1.000 79.83394 841 PRO A N 1
ATOM 5162 C CA . PRO A 1 841 ? 74.37015 -7.06156 -8.87561 1.000 64.66603 841 PRO A CA 1
ATOM 5163 C C . PRO A 1 841 ? 74.31291 -6.42898 -10.25337 1.000 83.26352 841 PRO A C 1
ATOM 5164 O O . PRO A 1 841 ? 74.07643 -7.12072 -11.25885 1.000 89.05689 841 PRO A O 1
ATOM 5168 N N . PRO A 1 842 ? 74.50512 -5.11801 -10.34848 1.000 80.36193 842 PRO A N 1
ATOM 5169 C CA . PRO A 1 842 ? 74.59085 -4.47355 -11.66142 1.000 72.82181 842 PRO A CA 1
ATOM 5170 C C . PRO A 1 842 ? 75.73030 -5.06319 -12.47120 1.000 79.38298 842 PRO A C 1
ATOM 5171 O O . PRO A 1 842 ? 76.81712 -5.32120 -11.93112 1.000 85.69774 842 PRO A O 1
ATOM 5175 N N . PRO A 1 843 ? 75.51613 -5.30172 -13.76474 1.000 85.25062 843 PRO A N 1
ATOM 5176 C CA . PRO A 1 843 ? 76.50510 -6.04647 -14.55657 1.000 76.51389 843 PRO A CA 1
ATOM 5177 C C . PRO A 1 843 ? 77.83383 -5.31055 -14.65958 1.000 75.96127 843 PRO A C 1
ATOM 5178 O O . PRO A 1 843 ? 77.88146 -4.10053 -14.89123 1.000 75.11249 843 PRO A O 1
ATOM 5182 N N . ALA A 1 844 ? 78.92218 -6.06397 -14.48887 1.000 64.95374 844 ALA A N 1
ATOM 5183 C CA . ALA A 1 844 ? 80.26746 -5.51110 -14.57456 1.000 60.70044 844 ALA A CA 1
ATOM 5184 C C . ALA A 1 844 ? 80.85322 -5.57181 -15.97713 1.000 69.22965 844 ALA A C 1
ATOM 5185 O O . ALA A 1 844 ? 81.75815 -4.78835 -16.29062 1.000 68.98241 844 ALA A O 1
ATOM 5187 N N . LEU A 1 845 ? 80.36453 -6.48019 -16.81755 1.000 71.37050 845 LEU A N 1
ATOM 5188 C CA . LEU A 1 845 ? 80.86445 -6.64785 -18.17366 1.000 66.11083 845 LEU A CA 1
ATOM 5189 C C . LEU A 1 845 ? 80.06138 -5.79284 -19.14716 1.000 64.13873 845 LEU A C 1
ATOM 5190 O O . LEU A 1 845 ? 78.85176 -5.61279 -18.98290 1.000 57.84473 845 LEU A O 1
ATOM 5195 N N . SER A 1 846 ? 80.74396 -5.26507 -20.15883 1.000 62.29828 846 SER A N 1
ATOM 5196 C CA . SER A 1 846 ? 80.13180 -4.42622 -21.17899 1.000 69.68129 846 SER A CA 1
ATOM 5197 C C . SER A 1 846 ? 79.84193 -5.24123 -22.43290 1.000 61.78659 846 SER A C 1
ATOM 5198 O O . SER A 1 846 ? 80.23365 -6.40255 -22.55291 1.000 70.45129 846 SER A O 1
ATOM 5201 N N . ARG A 1 847 ? 79.13885 -4.61524 -23.38005 1.000 64.53291 847 ARG A N 1
ATOM 5202 C CA . ARG A 1 847 ? 78.95171 -5.25988 -24.67551 1.000 75.34151 847 ARG A CA 1
ATOM 5203 C C . ARG A 1 847 ? 80.28847 -5.52599 -25.34961 1.000 73.50814 847 ARG A C 1
ATOM 5204 O O . ARG A 1 847 ? 80.44698 -6.54118 -26.03617 1.000 76.18883 847 ARG A O 1
ATOM 5212 N N . SER A 1 848 ? 81.26441 -4.63970 -25.14707 1.000 70.25820 848 SER A N 1
ATOM 5213 C CA . SER A 1 848 ? 82.62195 -4.91320 -25.60268 1.000 70.93980 848 SER A CA 1
ATOM 5214 C C . SER A 1 848 ? 83.17856 -6.16369 -24.93187 1.000 74.95388 848 SER A C 1
ATOM 5215 O O . SER A 1 848 ? 83.72657 -7.04812 -25.59999 1.000 73.28916 848 SER A O 1
ATOM 5218 N N . ASP A 1 849 ? 83.04049 -6.25128 -23.60388 1.000 72.98883 849 ASP A N 1
ATOM 5219 C CA . ASP A 1 849 ? 83.46197 -7.44395 -22.86866 1.000 81.61862 849 ASP A CA 1
ATOM 5220 C C . ASP A 1 849 ? 82.80329 -8.70287 -23.42366 1.000 69.39786 849 ASP A C 1
ATOM 5221 O O . ASP A 1 849 ? 83.48081 -9.69189 -23.72890 1.000 62.08298 849 ASP A O 1
ATOM 5226 N N . ILE A 1 850 ? 81.47511 -8.67910 -23.55859 1.000 75.44985 850 ILE A N 1
ATOM 5227 C CA . ILE A 1 850 ? 80.72827 -9.87515 -23.93636 1.000 73.59372 850 ILE A CA 1
ATOM 5228 C C . ILE A 1 850 ? 81.08978 -10.32048 -25.34837 1.000 77.33072 850 ILE A C 1
ATOM 5229 O O . ILE A 1 850 ? 81.31095 -11.51203 -25.59719 1.000 73.94566 850 ILE A O 1
ATOM 5234 N N . GLU A 1 851 ? 81.16308 -9.37901 -26.29342 1.000 63.33075 851 GLU A N 1
ATOM 5235 C CA . GLU A 1 851 ? 81.44871 -9.75542 -27.67385 1.000 71.70256 851 GLU A CA 1
ATOM 5236 C C . GLU A 1 851 ? 82.86071 -10.30802 -27.83218 1.000 69.50126 851 GLU A C 1
ATOM 5237 O O . GLU A 1 851 ? 83.10438 -11.13198 -28.72158 1.000 72.67636 851 GLU A O 1
ATOM 5243 N N . ILE A 1 852 ? 83.79758 -9.87898 -26.98471 1.000 64.69045 852 ILE A N 1
ATOM 5244 C CA . ILE A 1 852 ? 85.13906 -10.45349 -27.02086 1.000 62.57552 852 ILE A CA 1
ATOM 5245 C C . ILE A 1 852 ? 85.11239 -11.89851 -26.54272 1.000 69.84765 852 ILE A C 1
ATOM 5246 O O . ILE A 1 852 ? 85.75969 -12.77226 -27.13083 1.000 74.51769 852 ILE A O 1
ATOM 5251 N N . ILE A 1 853 ? 84.36546 -12.17513 -25.47152 1.000 61.32894 853 ILE A N 1
ATOM 5252 C CA . ILE A 1 853 ? 84.28941 -13.53720 -24.95288 1.000 71.06084 853 ILE A CA 1
ATOM 5253 C C . ILE A 1 853 ? 83.59218 -14.45613 -25.95348 1.000 75.52695 853 ILE A C 1
ATOM 5254 O O . ILE A 1 853 ? 83.98650 -15.61586 -26.12942 1.000 75.11966 853 ILE A O 1
ATOM 5259 N N . ARG A 1 854 ? 82.56080 -13.95284 -26.63765 1.000 67.08965 854 ARG A N 1
ATOM 5260 C CA . ARG A 1 854 ? 81.85005 -14.77170 -27.61746 1.000 72.22408 854 ARG A CA 1
ATOM 5261 C C . ARG A 1 854 ? 82.71974 -15.05911 -28.83678 1.000 79.22634 854 ARG A C 1
ATOM 5262 O O . ARG A 1 854 ? 82.79471 -16.20264 -29.30243 1.000 77.11633 854 ARG A O 1
ATOM 5270 N N . SER A 1 855 ? 83.38242 -14.02918 -29.37132 1.000 81.96043 855 SER A N 1
ATOM 5271 C CA . SER A 1 855 ? 84.20967 -14.21675 -30.55867 1.000 80.11306 855 SER A CA 1
ATOM 5272 C C . SER A 1 855 ? 85.37453 -15.16067 -30.29602 1.000 89.88969 855 SER A C 1
ATOM 5273 O O . SER A 1 855 ? 85.83089 -15.85139 -31.21439 1.000 101.69214 855 SER A O 1
ATOM 5276 N N . LYS A 1 856 ? 85.87333 -15.20420 -29.06092 1.000 75.15231 856 LYS A N 1
ATOM 5277 C CA . LYS A 1 856 ? 86.95585 -16.12604 -28.74474 1.000 73.95368 856 LYS A CA 1
ATOM 5278 C C . LYS A 1 856 ? 86.43865 -17.53019 -28.47300 1.000 77.49006 856 LYS A C 1
ATOM 5279 O O . LYS A 1 856 ? 87.11602 -18.50961 -28.80404 1.000 76.35130 856 LYS A O 1
ATOM 5285 N N . ALA A 1 857 ? 85.24555 -17.64549 -27.88365 1.000 79.41376 857 ALA A N 1
ATOM 5286 C CA . ALA A 1 857 ? 84.68393 -18.95056 -27.55924 1.000 79.99418 857 ALA A CA 1
ATOM 5287 C C . ALA A 1 857 ? 84.38130 -19.77558 -28.80028 1.000 86.13218 857 ALA A C 1
ATOM 5288 O O . ALA A 1 857 ? 84.31504 -21.00585 -28.70922 1.000 89.78942 857 ALA A O 1
ATOM 5290 N N . LYS A 1 858 ? 84.20203 -19.13237 -29.95141 1.000 88.29303 858 LYS A N 1
ATOM 5291 C CA . LYS A 1 858 ? 83.99030 -19.83233 -31.21045 1.000 85.71005 858 LYS A CA 1
ATOM 5292 C C . LYS A 1 858 ? 85.27734 -20.42174 -31.78131 1.000 93.37255 858 LYS A C 1
ATOM 5293 O O . LYS A 1 858 ? 85.28018 -20.85697 -32.93840 1.000 94.93025 858 LYS A O 1
ATOM 5299 N N . ASN A 1 859 ? 86.35941 -20.44339 -31.00469 1.000 93.24336 859 ASN A N 1
ATOM 5300 C CA . ASN A 1 859 ? 87.64624 -20.94746 -31.47452 1.000 91.18486 859 ASN A CA 1
ATOM 5301 C C . ASN A 1 859 ? 88.24810 -21.93710 -30.47964 1.000 84.36455 859 ASN A C 1
ATOM 5302 O O . ASN A 1 859 ? 87.67009 -22.20752 -29.42373 1.000 74.67686 859 ASN A O 1
#

Secondary structure (DSSP, 8-state):
--TTHHHHHHHHSGGGEEE------EE-TTSPEEPP-TTSPPTTSS--SEEEEETHHHHHHHHS-SSSPPPSSHHHHHHHHHHHHHHHHHHH--SSEEEEE---SPPHHHHHHHHHHHHHHHHHHHHHHHTT-----GGGSSTTSHHHHHHHHHHHHHHHHHHHH-GGGTTPEEEEE-TTS-S-HHHHHHHHHHHHHTSTT--TT--EEEE-S-THHHHHHHHT--SSEEEEEE--------EEEEEHHHHHHHHHHHH--SS-SS---HHHHHHHHHHHGGGG--SSSPPPTT--GGGTHHHHHHHHHHHHHHHHSS-SEETTEE-HHHHHHHHHHHHHHHHHHHHHHHHHHHHHH---SS-TTSTTHHHHHIIIII-S-TT-HHHHHHHHHHHHHHHHHHHHHHHH--S-SS-----SS---GGG---GGG---------PPPHHHHHHHH--GGGGGGS-GGGHHHHH-TT-TTGGG--SS--EE-TT-SSSSSSEE--PPP-HHHHHHHHHTTGGGS-HHHHHHTS----EEEEETTSTTHHHHHHHHHSSSS---SEEEE-TTTTTS--EEEEPPTT--TTS-B---STT--S--BSS--EEEEEEE----SS----SPPTT--PPPP---HHHHHHHHHHHT-

Foldseek 3Di:
DQPCPVVLCCVLQVVLKDFFDADAWDADPVGDTDDDQLVDDQPVPDAAAEEAELLVQLLLCLQDPPPDDGDPDLVSSLVSSLVVVVSVCSRRLHQAEYEAFQAAQFFQLLLVLLLQVQLVLLVVVVVVVVVVCPGDRSNCSAQLFPSQVVVLLSVVLSLLVCLVPRPSFFQYKYKYDGHLAHYGRLLVVLVLLLLLVPDPLHDLQHAYEYEDDAPVNLLLQLLQLSLNYWYKYAPPPPPCRTIMIRRNNQVLVLLCLLQDAPDAPDDDDSLLSSLLLSLLVCCCDDSFDHHAPLAHVVVVSSLVQSVQCNVCRRVLVHGQDFQLAGQLVSVLSSLVSVLVCQQVSLLVVVVVVVVVVCPDDLSSNDPPSQLVCCCPFVVDHSPPLVVLLVLLLLNVLSSSQVSCCSRFNGQASHDGNQGQHHHHSVSHPPSNPDDHDYHNYDRAFSQLSCVSRHALVPCVRHPPLCNCCRPPPPRPQVLQHDPDWDFAQVPPDDRVHTTTPGHHDPSVVSVVVVVVRVVVDDPVSVVSRHRDAMKIKHFCSNFQVNVVCCAQDPDDPHDAQKDWDDCVSRVSAGFMWGADPPDDAQAKSDNPDDVCPDDIRHGSRMDMITTGRDDDPDGSGSDSDPPDDRDDHPADPVRSVVSNVVSVD

InterPro domains:
  IPR004859 Xrn1, N-terminal [PF03159] (1-260)
  IPR017151 5'-3' exoribonuclease type 2 [PIRSF037239] (1-931)
  IPR027073 5'-3' exoribonuclease [PTHR12341] (1-1021)
  IPR041412 Xrn1, helical domain [PF17846] (332-850)

Nearest PDB structures (foldseek):
  7opk-assembly1_A  TM=1.002E+00  e=0.000E+00  Thermochaetoides thermophila DSM 1495
  9exs-assembly1_B  TM=9.832E-01  e=1.946E-100  Thermochaetoides thermophila
  3fqd-assembly1_A  TM=9.615E-01  e=3.585E-75  Schizosaccharomyces pombe
  8q6v-assembly1_B  TM=9.458E-01  e=5.268E-63  Saccharomyces cerevisiae
  8jch-assembly1_M  TM=9.511E-01  e=1.453E-61  Saccharomyces cerevisiae S288C

Radius of gyration: 25.63 Å; Cα contacts (8 Å, |Δi|>4): 1074; chains: 1; bounding box: 63×65×70 Å

B-factor: mean 64.64, std 19.55, range [32.44, 161.35]

Organism: Chaetomium thermophilum (strain DSM 1495 / CBS 144.50 / IMI 039719) (NCBI:txid759272)